Protein 1U0K (pdb70)

Solvent-accessible surface area: 21971 Å² total

CATH classification: 3.10.310.10 (+1 more: 3.10.310.10)

Organism: Pseudomonas aeruginosa (strain ATCC 15692 / DSM 22644 / CIP 104116 / JCM 14847 / LMG 12228 / 1C / PRS 101 / PAO1) (NCBI:txid208964)

Sequence (561 aa):
SRRYWQLDVFAERPLTGNGLAVFDDASALDDAAQAWTRELRQFESIFLLPGDDPRAFRARIFTLEEELPFAGHPLLGAAALLHHLRGGDNEQHWTLHLASKSVALRSVRAGSGFYAEDQGRAEFGATPDAGTCRWFAEAFSLSANDLSGHPPRVVSTGLPYLLLPVTAEALGRARQVNDLQEALDKLGAAFVYLLDVDGREGRTWDNLGLVEDVATGSAAGPVAAYLVEYGLAARGEPFVLHQGRFLERPSRLDVQVATDGSVRVGGHVQLLARAELLTSASRRYWQLDVFAERPLTGNGLAVFDDASALDDAAQAWTRELRQFESIFLLPGDDPRAFRARIFTLEEELPFAGHPLLGAAALLHHLRGGDNEQHWTLHLASKSVALRSVRAGSGFYAEDQGRAEFGATPDAGTCRWFAEAFSLSANDLSGHPPRVVSTGLPYLLLPVTAEALGRARQVNDLQEALDKLGAAFVYLLDVDGREGRTWDNLGLVEDVATGSAAGPVAAYLVEYGLAARGEPFVLHQGRFLERPSRLDVQVATDGSVRVGGHVQLLARAELLTS

Foldseek 3Di:
DWWKFWKAWLDPDPPFHFIEIEGADCVVDDPVVLVVLLVVQGQKYKYWHDDDDLQETEIWMDGNVGTQQADKRNVQQNQQVSCVVVDDQDKDWHWYDGPVGIDIKIWHADPQTIKMKWLFAKDWFDFDDLVLLQVVQVQFVHGSVQFDPDTFTFIFSRATERETEGAPVSQLRTAGDDQCVVSCVVGVHDFYWYAPLQLLEIWGAPRRRPHTGFDIGRVNQRSQLRCCVVVNDPAPDKDWHWGRVSVVRIGIWIWHAHPNNIIMIMRTMHTDDMGDDPDDD/DAWKFWKAFLAPAPPFHQIEIEALACPPPDPVVLVVQLVVQRQKYKYWHDDPDLQEIEMWIDGNVGTDLADKRVVQQNQLVSCVVPPDAAKDWHWYDRDPDTDIKIWHDDPFGIKMKWLFFKDWFDFDDLVLLQVVCVQFVHGSVQQPPQTFTFMFSPATEGETEGAPVSQVRTAGDDQCVVSCVVRVHDFYWYAPLQQLEIWGDPRVRPGTGFGIGRVNQRSQVSCCVRVNDPAQDKDWHWGRVVVVRIGTWIWHCHPVRIIMIMHGMHTDDMDGDPDD

Nearest PDB structures (foldseek):
  1u0k-assembly1_B  TM=9.913E-01  e=1.066E-59  Pseudomonas aeruginosa PAO1
  1xub-assembly1_A-2  TM=8.459E-01  e=6.488E-23  Pseudomonas fluorescens
  5iwe-assembly1_A-2  TM=8.429E-01  e=1.113E-22  Pseudomonas fluorescens
  9f96-assembly1_A  TM=8.616E-01  e=4.697E-22  Pseudomonas fluorescens
  3edn-assembly1_B  TM=8.319E-01  e=1.595E-22  Bacillus anthracis

Radius of gyration: 24.76 Å; Cα contacts (8 Å, |Δi|>4): 1434; chains: 2; bounding box: 46×67×69 Å

B-factor: mean 19.9, std 11.73, range [5.15, 72.48]

Secondary structure (DSSP, 8-state):
--EEEEEEES-SSTT-SEEEEEES--TT--S---HHHHHH--SEEEEEEE-S-TTEEEEEEEESS-B--S--THHHHHHHHHHHHH--SS-EEEEEE-SS-EEEEEEEEETTEEEE----BPEE-----HHHHHHHHHHTT--GGGB-SS--EEEESSS-EEEEEB-HHHHHT----S--HHHHHHHT-SEEEEEETTTTEEE-B-TTS-SB-S--HHHHHHHHHHHHHTTSS-TTS-EEEEE-GGGT--EEEEEEE-SSSBEEEEEEEEEEEEEEE-S--/--EEEEEEES-SSTT-SEEEEEES--TT--S---HHHHHH--SEEEEEEE-SSTTEEEEEEEESSSB--SSSHHHHHHHHHHHHHH--SS-EEEEEEETTEEEEEEEEE-SSSEEE----B-EE-----HHHHHHHHHHTT--GGGB-SSPPEEEESSS-EEEEEB-HHHHTT----S--HHHHHHHT-SEEEEEETTTTEEE-B-TTS-SB-S--HHHHHHHHHHHHHTTSS-TT--EEEEE-GGGT--EEEEEEE-TTSBEEEEEEEEEEEEEEES--

InterPro domains:
  IPR003719 Phenazine biosynthesis PhzF-like [PF02567] (8-271)
  IPR003719 Phenazine biosynthesis PhzF-like [PIRSF016184] (1-280)
  IPR003719 Phenazine biosynthesis PhzF-like [PTHR13774] (3-281)
  IPR003719 Phenazine biosynthesis PhzF-like [TIGR00654] (4-276)

Structure (mmCIF, N/CA/C/O backbone):
data_1U0K
#
_entry.id   1U0K
#
_cell.length_a   39.778
_cell.length_b   69.477
_cell.length_c   94.950
_cell.angle_alpha   90.00
_cell.angle_beta   101.10
_cell.angle_gamma   90.00
#
_symmetry.space_group_name_H-M   'P 1 21 1'
#
loop_
_entity.id
_entity.type
_entity.pdbx_description
1 polymer 'gene product PA4716'
2 water water
#
loop_
_atom_site.group_PDB
_atom_site.id
_atom_site.type_symbol
_atom_site.label_atom_id
_atom_site.label_alt_id
_atom_site.label_comp_id
_atom_site.label_asym_id
_atom_site.label_entity_id
_atom_site.label_seq_id
_atom_site.pdbx_PDB_ins_code
_atom_site.Cartn_x
_atom_site.Cartn_y
_atom_site.Cartn_z
_atom_site.occupancy
_atom_site.B_iso_or_equiv
_atom_site.auth_seq_id
_atom_site.auth_comp_id
_atom_site.auth_asym_id
_atom_site.auth_atom_id
_atom_site.pdbx_PDB_model_num
ATOM 9 N N . SER A 1 4 ? 35.789 -20.779 42.695 1.00 21.53 2 SER A N 1
ATOM 10 C CA . SER A 1 4 ? 36.444 -19.925 41.722 1.00 21.18 2 SER A CA 1
ATOM 11 C C . SER A 1 4 ? 35.714 -20.043 40.398 1.00 19.64 2 SER A C 1
ATOM 12 O O . SER A 1 4 ? 35.426 -21.149 39.933 1.00 19.41 2 SER A O 1
ATOM 15 N N . ARG A 1 5 ? 35.358 -18.898 39.828 1.00 17.88 3 ARG A N 1
ATOM 16 C CA . ARG A 1 5 ? 34.788 -18.839 38.487 1.00 17.26 3 ARG A CA 1
ATOM 17 C C . ARG A 1 5 ? 35.630 -17.875 37.683 1.00 15.52 3 ARG A C 1
ATOM 18 O O . ARG A 1 5 ? 36.170 -16.902 38.221 1.00 14.85 3 ARG A O 1
ATOM 26 N N . ARG A 1 6 ? 35.769 -18.168 36.401 1.00 14.30 4 ARG A N 1
ATOM 27 C CA . ARG A 1 6 ? 36.676 -17.437 35.546 1.00 13.89 4 ARG A CA 1
ATOM 28 C C . ARG A 1 6 ? 36.044 -17.185 34.205 1.00 12.05 4 ARG A C 1
ATOM 29 O O . ARG A 1 6 ? 35.176 -17.938 33.755 1.00 12.40 4 ARG A O 1
ATOM 37 N N . TYR A 1 7 ? 36.501 -16.129 33.557 1.00 10.51 5 TYR A N 1
ATOM 38 C CA . TYR A 1 7 ? 36.383 -16.007 32.118 1.00 9.47 5 TYR A CA 1
ATOM 39 C C . TYR A 1 7 ? 37.755 -15.764 31.518 1.00 9.40 5 TYR A C 1
ATOM 40 O O . TYR A 1 7 ? 38.733 -15.473 32.234 1.00 8.87 5 TYR A O 1
ATOM 49 N N . TRP A 1 8 ? 37.840 -15.912 30.211 1.00 8.89 6 TRP A N 1
ATOM 50 C CA . TRP A 1 8 ? 39.098 -15.810 29.492 1.00 8.85 6 TRP A CA 1
ATOM 51 C C . TRP A 1 8 ? 38.927 -14.941 28.274 1.00 9.08 6 TRP A C 1
ATOM 52 O O . TRP A 1 8 ? 37.929 -15.062 27.581 1.00 10.27 6 TRP A O 1
ATOM 63 N N . GLN A 1 9 ? 39.920 -14.103 27.994 1.00 9.13 7 GLN A N 1
ATOM 64 C CA . GLN A 1 9 ? 39.963 -13.274 26.804 1.00 9.64 7 GLN A CA 1
ATOM 65 C C . GLN A 1 9 ? 40.865 -13.948 25.787 1.00 9.72 7 GLN A C 1
ATOM 66 O O . GLN A 1 9 ? 42.007 -14.251 26.076 1.00 9.70 7 GLN A O 1
ATOM 72 N N . LEU A 1 10 ? 40.312 -14.238 24.616 1.00 9.30 8 LEU A N 1
ATOM 73 C CA . LEU A 1 10 ? 41.013 -14.912 23.529 1.00 10.09 8 LEU A CA 1
ATOM 74 C C . LEU A 1 10 ? 40.892 -14.094 22.257 1.00 10.20 8 LEU A C 1
ATOM 75 O O . LEU A 1 10 ? 39.972 -13.302 22.114 1.00 10.14 8 LEU A O 1
ATOM 80 N N . ASP A 1 11 ? 41.801 -14.324 21.321 1.00 10.20 9 ASP A N 1
ATOM 81 C CA . ASP A 1 11 ? 41.628 -13.856 19.951 1.00 10.86 9 ASP A CA 1
ATOM 82 C C . ASP A 1 11 ? 41.515 -15.037 19.012 1.00 10.94 9 ASP A C 1
ATOM 83 O O . ASP A 1 11 ? 42.325 -15.956 19.072 1.00 11.75 9 ASP A O 1
ATOM 88 N N . VAL A 1 12 ? 40.520 -14.989 18.133 1.00 11.79 10 VAL A N 1
ATOM 89 C CA . VAL A 1 12 ? 40.272 -16.055 17.166 1.00 12.70 10 VAL A CA 1
ATOM 90 C C . VAL A 1 12 ? 40.568 -15.534 15.754 1.00 13.45 10 VAL A C 1
ATOM 91 O O . VAL A 1 12 ? 40.305 -14.362 15.443 1.00 13.79 10 VAL A O 1
ATOM 95 N N . PHE A 1 13 ? 41.101 -16.418 14.912 1.00 13.77 11 PHE A N 1
ATOM 96 C CA . PHE A 1 13 ? 41.666 -16.051 13.603 1.00 14.77 11 PHE A CA 1
ATOM 97 C C . PHE A 1 13 ? 42.847 -15.097 13.792 1.00 15.67 11 PHE A C 1
ATOM 98 O O . PHE A 1 13 ? 42.949 -14.051 13.137 1.00 16.50 11 PHE A O 1
ATOM 106 N N . ALA A 1 14 ? 43.748 -15.499 14.683 1.00 16.48 12 ALA A N 1
ATOM 107 C CA . ALA A 1 14 ? 44.830 -14.659 15.183 1.00 17.13 12 ALA A CA 1
ATOM 108 C C . ALA A 1 14 ? 46.088 -15.498 15.358 1.00 18.15 12 ALA A C 1
ATOM 109 O O . ALA A 1 14 ? 46.122 -16.429 16.162 1.00 17.36 12 ALA A O 1
ATOM 111 N N . GLU A 1 15 ? 47.132 -15.178 14.596 1.00 20.03 13 GLU A N 1
ATOM 112 C CA . GLU A 1 15 ? 48.408 -15.859 14.748 1.00 21.67 13 GLU A CA 1
ATOM 113 C C . GLU A 1 15 ? 49.294 -15.184 15.791 1.00 21.41 13 GLU A C 1
ATOM 114 O O . GLU A 1 15 ? 50.265 -15.781 16.242 1.00 22.83 13 GLU A O 1
ATOM 120 N N . ARG A 1 16 ? 48.952 -13.950 16.164 1.00 21.15 14 ARG A N 1
ATOM 121 C CA . ARG A 1 16 ? 49.590 -13.246 17.277 1.00 20.75 14 ARG A CA 1
ATOM 122 C C . ARG A 1 16 ? 48.530 -12.612 18.179 1.00 19.66 14 ARG A C 1
ATOM 123 O O . ARG A 1 16 ? 47.432 -12.324 17.730 1.00 18.37 14 ARG A O 1
ATOM 131 N N . PRO A 1 17 ? 48.854 -12.371 19.444 1.00 19.21 15 PRO A N 1
ATOM 132 C CA . PRO A 1 17 ? 47.910 -11.686 20.333 1.00 18.83 15 PRO A CA 1
ATOM 133 C C . PRO A 1 17 ? 47.582 -10.271 19.867 1.00 18.23 15 PRO A C 1
ATOM 134 O O . PRO A 1 17 ? 48.390 -9.639 19.178 1.00 18.46 15 PRO A O 1
ATOM 138 N N . LEU A 1 18 ? 46.416 -9.780 20.271 1.00 17.79 16 LEU A N 1
ATOM 139 C CA . LEU A 1 18 ? 45.932 -8.444 19.903 1.00 17.57 16 LEU A CA 1
ATOM 140 C C . LEU A 1 18 ? 45.723 -8.263 18.404 1.00 17.38 16 LEU A C 1
ATOM 141 O O . LEU A 1 18 ? 45.892 -7.165 17.863 1.00 17.89 16 LEU A O 1
ATOM 146 N N . THR A 1 19 ? 45.359 -9.363 17.742 1.00 16.95 17 THR A N 1
ATOM 147 C CA . THR A 1 19 ? 44.894 -9.345 16.359 1.00 17.07 17 THR A CA 1
ATOM 148 C C . THR A 1 19 ? 43.650 -10.227 16.260 1.00 16.07 17 THR A C 1
ATOM 149 O O . THR A 1 19 ? 43.253 -10.854 17.235 1.00 16.01 17 THR A O 1
ATOM 153 N N . GLY A 1 20 ? 43.048 -10.293 15.079 1.00 15.19 18 GLY A N 1
ATOM 154 C CA . GLY A 1 20 ? 41.896 -11.149 14.881 1.00 14.67 18 GLY A CA 1
ATOM 155 C C . GLY A 1 20 ? 40.693 -10.697 15.684 1.00 13.90 18 GLY A C 1
ATOM 156 O O . GLY A 1 20 ? 40.558 -9.526 16.036 1.00 14.77 18 GLY A O 1
ATOM 157 N N . ASN A 1 21 ? 39.810 -11.639 15.992 1.00 13.15 19 ASN A N 1
ATOM 158 C CA . ASN A 1 21 ? 38.543 -11.329 16.631 1.00 12.46 19 ASN A CA 1
ATOM 159 C C . ASN A 1 21 ? 38.537 -11.670 18.125 1.00 11.83 19 ASN A C 1
ATOM 160 O O . ASN A 1 21 ? 38.643 -12.829 18.480 1.00 11.68 19 ASN A O 1
ATOM 165 N N . GLY A 1 22 ? 38.375 -10.668 18.983 1.00 10.80 20 GLY A N 1
ATOM 166 C CA . GLY A 1 22 ? 38.345 -10.888 20.413 1.00 10.05 20 GLY A CA 1
ATOM 167 C C . GLY A 1 22 ? 37.089 -11.610 20.844 1.00 9.99 20 GLY A C 1
ATOM 168 O O . GLY A 1 22 ? 36.006 -11.417 20.285 1.00 11.51 20 GLY A O 1
ATOM 169 N N . LEU A 1 23 ? 37.246 -12.441 21.865 1.00 8.73 21 LEU A N 1
ATOM 170 C CA . LEU A 1 23 ? 36.187 -13.308 22.377 1.00 8.71 21 LEU A CA 1
ATOM 171 C C . LEU A 1 23 ? 36.367 -13.520 23.862 1.00 8.14 21 LEU A C 1
ATOM 172 O O . LEU A 1 23 ? 37.490 -13.785 24.305 1.00 8.72 21 LEU A O 1
ATOM 177 N N . ALA A 1 24 ? 35.276 -13.472 24.631 1.00 7.47 22 ALA A N 1
ATOM 178 C CA . ALA A 1 24 ? 35.294 -13.916 26.021 1.00 7.56 22 ALA A CA 1
ATOM 179 C C . ALA A 1 24 ? 34.682 -15.308 26.136 1.00 7.83 22 ALA A C 1
ATOM 180 O O . ALA A 1 24 ? 33.644 -15.587 25.536 1.00 8.01 22 ALA A O 1
ATOM 182 N N . VAL A 1 25 ? 35.340 -16.177 26.901 1.00 7.87 23 VAL A N 1
ATOM 183 C CA . VAL A 1 25 ? 34.880 -17.541 27.131 1.00 8.06 23 VAL A CA 1
ATOM 184 C C . VAL A 1 25 ? 34.741 -17.789 28.621 1.00 8.22 23 VAL A C 1
ATOM 185 O O . VAL A 1 25 ? 35.682 -17.567 29.363 1.00 8.39 23 VAL A O 1
ATOM 189 N N . PHE A 1 26 ? 33.570 -18.236 29.052 1.00 8.34 24 PHE A N 1
ATOM 190 C CA . PHE A 1 26 ? 33.317 -18.626 30.434 1.00 9.12 24 PHE A CA 1
ATOM 191 C C . PHE A 1 26 ? 33.349 -20.157 30.424 1.00 9.90 24 PHE A C 1
ATOM 192 O O . PHE A 1 26 ? 32.471 -20.789 29.863 1.00 10.44 24 PHE A O 1
ATOM 200 N N . ASP A 1 27 ? 34.370 -20.756 31.024 1.00 11.62 25 ASP A N 1
ATOM 201 C CA . ASP A 1 27 ? 34.544 -22.205 30.901 1.00 12.27 25 ASP A CA 1
ATOM 202 C C . ASP A 1 27 ? 33.616 -23.035 31.775 1.00 12.13 25 ASP A C 1
ATOM 203 O O . ASP A 1 27 ? 33.457 -24.234 31.529 1.00 12.41 25 ASP A O 1
ATOM 208 N N . ASP A 1 28 ? 33.006 -22.421 32.781 1.00 11.42 26 ASP A N 1
ATOM 209 C CA . ASP A 1 28 ? 31.977 -23.105 33.550 1.00 11.41 26 ASP A CA 1
ATOM 210 C C . ASP A 1 28 ? 30.944 -22.097 34.030 1.00 11.51 26 ASP A C 1
ATOM 211 O O . ASP A 1 28 ? 31.100 -21.460 35.084 1.00 11.80 26 ASP A O 1
ATOM 216 N N . ALA A 1 29 ? 29.888 -21.972 33.235 1.00 11.09 27 ALA A N 1
ATOM 217 C CA . ALA A 1 29 ? 28.835 -20.998 33.457 1.00 11.78 27 ALA A CA 1
ATOM 218 C C . ALA A 1 29 ? 27.627 -21.623 34.145 1.00 12.70 27 ALA A C 1
ATOM 219 O O . ALA A 1 29 ? 26.519 -21.086 34.060 1.00 12.63 27 ALA A O 1
ATOM 221 N N . SER A 1 30 ? 27.844 -22.741 34.839 1.00 13.30 28 SER A N 1
ATOM 222 C CA . SER A 1 30 ? 26.757 -23.480 35.498 1.00 14.86 28 SER A CA 1
ATOM 223 C C . SER A 1 30 ? 25.966 -22.659 36.522 1.00 14.79 28 SER A C 1
ATOM 224 O O . SER A 1 30 ? 24.805 -22.957 36.772 1.00 16.14 28 SER A O 1
ATOM 227 N N . ALA A 1 31 ? 26.591 -21.639 37.097 1.00 14.69 29 ALA A N 1
ATOM 228 C CA . ALA A 1 31 ? 25.944 -20.812 38.111 1.00 15.01 29 ALA A CA 1
ATOM 229 C C . ALA A 1 31 ? 25.120 -19.651 37.535 1.00 15.10 29 ALA A C 1
ATOM 230 O O . ALA A 1 31 ? 24.395 -18.985 38.278 1.00 15.73 29 ALA A O 1
ATOM 232 N N . LEU A 1 32 ? 25.206 -19.418 36.223 1.00 14.52 30 LEU A N 1
ATOM 233 C CA . LEU A 1 32 ? 24.562 -18.254 35.600 1.00 14.77 30 LEU A CA 1
ATOM 234 C C . LEU A 1 32 ? 23.230 -18.579 34.954 1.00 14.78 30 LEU A C 1
ATOM 235 O O . LEU A 1 32 ? 23.101 -19.565 34.227 1.00 16.32 30 LEU A O 1
ATOM 240 N N . ASP A 1 33 ? 22.237 -17.726 35.173 1.00 14.79 31 ASP A N 1
ATOM 241 C CA . ASP A 1 33 ? 21.007 -17.809 34.394 1.00 14.68 31 ASP A CA 1
ATOM 242 C C . ASP A 1 33 ? 21.141 -17.026 33.087 1.00 14.50 31 ASP A C 1
ATOM 243 O O . ASP A 1 33 ? 22.164 -16.382 32.852 1.00 12.98 31 ASP A O 1
ATOM 248 N N . ASP A 1 34 ? 20.128 -17.099 32.230 1.00 14.32 32 ASP A N 1
ATOM 249 C CA . ASP A 1 34 ? 20.188 -16.472 30.908 1.00 14.54 32 ASP A CA 1
ATOM 250 C C . ASP A 1 34 ? 20.386 -14.959 30.983 1.00 13.60 32 ASP A C 1
ATOM 251 O O . ASP A 1 34 ? 21.143 -14.391 30.199 1.00 12.82 32 ASP A O 1
ATOM 256 N N . ALA A 1 35 ? 19.705 -14.318 31.922 1.00 12.75 33 ALA A N 1
ATOM 257 C CA . ALA A 1 35 ? 19.837 -12.877 32.102 1.00 12.33 33 ALA A CA 1
ATOM 258 C C . ALA A 1 35 ? 21.272 -12.543 32.469 1.00 11.70 33 ALA A C 1
ATOM 259 O O . ALA A 1 35 ? 21.817 -11.563 31.973 1.00 11.70 33 ALA A O 1
ATOM 261 N N . ALA A 1 36 ? 21.887 -13.347 33.333 1.00 10.78 34 ALA A N 1
ATOM 262 C CA . ALA A 1 36 ? 23.268 -13.099 33.740 1.00 10.00 34 ALA A CA 1
ATOM 263 C C . ALA A 1 36 ? 24.251 -13.290 32.589 1.00 10.09 34 ALA A C 1
ATOM 264 O O . ALA A 1 36 ? 25.215 -12.545 32.462 1.00 9.33 34 ALA A O 1
ATOM 274 N N . GLN A 1 38 ? 23.561 -12.791 29.364 1.00 9.02 36 GLN A N 1
ATOM 275 C CA . GLN A 1 38 ? 23.415 -11.611 28.523 1.00 8.47 36 GLN A CA 1
ATOM 276 C C . GLN A 1 38 ? 24.068 -10.393 29.158 1.00 7.89 36 GLN A C 1
ATOM 277 O O . GLN A 1 38 ? 24.692 -9.593 28.454 1.00 7.71 36 GLN A O 1
ATOM 283 N N . ALA A 1 39 ? 23.939 -10.257 30.468 1.00 8.23 37 ALA A N 1
ATOM 284 C CA . ALA A 1 39 ? 24.501 -9.110 31.181 1.00 8.13 37 ALA A CA 1
ATOM 285 C C . ALA A 1 39 ? 26.033 -9.154 31.166 1.00 8.13 37 ALA A C 1
ATOM 286 O O . ALA A 1 39 ? 26.670 -8.119 31.010 1.00 7.85 37 ALA A O 1
ATOM 288 N N . TRP A 1 40 ? 26.618 -10.342 31.331 1.00 7.79 38 TRP A N 1
ATOM 289 C CA . TRP A 1 40 ? 28.082 -10.502 31.279 1.00 8.21 38 TRP A CA 1
ATOM 290 C C . TRP A 1 40 ? 28.598 -10.238 29.873 1.00 8.13 38 TRP A C 1
ATOM 291 O O . TRP A 1 40 ? 29.687 -9.690 29.699 1.00 7.76 38 TRP A O 1
ATOM 302 N N . THR A 1 41 ? 27.830 -10.609 28.855 1.00 7.70 39 THR A N 1
ATOM 303 C CA . THR A 1 41 ? 28.219 -10.336 27.472 1.00 7.48 39 THR A CA 1
ATOM 304 C C . THR A 1 41 ? 28.324 -8.818 27.270 1.00 8.27 39 THR A C 1
ATOM 305 O O . THR A 1 41 ? 29.276 -8.321 26.663 1.00 9.03 39 THR A O 1
ATOM 309 N N . ARG A 1 42 ? 27.348 -8.083 27.792 1.00 8.98 40 ARG A N 1
ATOM 310 C CA . ARG A 1 42 ? 27.341 -6.621 27.702 1.00 9.28 40 ARG A CA 1
ATOM 311 C C . ARG A 1 42 ? 28.456 -6.009 28.542 1.00 9.54 40 ARG A C 1
ATOM 312 O O . ARG A 1 42 ? 29.012 -4.966 28.181 1.00 10.28 40 ARG A O 1
ATOM 320 N N . GLU A 1 43 ? 28.795 -6.656 29.649 1.00 8.44 41 GLU A N 1
ATOM 321 C CA . GLU A 1 43 ? 29.904 -6.211 30.493 1.00 8.33 41 GLU A CA 1
ATOM 322 C C . GLU A 1 43 ? 31.232 -6.256 29.736 1.00 9.08 41 GLU A C 1
ATOM 323 O O . GLU A 1 43 ? 31.985 -5.281 29.746 1.00 9.98 41 GLU A O 1
ATOM 329 N N . LEU A 1 44 ? 31.514 -7.372 29.078 1.00 8.81 42 LEU A N 1
ATOM 330 C CA . LEU A 1 44 ? 32.828 -7.581 28.492 1.00 8.73 42 LEU A CA 1
ATOM 331 C C . LEU A 1 44 ? 32.984 -6.946 27.114 1.00 8.72 42 LEU A C 1
ATOM 332 O O . LEU A 1 44 ? 34.107 -6.722 26.669 1.00 9.86 42 LEU A O 1
ATOM 337 N N . ARG A 1 45 ? 31.869 -6.653 26.439 1.00 8.93 43 ARG A N 1
ATOM 338 C CA . ARG A 1 45 ? 31.832 -5.885 25.183 1.00 9.03 43 ARG A CA 1
ATOM 339 C C . ARG A 1 45 ? 32.577 -6.505 24.004 1.00 9.33 43 ARG A C 1
ATOM 340 O O . ARG A 1 45 ? 32.820 -5.842 22.993 1.00 9.47 43 ARG A O 1
ATOM 348 N N . GLN A 1 46 ? 32.908 -7.788 24.105 1.00 9.03 44 GLN A N 1
ATOM 349 C CA . GLN A 1 46 ? 33.383 -8.521 22.951 1.00 9.08 44 GLN A CA 1
ATOM 350 C C . GLN A 1 46 ? 32.183 -8.769 22.035 1.00 9.92 44 GLN A C 1
ATOM 351 O O . GLN A 1 46 ? 31.054 -8.858 22.523 1.00 9.57 44 GLN A O 1
ATOM 357 N N . PHE A 1 47 ? 32.416 -8.843 20.739 1.00 9.85 45 PHE A N 1
ATOM 358 C CA . PHE A 1 47 ? 31.319 -8.954 19.770 1.00 10.36 45 PHE A CA 1
ATOM 359 C C . PHE A 1 47 ? 30.443 -10.157 20.144 1.00 10.29 45 PHE A C 1
ATOM 360 O O . PHE A 1 47 ? 29.222 -10.085 20.060 1.00 10.89 45 PHE A O 1
ATOM 368 N N . GLU A 1 48 ? 31.080 -11.244 20.554 1.00 10.15 46 GLU A N 1
ATOM 369 C CA . GLU A 1 48 ? 30.386 -12.379 21.164 1.00 10.34 46 GLU A CA 1
ATOM 370 C C . GLU A 1 48 ? 31.107 -12.846 22.420 1.00 9.91 46 GLU A C 1
ATOM 371 O O . GLU A 1 48 ? 32.328 -12.705 22.529 1.00 10.01 46 GLU A O 1
ATOM 377 N N . SER A 1 49 ? 30.325 -13.340 23.377 1.00 9.38 47 SER A N 1
ATOM 378 C CA . SER A 1 49 ? 30.823 -14.156 24.490 1.00 8.82 47 SER A CA 1
ATOM 379 C C . SER A 1 49 ? 30.199 -15.548 24.375 1.00 8.60 47 SER A C 1
ATOM 380 O O . SER A 1 49 ? 29.082 -15.697 23.893 1.00 8.56 47 SER A O 1
ATOM 383 N N . ILE A 1 50 ? 30.936 -16.560 24.825 1.00 7.76 48 ILE A N 1
ATOM 384 C CA . ILE A 1 50 ? 30.441 -17.935 24.848 1.00 8.01 48 ILE A CA 1
ATOM 385 C C . ILE A 1 50 ? 30.552 -18.489 26.258 1.00 8.11 48 ILE A C 1
ATOM 386 O O . ILE A 1 50 ? 31.534 -18.237 26.968 1.00 7.89 48 ILE A O 1
ATOM 391 N N . PHE A 1 51 ? 29.522 -19.228 26.649 1.00 7.67 49 PHE A N 1
ATOM 392 C CA . PHE A 1 51 ? 29.353 -19.764 27.999 1.00 8.19 49 PHE A CA 1
ATOM 393 C C . PHE A 1 51 ? 29.269 -21.276 27.889 1.00 9.00 49 PHE A C 1
ATOM 394 O O . PHE A 1 51 ? 28.426 -21.784 27.158 1.00 9.38 49 PHE A O 1
ATOM 402 N N . LEU A 1 52 ? 30.164 -21.974 28.580 1.00 9.36 50 LEU A N 1
ATOM 403 C CA . LEU A 1 52 ? 30.239 -23.437 28.538 1.00 9.92 50 LEU A CA 1
ATOM 404 C C . LEU A 1 52 ? 29.631 -24.061 29.782 1.00 10.76 50 LEU A C 1
ATOM 405 O O . LEU A 1 52 ? 29.816 -23.585 30.898 1.00 11.13 50 LEU A O 1
ATOM 410 N N . LEU A 1 53 ? 28.919 -25.162 29.572 1.00 11.76 51 LEU A N 1
ATOM 411 C CA . LEU A 1 53 ? 28.255 -25.890 30.647 1.00 13.08 51 LEU A CA 1
ATOM 412 C C . LEU A 1 53 ? 28.798 -27.325 30.619 1.00 13.57 51 LEU A C 1
ATOM 413 O O . LEU A 1 53 ? 28.463 -28.102 29.718 1.00 13.49 51 LEU A O 1
ATOM 418 N N . PRO A 1 54 ? 29.661 -27.663 31.574 1.00 14.41 52 PRO A N 1
ATOM 419 C CA . PRO A 1 54 ? 30.219 -29.017 31.636 1.00 14.55 52 PRO A CA 1
ATOM 420 C C . PRO A 1 54 ? 29.159 -30.040 32.025 1.00 14.48 52 PRO A C 1
ATOM 421 O O . PRO A 1 54 ? 28.121 -29.716 32.601 1.00 14.12 52 PRO A O 1
ATOM 425 N N . GLY A 1 55 ? 29.439 -31.286 31.664 1.00 14.52 53 GLY A N 1
ATOM 426 C CA . GLY A 1 55 ? 28.608 -32.412 32.038 1.00 14.15 53 GLY A CA 1
ATOM 427 C C . GLY A 1 55 ? 29.485 -33.610 32.331 1.00 14.31 53 GLY A C 1
ATOM 428 O O . GLY A 1 55 ? 30.648 -33.471 32.699 1.00 14.19 53 GLY A O 1
ATOM 429 N N . ASP A 1 56 ? 28.938 -34.797 32.114 1.00 13.58 54 ASP A N 1
ATOM 430 C CA . ASP A 1 56 ? 29.620 -36.030 32.499 1.00 13.65 54 ASP A CA 1
ATOM 431 C C . ASP A 1 56 ? 30.663 -36.542 31.496 1.00 13.54 54 ASP A C 1
ATOM 432 O O . ASP A 1 56 ? 31.355 -37.522 31.758 1.00 13.64 54 ASP A O 1
ATOM 437 N N . ASP A 1 57 ? 30.768 -35.889 30.347 1.00 13.01 55 ASP A N 1
ATOM 438 C CA . ASP A 1 57 ? 31.724 -36.254 29.30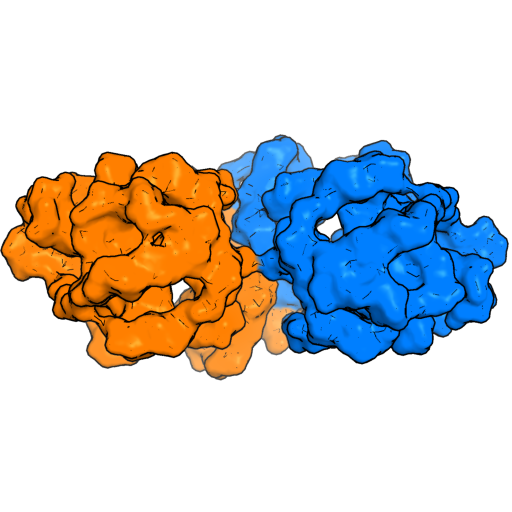6 1.00 13.26 55 ASP A CA 1
ATOM 439 C C . ASP A 1 57 ? 32.772 -35.131 29.251 1.00 13.54 55 ASP A C 1
ATOM 440 O O . ASP A 1 57 ? 32.428 -34.000 28.921 1.00 13.21 55 ASP A O 1
ATOM 445 N N . PRO A 1 58 ? 34.034 -35.423 29.565 1.00 14.10 56 PRO A N 1
ATOM 446 C CA . PRO A 1 58 ? 35.066 -34.372 29.620 1.00 14.62 56 PRO A CA 1
ATOM 447 C C . PRO A 1 58 ? 35.411 -33.748 28.264 1.00 14.43 56 PRO A C 1
ATOM 448 O O . PRO A 1 58 ? 36.093 -32.718 28.254 1.00 15.23 56 PRO A O 1
ATOM 452 N N . ARG A 1 59 ? 34.963 -34.343 27.162 1.00 13.76 57 ARG A N 1
ATOM 453 C CA . ARG A 1 59 ? 35.205 -33.798 25.825 1.00 13.61 57 ARG A CA 1
ATOM 454 C C . ARG A 1 59 ? 33.954 -33.183 25.200 1.00 13.10 57 ARG A C 1
ATOM 455 O O . ARG A 1 59 ? 33.984 -32.798 24.030 1.00 13.45 57 ARG A O 1
ATOM 463 N N . ALA A 1 60 ? 32.864 -33.091 25.960 1.00 11.74 58 ALA A N 1
ATOM 464 C CA . ALA A 1 60 ? 31.616 -32.517 25.459 1.00 11.45 58 ALA A CA 1
ATOM 465 C C . ALA A 1 60 ? 31.021 -31.479 26.411 1.00 10.89 58 ALA A C 1
ATOM 466 O O . ALA A 1 60 ? 30.998 -31.659 27.616 1.00 10.34 58 ALA A O 1
ATOM 468 N N . PHE A 1 61 ? 30.586 -30.351 25.851 1.00 10.74 59 PHE A N 1
ATOM 469 C CA . PHE A 1 61 ? 30.036 -29.242 26.615 1.00 11.22 59 PHE A CA 1
ATOM 470 C C . PHE A 1 61 ? 28.839 -28.691 25.894 1.00 11.29 59 PHE A C 1
ATOM 471 O O . PHE A 1 61 ? 28.827 -28.646 24.670 1.00 12.18 59 PHE A O 1
ATOM 479 N N . ARG A 1 62 ? 27.842 -28.250 26.639 1.00 12.08 60 ARG A N 1
ATOM 480 C CA . ARG A 1 62 ? 26.829 -27.394 26.052 1.00 12.59 60 ARG A CA 1
ATOM 481 C C . ARG A 1 62 ? 27.389 -25.982 25.992 1.00 12.33 60 ARG A C 1
ATOM 482 O O . ARG A 1 62 ? 28.198 -25.582 26.835 1.00 12.21 60 ARG A O 1
ATOM 490 N N . ALA A 1 63 ? 26.954 -25.241 24.994 1.00 11.68 61 ALA A N 1
ATOM 491 C CA . ALA A 1 63 ? 27.417 -23.872 24.798 1.00 11.49 61 ALA A CA 1
ATOM 492 C C . ALA A 1 63 ? 26.252 -22.924 24.566 1.00 11.80 61 ALA A C 1
ATOM 493 O O . ALA A 1 63 ? 25.219 -23.298 24.009 1.00 12.49 61 ALA A O 1
ATOM 495 N N . ARG A 1 64 ? 26.436 -21.686 25.005 1.00 11.00 62 ARG A N 1
ATOM 496 C CA . ARG A 1 64 ? 25.487 -20.618 24.759 1.00 11.27 62 ARG A CA 1
ATOM 497 C C . ARG A 1 64 ? 26.311 -19.437 24.247 1.00 10.17 62 ARG A C 1
ATOM 498 O O . ARG A 1 64 ? 27.311 -19.067 24.868 1.00 9.41 62 ARG A O 1
ATOM 506 N N . ILE A 1 65 ? 25.909 -18.884 23.108 1.00 9.45 63 ILE A N 1
ATOM 507 C CA . ILE A 1 65 ? 26.610 -17.768 22.478 1.00 9.19 63 ILE A CA 1
ATOM 508 C C . ILE A 1 65 ? 25.710 -16.554 22.443 1.00 9.35 63 ILE A C 1
ATOM 509 O O . ILE A 1 65 ? 24.558 -16.643 22.033 1.00 9.64 63 ILE A O 1
ATOM 514 N N . PHE A 1 66 ? 26.237 -15.418 22.893 1.00 8.84 64 PHE A N 1
ATOM 515 C CA . PHE A 1 66 ? 25.515 -14.162 22.884 1.00 9.32 64 PHE A CA 1
ATOM 516 C C . PHE A 1 66 ? 26.300 -13.071 22.189 1.00 9.32 64 PHE A C 1
ATOM 517 O O . PHE A 1 66 ? 27.518 -12.966 22.348 1.00 9.99 64 PHE A O 1
ATOM 525 N N . THR A 1 67 ? 25.581 -12.233 21.449 1.00 9.90 65 THR A N 1
ATOM 526 C CA . THR A 1 67 ? 26.084 -10.908 21.095 1.00 9.07 65 THR A CA 1
ATOM 527 C C . THR A 1 67 ? 25.575 -9.912 22.128 1.00 9.51 65 THR A C 1
ATOM 528 O O . THR A 1 67 ? 24.838 -10.263 23.030 1.00 9.04 65 THR A O 1
ATOM 532 N N . LEU A 1 68 ? 25.926 -8.645 21.970 1.00 10.40 66 LEU A N 1
ATOM 533 C CA . LEU A 1 68 ? 25.411 -7.634 22.875 1.00 11.93 66 LEU A CA 1
ATOM 534 C C . LEU A 1 68 ? 23.913 -7.427 22.668 1.00 12.93 66 LEU A C 1
ATOM 535 O O . LEU A 1 68 ? 23.254 -6.864 23.532 1.00 14.32 66 LEU A O 1
ATOM 540 N N . GLU A 1 69 ? 23.381 -7.897 21.542 1.00 13.87 67 GLU A N 1
ATOM 541 C CA . GLU A 1 69 ? 21.954 -7.736 21.241 1.00 15.60 67 GLU A CA 1
ATOM 542 C C . GLU A 1 69 ? 21.096 -8.901 21.727 1.00 15.63 67 GLU A C 1
ATOM 543 O O . GLU A 1 69 ? 20.002 -8.684 22.264 1.00 16.39 67 GLU A O 1
ATOM 549 N N . GLU A 1 70 ? 21.578 -10.127 21.549 1.00 14.67 68 GLU A N 1
ATOM 550 C CA . GLU A 1 70 ? 20.724 -11.307 21.703 1.00 15.17 68 GLU A CA 1
ATOM 551 C C . GLU A 1 70 ? 21.539 -12.595 21.747 1.00 14.73 68 GLU A C 1
ATOM 552 O O . GLU A 1 70 ? 22.714 -12.607 21.406 1.00 13.61 68 GLU A O 1
ATOM 558 N N . GLU A 1 71 ? 20.882 -13.693 22.101 1.00 14.75 69 GLU A N 1
ATOM 559 C CA . GLU A 1 71 ? 21.474 -15.012 21.954 1.00 14.36 69 GLU A CA 1
ATOM 560 C C . GLU A 1 71 ? 21.468 -15.445 20.482 1.00 15.42 69 GLU A C 1
ATOM 561 O O . GLU A 1 71 ? 20.495 -15.203 19.767 1.00 16.14 69 GLU A O 1
ATOM 567 N N . LEU A 1 72 ? 22.556 -16.076 20.049 1.00 16.24 70 LEU A N 1
ATOM 568 C CA . LEU A 1 72 ? 22.710 -16.670 18.722 1.00 18.14 70 LEU A CA 1
ATOM 569 C C . LEU A 1 72 ? 23.169 -18.119 18.883 1.00 19.55 70 LEU A C 1
ATOM 570 O O . LEU A 1 72 ? 24.377 -18.403 18.849 1.00 20.98 70 LEU A O 1
ATOM 575 N N . PRO A 1 73 ? 22.237 -19.037 19.063 1.00 21.02 71 PRO A N 1
ATOM 576 C CA . PRO A 1 73 ? 22.569 -20.463 19.227 1.00 21.42 71 PRO A CA 1
ATOM 577 C C . PRO A 1 73 ? 22.991 -21.221 17.941 1.00 21.60 71 PRO A C 1
ATOM 578 O O . PRO A 1 73 ? 22.527 -22.331 17.708 1.00 21.75 71 PRO A O 1
ATOM 582 N N . PHE A 1 74 ? 23.901 -20.654 17.154 1.00 22.07 72 PHE A N 1
ATOM 583 C CA . PHE A 1 74 ? 24.330 -21.267 15.897 1.00 22.74 72 PHE A CA 1
ATOM 584 C C . PHE A 1 74 ? 25.843 -21.368 15.760 1.00 22.91 72 PHE A C 1
ATOM 585 O O . PHE A 1 74 ? 26.591 -20.554 16.321 1.00 23.44 72 PHE A O 1
ATOM 593 N N . ALA A 1 75 ? 26.290 -22.377 15.004 1.00 22.54 73 ALA A N 1
ATOM 594 C CA . ALA A 1 75 ? 27.710 -22.636 14.788 1.00 22.28 73 ALA A CA 1
ATOM 595 C C . ALA A 1 75 ? 28.444 -21.352 14.388 1.00 21.80 73 ALA A C 1
ATOM 596 O O . ALA A 1 75 ? 28.007 -20.664 13.466 1.00 22.42 73 ALA A O 1
ATOM 598 N N . GLY A 1 76 ? 29.524 -21.024 15.104 1.00 20.73 74 GLY A N 1
ATOM 599 C CA . GLY A 1 76 ? 30.321 -19.820 14.838 1.00 20.52 74 GLY A CA 1
ATOM 600 C C . GLY A 1 76 ? 31.727 -19.912 15.423 1.00 20.47 74 GLY A C 1
ATOM 601 O O . GLY A 1 76 ? 32.029 -20.882 16.124 1.00 20.67 74 GLY A O 1
ATOM 602 N N . HIS A 1 77 ? 32.568 -18.897 15.178 1.00 19.28 75 HIS A N 1
ATOM 603 C CA . HIS A 1 77 ? 33.947 -18.847 15.702 1.00 18.19 75 HIS A CA 1
ATOM 604 C C . HIS A 1 77 ? 34.141 -18.776 17.254 1.00 15.42 75 HIS A C 1
ATOM 605 O O . HIS A 1 77 ? 35.237 -19.058 17.737 1.00 16.16 75 HIS A O 1
ATOM 612 N N . PRO A 1 78 ? 33.142 -18.390 18.046 1.00 12.73 76 PRO A N 1
ATOM 613 C CA . PRO A 1 78 ? 33.246 -18.635 19.492 1.00 11.33 76 PRO A CA 1
ATOM 614 C C . PRO A 1 78 ? 33.522 -20.103 19.809 1.00 11.14 76 PRO A C 1
ATOM 615 O O . PRO A 1 78 ? 34.163 -20.391 20.812 1.00 9.90 76 PRO A O 1
ATOM 619 N N . LEU A 1 79 ? 33.065 -21.021 18.962 1.00 10.54 77 LEU A N 1
ATOM 620 C CA . LEU A 1 79 ? 33.323 -22.443 19.178 1.00 10.64 77 LEU A CA 1
ATOM 621 C C . LEU A 1 79 ? 34.808 -22.785 18.998 1.00 10.54 77 LEU A C 1
ATOM 622 O O . LEU A 1 79 ? 35.331 -23.595 19.754 1.00 10.77 77 LEU A O 1
ATOM 627 N N . LEU A 1 80 ? 35.479 -22.151 18.040 1.00 10.41 78 LEU A N 1
ATOM 628 C CA . LEU A 1 80 ? 36.917 -22.320 17.856 1.00 10.55 78 LEU A CA 1
ATOM 629 C C . LEU A 1 80 ? 37.687 -21.881 19.092 1.00 10.10 78 LEU A C 1
ATOM 630 O O . LEU A 1 80 ? 38.606 -22.571 19.536 1.00 9.56 78 LEU A O 1
ATOM 635 N N . GLY A 1 81 ? 37.308 -20.725 19.635 1.00 9.75 79 GLY A N 1
ATOM 636 C CA . GLY A 1 81 ? 37.930 -20.208 20.854 1.00 9.64 79 GLY A CA 1
ATOM 637 C C . GLY A 1 81 ? 37.706 -21.128 22.036 1.00 9.42 79 GLY A C 1
ATOM 638 O O . GLY A 1 81 ? 38.635 -21.411 22.791 1.00 9.08 79 GLY A O 1
ATOM 639 N N . ALA A 1 82 ? 36.480 -21.613 22.199 1.00 9.35 80 ALA A N 1
ATOM 640 C CA . ALA A 1 82 ? 36.190 -22.576 23.246 1.00 9.22 80 ALA A CA 1
ATOM 641 C C . ALA A 1 82 ? 37.059 -23.837 23.132 1.00 9.44 80 ALA A C 1
ATOM 642 O O . ALA A 1 82 ? 37.610 -24.311 24.124 1.00 9.25 80 ALA A O 1
ATOM 644 N N . ALA A 1 83 ? 37.207 -24.372 21.924 1.00 9.42 81 ALA A N 1
ATOM 645 C CA . ALA A 1 83 ? 38.032 -25.561 21.692 1.00 9.64 81 ALA A CA 1
ATOM 646 C C . ALA A 1 83 ? 39.475 -25.330 22.137 1.00 10.00 81 ALA A C 1
ATOM 647 O O . ALA A 1 83 ? 40.077 -26.183 22.782 1.00 9.99 81 ALA A O 1
ATOM 649 N N . ALA A 1 84 ? 40.023 -24.177 21.788 1.00 9.74 82 ALA A N 1
ATOM 650 C CA . ALA A 1 84 ? 41.389 -23.839 22.148 1.00 9.95 82 ALA A CA 1
ATOM 651 C C . ALA A 1 84 ? 41.557 -23.754 23.664 1.00 9.99 82 ALA A C 1
ATOM 652 O O . ALA A 1 84 ? 42.540 -24.257 24.219 1.00 10.38 82 ALA A O 1
ATOM 654 N N . LEU A 1 85 ? 40.591 -23.125 24.328 1.00 9.65 83 LEU A N 1
ATOM 655 C CA . LEU A 1 85 ? 40.636 -22.985 25.768 1.00 9.47 83 LEU A CA 1
ATOM 656 C C . LEU A 1 85 ? 40.529 -24.348 26.437 1.00 10.07 83 LEU A C 1
ATOM 657 O O . LEU A 1 85 ? 41.263 -24.623 27.375 1.00 9.76 83 LEU A O 1
ATOM 662 N N . LEU A 1 86 ? 39.632 -25.207 25.956 1.00 9.56 84 LEU A N 1
ATOM 663 C CA . LEU A 1 86 ? 39.494 -26.543 26.537 1.00 10.27 84 LEU A CA 1
ATOM 664 C C . LEU A 1 86 ? 40.792 -27.343 26.410 1.00 10.63 84 LEU A C 1
ATOM 665 O O . LEU A 1 86 ? 41.138 -28.085 27.316 1.00 10.71 84 LEU A O 1
ATOM 670 N N . HIS A 1 87 ? 41.498 -27.173 25.301 1.00 11.43 85 HIS A N 1
ATOM 671 C CA . HIS A 1 87 ? 42.806 -27.814 25.081 1.00 12.12 85 HIS A CA 1
ATOM 672 C C . HIS A 1 87 ? 43.820 -27.273 26.089 1.00 12.42 85 HIS A C 1
ATOM 673 O O . HIS A 1 87 ? 44.561 -28.035 26.717 1.00 12.60 85 HIS A O 1
ATOM 680 N N . HIS A 1 88 ? 43.831 -25.960 26.273 1.00 12.59 86 HIS A N 1
ATOM 681 C CA . HIS A 1 88 ? 44.701 -25.333 27.282 1.00 12.93 86 HIS A CA 1
ATOM 682 C C . HIS A 1 88 ? 44.459 -25.886 28.695 1.00 13.54 86 HIS A C 1
ATOM 683 O O . HIS A 1 88 ? 45.407 -26.204 29.417 1.00 13.73 86 HIS A O 1
ATOM 690 N N . LEU A 1 89 ? 43.194 -26.024 29.077 1.00 14.28 87 LEU A N 1
ATOM 691 C CA . LEU A 1 89 ? 42.822 -26.512 30.401 1.00 15.35 87 LEU A CA 1
ATOM 692 C C . LEU A 1 89 ? 43.127 -28.001 30.590 1.00 16.70 87 LEU A C 1
ATOM 693 O O . LEU A 1 89 ? 43.568 -28.401 31.659 1.00 17.48 87 LEU A O 1
ATOM 698 N N . ARG A 1 90 ? 42.919 -28.810 29.556 1.00 18.53 88 ARG A N 1
ATOM 699 C CA . ARG A 1 90 ? 43.124 -30.257 29.675 1.00 20.78 88 ARG A CA 1
ATOM 700 C C . ARG A 1 90 ? 44.614 -30.608 29.644 1.00 21.98 88 ARG A C 1
ATOM 701 O O . ARG A 1 90 ? 45.061 -31.503 30.362 1.00 22.45 88 ARG A O 1
ATOM 709 N N . GLY A 1 91 ? 45.373 -29.887 28.823 1.00 23.04 89 GLY A N 1
ATOM 710 C CA . GLY A 1 91 ? 46.745 -30.250 28.515 1.00 24.16 89 GLY A CA 1
ATOM 711 C C . GLY A 1 91 ? 46.782 -31.323 27.442 1.00 24.99 89 GLY A C 1
ATOM 712 O O . GLY A 1 91 ? 45.748 -31.731 26.906 1.00 25.43 89 GLY A O 1
ATOM 713 N N . GLY A 1 92 ? 47.985 -31.804 27.149 1.00 26.34 90 GLY A N 1
ATOM 714 C CA . GLY A 1 92 ? 48.196 -32.790 26.104 1.00 27.18 90 GLY A CA 1
ATOM 715 C C . GLY A 1 92 ? 48.846 -32.156 24.893 1.00 27.91 90 GLY A C 1
ATOM 716 O O . GLY A 1 92 ? 48.432 -31.082 24.456 1.00 27.99 90 GLY A O 1
ATOM 717 N N . ASP A 1 93 ? 49.865 -32.816 24.346 1.00 28.61 91 ASP A N 1
ATOM 718 C CA . ASP A 1 93 ? 50.591 -32.299 23.185 1.00 29.13 91 ASP A CA 1
ATOM 719 C C . ASP A 1 93 ? 49.935 -32.720 21.880 1.00 28.43 91 ASP A C 1
ATOM 720 O O . ASP A 1 93 ? 50.221 -32.165 20.827 1.00 28.97 91 ASP A O 1
ATOM 725 N N . ASN A 1 94 ? 49.062 -33.713 21.962 1.00 27.72 92 ASN A N 1
ATOM 726 C CA . ASN A 1 94 ? 48.423 -34.299 20.794 1.00 27.38 92 ASN A CA 1
ATOM 727 C C . ASN A 1 94 ? 47.146 -33.572 20.398 1.00 25.96 92 ASN A C 1
ATOM 728 O O . ASN A 1 94 ? 46.574 -32.821 21.196 1.00 25.75 92 ASN A O 1
ATOM 733 N N . GLU A 1 95 ? 46.701 -33.820 19.171 1.00 24.71 93 GLU A N 1
ATOM 734 C CA . GLU A 1 95 ? 45.412 -33.334 18.697 1.00 23.83 93 GLU A CA 1
ATOM 735 C C . GLU A 1 95 ? 44.311 -33.747 19.670 1.00 22.18 93 GLU A C 1
ATOM 736 O O . GLU A 1 95 ? 44.297 -34.871 20.163 1.00 22.76 93 GLU A O 1
ATOM 742 N N . GLN A 1 96 ? 43.399 -32.824 19.947 1.00 19.79 94 GLN A N 1
ATOM 743 C CA . GLN A 1 96 ? 42.276 -33.070 20.841 1.00 18.50 94 GLN A CA 1
ATOM 744 C C . GLN A 1 96 ? 40.988 -32.898 20.055 1.00 17.63 94 GLN A C 1
ATOM 745 O O . GLN A 1 96 ? 40.928 -32.073 19.144 1.00 17.22 94 GLN A O 1
ATOM 751 N N . HIS A 1 97 ? 39.977 -33.685 20.412 1.00 16.40 95 HIS A N 1
ATOM 752 C CA . HIS A 1 97 ? 38.656 -33.625 19.806 1.00 16.16 95 HIS A CA 1
ATOM 753 C C . HIS A 1 97 ? 37.610 -33.249 20.851 1.00 14.58 95 HIS A C 1
ATOM 754 O O . HIS A 1 97 ? 37.699 -33.647 22.005 1.00 14.31 95 HIS A O 1
ATOM 761 N N . TRP A 1 98 ? 36.632 -32.457 20.424 1.00 13.47 96 TRP A N 1
ATOM 762 C CA . TRP A 1 98 ? 35.619 -31.872 21.293 1.00 12.69 96 TRP A CA 1
ATOM 763 C C . TRP A 1 98 ? 34.272 -31.919 20.602 1.00 12.71 96 TRP A C 1
ATOM 764 O O . TRP A 1 98 ? 34.198 -31.906 19.379 1.00 12.50 96 TRP A O 1
ATOM 775 N N . THR A 1 99 ? 33.205 -31.960 21.386 1.00 12.51 97 THR A N 1
ATOM 776 C CA . THR A 1 99 ? 31.856 -31.790 20.869 1.00 13.02 97 THR A CA 1
ATOM 777 C C . THR A 1 99 ? 31.188 -30.679 21.644 1.00 12.19 97 THR A C 1
ATOM 778 O O . THR A 1 99 ? 31.111 -30.731 22.871 1.00 12.84 97 THR A O 1
ATOM 782 N N . LEU A 1 100 ? 30.711 -29.663 20.939 1.00 12.47 98 LEU A N 1
ATOM 783 C CA . LEU A 1 100 ? 29.973 -28.583 21.574 1.00 13.04 98 LEU A CA 1
ATOM 784 C C . LEU A 1 100 ? 28.512 -28.616 21.141 1.00 13.89 98 LEU A C 1
ATOM 785 O O . LEU A 1 100 ? 28.211 -28.653 19.957 1.00 14.02 98 LEU A O 1
ATOM 790 N N . HIS A 1 101 ? 27.613 -28.597 22.115 1.00 14.47 99 HIS A N 1
ATOM 791 C CA . HIS A 1 101 ? 26.184 -28.715 21.855 1.00 15.88 99 HIS A CA 1
ATOM 792 C C . HIS A 1 101 ? 25.519 -27.358 21.958 1.00 17.31 99 HIS A C 1
ATOM 793 O O . HIS A 1 101 ? 25.509 -26.747 23.016 1.00 16.87 99 HIS A O 1
ATOM 800 N N . LEU A 1 102 ? 24.992 -26.886 20.835 1.00 19.33 100 LEU A N 1
ATOM 801 C CA . LEU A 1 102 ? 24.099 -25.736 20.817 1.00 21.89 100 LEU A CA 1
ATOM 802 C C . LEU A 1 102 ? 22.677 -26.294 20.794 1.00 23.84 100 LEU A C 1
ATOM 803 O O . LEU A 1 102 ? 22.488 -27.470 20.512 1.00 25.19 100 LEU A O 1
ATOM 808 N N . ALA A 1 103 ? 21.688 -25.480 21.132 1.00 26.25 101 ALA A N 1
ATOM 809 C CA . ALA A 1 103 ? 20.296 -25.945 21.172 1.00 27.75 101 ALA A CA 1
ATOM 810 C C . ALA A 1 103 ? 19.917 -26.683 19.889 1.00 29.10 101 ALA A C 1
ATOM 811 O O . ALA A 1 103 ? 19.372 -27.792 19.936 1.00 29.54 101 ALA A O 1
ATOM 813 N N . SER A 1 104 ? 20.260 -26.068 18.756 1.00 30.37 102 SER A N 1
ATOM 814 C CA . SER A 1 104 ? 19.859 -26.527 17.422 1.00 31.20 102 SER A CA 1
ATOM 815 C C . SER A 1 104 ? 20.653 -27.721 16.900 1.00 31.23 102 SER A C 1
ATOM 816 O O . SER A 1 104 ? 20.103 -28.554 16.171 1.00 32.10 102 SER A O 1
ATOM 819 N N . LYS A 1 105 ? 21.946 -27.780 17.224 1.00 30.65 103 LYS A N 1
ATOM 820 C CA . LYS A 1 105 ? 22.793 -28.881 16.763 1.00 29.76 103 LYS A CA 1
ATOM 821 C C . LYS A 1 105 ? 24.070 -29.105 17.580 1.00 28.24 103 LYS A C 1
ATOM 822 O O . LYS A 1 105 ? 24.446 -28.301 18.436 1.00 27.97 103 LYS A O 1
ATOM 828 N N . SER A 1 106 ? 24.714 -30.226 17.279 1.00 26.01 104 SER A N 1
ATOM 829 C CA . SER A 1 106 ? 26.000 -30.625 17.832 1.00 24.58 104 SER A CA 1
ATOM 830 C C . SER A 1 106 ? 27.107 -30.265 16.828 1.00 22.43 104 SER A C 1
ATOM 831 O O . SER A 1 106 ? 26.916 -30.397 15.622 1.00 22.83 104 SER A O 1
ATOM 834 N N . VAL A 1 107 ? 28.261 -29.808 17.314 1.00 18.95 105 VAL A N 1
ATOM 835 C CA . VAL A 1 107 ? 29.383 -29.454 16.448 1.00 17.43 105 VAL A CA 1
ATOM 836 C C . VAL A 1 107 ? 30.653 -30.162 16.904 1.00 16.28 105 VAL A C 1
ATOM 837 O O . VAL A 1 107 ? 31.050 -30.061 18.055 1.00 14.77 105 VAL A O 1
ATOM 841 N N . ALA A 1 108 ? 31.276 -30.888 15.989 1.00 15.39 106 ALA A N 1
ATOM 842 C CA . ALA A 1 108 ? 32.545 -31.544 16.229 1.00 15.49 106 ALA A CA 1
ATOM 843 C C . ALA A 1 108 ? 33.703 -30.587 15.941 1.00 14.91 106 ALA A C 1
ATOM 844 O O . ALA A 1 108 ? 33.730 -29.913 14.909 1.00 15.51 106 ALA A O 1
ATOM 846 N N . LEU A 1 109 ? 34.652 -30.517 16.868 1.00 14.44 107 LEU A N 1
ATOM 847 C CA . LEU A 1 109 ? 35.841 -29.685 16.717 1.00 14.19 107 LEU A CA 1
ATOM 848 C C . LEU A 1 109 ? 37.100 -30.468 17.008 1.00 14.47 107 LEU A C 1
ATOM 849 O O . LEU A 1 109 ? 37.062 -31.490 17.683 1.00 14.42 107 LEU A O 1
ATOM 854 N N . ARG A 1 110 ? 38.206 -29.990 16.461 1.00 14.76 108 ARG A N 1
ATOM 855 C CA . ARG A 1 110 ? 39.530 -30.487 16.786 1.00 15.65 108 ARG A CA 1
ATOM 856 C C . ARG A 1 110 ? 40.448 -29.304 17.074 1.00 15.14 108 ARG A C 1
ATOM 857 O O . ARG A 1 110 ? 40.269 -28.211 16.539 1.00 15.36 108 ARG A O 1
ATOM 865 N N . SER A 1 111 ? 41.421 -29.518 17.938 1.00 14.74 109 SER A N 1
ATOM 866 C CA . SER A 1 111 ? 42.416 -28.510 18.222 1.00 14.53 109 SER A CA 1
ATOM 867 C C . SER A 1 111 ? 43.805 -29.109 18.320 1.00 15.39 109 SER A C 1
ATOM 868 O O . SER A 1 111 ? 43.979 -30.228 18.783 1.00 15.52 109 SER A O 1
ATOM 871 N N . VAL A 1 112 ? 44.790 -28.328 17.896 1.00 15.99 110 VAL A N 1
ATOM 872 C CA . VAL A 1 112 ? 46.196 -28.669 18.041 1.00 16.85 110 VAL A CA 1
ATOM 873 C C . VAL A 1 112 ? 46.953 -27.465 18.591 1.00 17.21 110 VAL A C 1
ATOM 874 O O . VAL A 1 112 ? 46.525 -26.321 18.444 1.00 16.68 110 VAL A O 1
ATOM 878 N N . ARG A 1 113 ? 48.069 -27.725 19.249 1.00 18.06 111 ARG A N 1
ATOM 879 C CA . ARG A 1 113 ? 48.968 -26.657 19.646 1.00 19.18 111 ARG A CA 1
ATOM 880 C C . ARG A 1 113 ? 49.653 -26.095 18.409 1.00 20.18 111 ARG A C 1
ATOM 881 O O . ARG A 1 113 ? 49.968 -26.833 17.467 1.00 20.50 111 ARG A O 1
ATOM 889 N N . ALA A 1 114 ? 49.858 -24.786 18.406 1.00 20.44 112 ALA A N 1
ATOM 890 C CA . ALA A 1 114 ? 50.496 -24.098 17.294 1.00 21.35 112 ALA A CA 1
ATOM 891 C C . ALA A 1 114 ? 51.204 -22.863 17.819 1.00 22.33 112 ALA A C 1
ATOM 892 O O . ALA A 1 114 ? 50.565 -21.861 18.129 1.00 21.96 112 ALA A O 1
ATOM 894 N N . GLY A 1 115 ? 52.525 -22.949 17.928 1.00 23.38 113 GLY A N 1
ATOM 895 C CA . GLY A 1 115 ? 53.337 -21.837 18.387 1.00 24.14 113 GLY A CA 1
ATOM 896 C C . GLY A 1 115 ? 52.953 -21.405 19.787 1.00 24.55 113 GLY A C 1
ATOM 897 O O . GLY A 1 115 ? 52.929 -22.223 20.704 1.00 25.75 113 GLY A O 1
ATOM 898 N N . SER A 1 116 ? 52.619 -20.122 19.930 1.00 24.73 114 SER A N 1
ATOM 899 C CA . SER A 1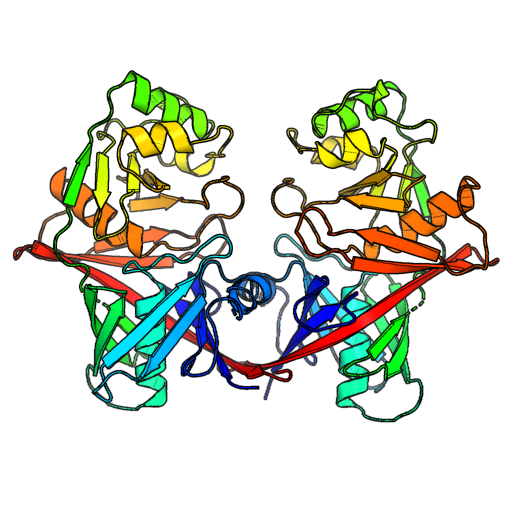 116 ? 52.224 -19.537 21.214 1.00 24.28 114 SER A CA 1
ATOM 900 C C . SER A 1 116 ? 50.780 -19.890 21.614 1.00 23.17 114 SER A C 1
ATOM 901 O O . SER A 1 116 ? 50.369 -19.688 22.775 1.00 24.39 114 SER A O 1
ATOM 904 N N . GLY A 1 117 ? 50.009 -20.411 20.665 1.00 20.63 115 GLY A N 1
ATOM 905 C CA . GLY A 1 117 ? 48.615 -20.719 20.921 1.00 18.71 115 GLY A CA 1
ATOM 906 C C . GLY A 1 117 ? 48.163 -22.041 20.344 1.00 16.86 115 GLY A C 1
ATOM 907 O O . GLY A 1 117 ? 48.774 -23.085 20.594 1.00 16.79 115 GLY A O 1
ATOM 908 N N . PHE A 1 118 ? 47.068 -21.984 19.597 1.00 14.94 116 PHE A N 1
ATOM 909 C CA . PHE A 1 118 ? 46.372 -23.162 19.100 1.00 14.31 116 PHE A CA 1
ATOM 910 C C . PHE A 1 118 ? 45.881 -22.941 17.679 1.00 14.15 116 PHE A C 1
ATOM 911 O O . PHE A 1 118 ? 45.798 -21.815 17.201 1.00 13.68 116 PHE A O 1
ATOM 919 N N . TYR A 1 119 ? 45.600 -24.042 17.000 1.00 14.47 117 TYR A N 1
ATOM 920 C CA . TYR A 1 119 ? 44.817 -24.035 15.778 1.00 14.80 117 TYR A CA 1
ATOM 921 C C . TYR A 1 119 ? 43.594 -24.884 16.055 1.00 14.92 117 TYR A C 1
ATOM 922 O O . TYR A 1 119 ? 43.715 -26.014 16.516 1.00 14.86 117 TYR A O 1
ATOM 931 N N . ALA A 1 120 ? 42.419 -24.342 15.764 1.00 14.24 118 ALA A N 1
ATOM 932 C CA . ALA A 1 120 ? 41.168 -25.037 15.981 1.00 14.80 118 ALA A CA 1
ATOM 933 C C . ALA A 1 120 ? 40.341 -25.073 14.703 1.00 15.46 118 ALA A C 1
ATOM 934 O O . ALA A 1 120 ? 40.376 -24.143 13.899 1.00 14.63 118 ALA A O 1
ATOM 936 N N . GLU A 1 121 ? 39.588 -26.153 14.534 1.00 16.19 119 GLU A N 1
ATOM 937 C CA . GLU A 1 121 ? 38.743 -26.343 13.366 1.00 17.22 119 GLU A CA 1
ATOM 938 C C . GLU A 1 121 ? 37.420 -26.969 13.759 1.00 17.41 119 GLU A C 1
ATOM 939 O O . GLU A 1 121 ? 37.349 -27.763 14.690 1.00 16.64 119 GLU A O 1
ATOM 953 N N . ASP A 1 123 ? 33.531 -28.640 12.152 1.00 19.59 121 ASP A N 1
ATOM 954 C CA . ASP A 1 123 ? 32.705 -29.156 11.065 1.00 20.47 121 ASP A CA 1
ATOM 955 C C . ASP A 1 123 ? 31.306 -28.565 11.190 1.00 20.48 121 ASP A C 1
ATOM 956 O O . ASP A 1 123 ? 30.554 -28.892 12.107 1.00 20.49 121 ASP A O 1
ATOM 961 N N . GLN A 1 124 ? 30.972 -27.659 10.273 1.00 21.48 122 GLN A N 1
ATOM 962 C CA . GLN A 1 124 ? 29.678 -26.989 10.283 1.00 22.04 122 GLN A CA 1
ATOM 963 C C . GLN A 1 124 ? 28.569 -27.762 9.562 1.00 23.02 122 GLN A C 1
ATOM 964 O O . GLN A 1 124 ? 27.420 -27.327 9.544 1.00 23.29 122 GLN A O 1
ATOM 970 N N . GLY A 1 125 ? 28.910 -28.909 8.983 1.00 24.08 123 GLY A N 1
ATOM 971 C CA . GLY A 1 125 ? 27.949 -29.693 8.226 1.00 24.55 123 GLY A CA 1
ATOM 972 C C . GLY A 1 125 ? 27.731 -29.077 6.861 1.00 25.25 123 GLY A C 1
ATOM 973 O O . GLY A 1 125 ? 28.461 -28.178 6.451 1.00 25.24 123 GLY A O 1
ATOM 974 N N . ARG A 1 126 ? 26.736 -29.563 6.132 1.00 25.80 124 ARG A N 1
ATOM 975 C CA . ARG A 1 126 ? 26.486 -29.021 4.802 1.00 26.54 124 ARG A CA 1
ATOM 976 C C . ARG A 1 126 ? 25.627 -27.777 4.894 1.00 25.68 124 ARG A C 1
ATOM 977 O O . ARG A 1 126 ? 24.738 -27.676 5.733 1.00 25.92 124 ARG A O 1
ATOM 985 N N . ALA A 1 127 ? 25.928 -26.827 4.027 1.00 25.42 125 ALA A N 1
ATOM 986 C CA . ALA A 1 127 ? 25.207 -25.573 3.987 1.00 25.32 125 ALA A CA 1
ATOM 987 C C . ALA A 1 127 ? 23.850 -25.791 3.346 1.00 25.31 125 ALA A C 1
ATOM 988 O O . ALA A 1 127 ? 23.715 -26.596 2.421 1.00 25.40 125 ALA A O 1
ATOM 990 N N . GLU A 1 128 ? 22.848 -25.088 3.862 1.00 25.10 126 GLU A N 1
ATOM 991 C CA . GLU A 1 128 ? 21.509 -25.093 3.305 1.00 25.39 126 GLU A CA 1
ATOM 992 C C . GLU A 1 128 ? 21.311 -23.823 2.485 1.00 24.63 126 GLU A C 1
ATOM 993 O O . GLU A 1 128 ? 21.478 -22.713 2.999 1.00 24.31 126 GLU A O 1
ATOM 999 N N . PHE A 1 129 ? 20.976 -23.998 1.208 1.00 23.26 127 PHE A N 1
ATOM 1000 C CA . PHE A 1 129 ? 20.741 -22.892 0.289 1.00 22.23 127 PHE A CA 1
ATOM 1001 C C . PHE A 1 129 ? 19.260 -22.571 0.254 1.00 21.89 127 PHE A C 1
ATOM 1002 O O . PHE A 1 129 ? 18.439 -23.434 -0.044 1.00 22.14 127 PHE A O 1
ATOM 1010 N N . GLY A 1 130 ? 18.924 -21.326 0.574 1.00 21.09 128 GLY A N 1
ATOM 1011 C CA . GLY A 1 130 ? 17.551 -20.917 0.768 1.00 20.72 128 GLY A CA 1
ATOM 1012 C C . GLY A 1 130 ? 17.073 -19.980 -0.320 1.00 20.47 128 GLY A C 1
ATOM 1013 O O . GLY A 1 130 ? 17.312 -20.215 -1.507 1.00 20.13 128 GLY A O 1
ATOM 1014 N N . ALA A 1 131 ? 16.404 -18.909 0.092 1.00 20.06 129 ALA A N 1
ATOM 1015 C CA . ALA A 1 131 ? 15.727 -18.013 -0.829 1.00 19.82 129 ALA A CA 1
ATOM 1016 C C . ALA A 1 131 ? 16.700 -17.350 -1.789 1.00 19.12 129 ALA A C 1
ATOM 1017 O O . ALA A 1 131 ? 17.879 -17.165 -1.493 1.00 18.97 129 ALA A O 1
ATOM 1019 N N . THR A 1 132 ? 16.171 -17.020 -2.961 1.00 18.96 130 THR A N 1
ATOM 1020 C CA . THR A 1 132 ? 16.854 -16.218 -3.954 1.00 18.44 130 THR A CA 1
ATOM 1021 C C . THR A 1 132 ? 16.024 -14.949 -4.129 1.00 18.53 130 THR A C 1
ATOM 1022 O O . THR A 1 132 ? 14.895 -15.035 -4.591 1.00 18.71 130 THR A O 1
ATOM 1026 N N . PRO A 1 133 ? 16.543 -13.783 -3.745 1.00 19.22 131 PRO A N 1
ATOM 1027 C CA . PRO A 1 133 ? 15.785 -12.544 -3.947 1.00 19.56 131 PRO A CA 1
ATOM 1028 C C . PRO A 1 133 ? 15.572 -12.250 -5.424 1.00 20.21 131 PRO A C 1
ATOM 1029 O O . PRO A 1 133 ? 16.461 -12.549 -6.238 1.00 19.77 131 PRO A O 1
ATOM 1033 N N . ASP A 1 134 ? 14.408 -11.696 -5.753 1.00 20.74 132 ASP A N 1
ATOM 1034 C CA . ASP A 1 134 ? 14.120 -11.258 -7.118 1.00 21.43 132 ASP A CA 1
ATOM 1035 C C . ASP A 1 134 ? 14.964 -10.037 -7.479 1.00 21.45 132 ASP A C 1
ATOM 1036 O O . ASP A 1 134 ? 15.720 -9.512 -6.658 1.00 21.51 132 ASP A O 1
ATOM 1041 N N . ALA A 1 135 ? 14.877 -9.608 -8.731 1.00 21.92 133 ALA A N 1
ATOM 1042 C CA . ALA A 1 135 ? 15.769 -8.575 -9.237 1.00 21.98 133 ALA A CA 1
ATOM 1043 C C . ALA A 1 135 ? 15.591 -7.233 -8.520 1.00 22.15 133 ALA A C 1
ATOM 1044 O O . ALA A 1 135 ? 16.566 -6.547 -8.219 1.00 22.10 133 ALA A O 1
ATOM 1046 N N . GLY A 1 136 ? 14.343 -6.873 -8.238 1.00 22.62 134 GLY A N 1
ATOM 1047 C CA . GLY A 1 136 ? 14.055 -5.627 -7.543 1.00 22.79 134 GLY A CA 1
ATOM 1048 C C . GLY A 1 136 ? 14.587 -5.627 -6.123 1.00 22.94 134 GLY A C 1
ATOM 1049 O O . GLY A 1 136 ? 15.105 -4.621 -5.638 1.00 22.67 134 GLY A O 1
ATOM 1050 N N . THR A 1 137 ? 14.481 -6.776 -5.463 1.00 22.89 135 THR A N 1
ATOM 1051 C CA . THR A 1 137 ? 14.952 -6.927 -4.091 1.00 22.90 135 THR A CA 1
ATOM 1052 C C . THR A 1 137 ? 16.469 -6.837 -4.003 1.00 22.90 135 THR A C 1
ATOM 1053 O O . THR A 1 137 ? 17.002 -6.235 -3.076 1.00 23.27 135 THR A O 1
ATOM 1057 N N . CYS A 1 138 ? 17.169 -7.438 -4.965 1.00 23.07 136 CYS A N 1
ATOM 1058 C CA . CYS A 1 138 ? 18.631 -7.374 -4.996 1.00 23.51 136 CYS A CA 1
ATOM 1059 C C . CYS A 1 138 ? 19.090 -5.915 -5.053 1.00 23.95 136 CYS A C 1
ATOM 1060 O O . CYS A 1 138 ? 20.012 -5.506 -4.357 1.00 23.75 136 CYS A O 1
ATOM 1063 N N . ARG A 1 139 ? 18.427 -5.135 -5.893 1.00 25.07 137 ARG A N 1
ATOM 1064 C CA . ARG A 1 139 ? 18.717 -3.713 -6.038 1.00 26.01 137 ARG A CA 1
ATOM 1065 C C . ARG A 1 139 ? 18.472 -2.936 -4.743 1.00 25.90 137 ARG A C 1
ATOM 1066 O O . ARG A 1 139 ? 19.259 -2.068 -4.375 1.00 25.95 137 ARG A O 1
ATOM 1074 N N . TRP A 1 140 ? 17.386 -3.264 -4.051 1.00 25.87 138 TRP A N 1
ATOM 1075 C CA . TRP A 1 140 ? 17.056 -2.612 -2.787 1.00 25.69 138 TRP A CA 1
ATOM 1076 C C . TRP A 1 140 ? 18.156 -2.817 -1.745 1.00 25.43 138 TRP A C 1
ATOM 1077 O O . TRP A 1 140 ? 18.553 -1.876 -1.066 1.00 25.22 138 TRP A O 1
ATOM 1088 N N . PHE A 1 141 ? 18.664 -4.041 -1.630 1.00 24.98 139 PHE A N 1
ATOM 1089 C CA . PHE A 1 141 ? 19.702 -4.331 -0.638 1.00 25.00 139 PHE A CA 1
ATOM 1090 C C . PHE A 1 141 ? 21.007 -3.592 -0.938 1.00 25.56 139 PHE A C 1
ATOM 1091 O O . PHE A 1 141 ? 21.693 -3.134 -0.025 1.00 25.35 139 PHE A O 1
ATOM 1099 N N . ALA A 1 142 ? 21.345 -3.469 -2.218 1.00 26.56 140 ALA A N 1
ATOM 1100 C CA . ALA A 1 142 ? 22.534 -2.717 -2.612 1.00 27.39 140 ALA A CA 1
ATOM 1101 C C . ALA A 1 142 ? 22.439 -1.286 -2.093 1.00 28.00 140 ALA A C 1
ATOM 1102 O O . ALA A 1 142 ? 23.364 -0.778 -1.478 1.00 27.96 140 ALA A O 1
ATOM 1104 N N . GLU A 1 143 ? 21.288 -0.660 -2.298 1.00 29.07 141 GLU A N 1
ATOM 1105 C CA . GLU A 1 143 ? 21.082 0.728 -1.883 1.00 29.95 141 GLU A CA 1
ATOM 1106 C C . GLU A 1 143 ? 20.954 0.934 -0.370 1.00 30.22 141 GLU A C 1
ATOM 1107 O O . GLU A 1 143 ? 21.225 2.023 0.144 1.00 30.25 141 GLU A O 1
ATOM 1113 N N . ALA A 1 144 ? 20.560 -0.115 0.343 1.00 30.22 142 ALA A N 1
ATOM 1114 C CA . ALA A 1 144 ? 20.539 -0.093 1.797 1.00 30.28 142 ALA A CA 1
ATOM 1115 C C . ALA A 1 144 ? 21.958 -0.030 2.358 1.00 30.56 142 ALA A C 1
ATOM 1116 O O . ALA A 1 144 ? 22.148 0.303 3.519 1.00 30.04 142 ALA A O 1
ATOM 1118 N N . PHE A 1 145 ? 22.945 -0.374 1.529 1.00 30.95 143 PHE A N 1
ATOM 1119 C CA . PHE A 1 145 ? 24.356 -0.248 1.878 1.00 31.52 143 PHE A CA 1
ATOM 1120 C C . PHE A 1 145 ? 25.078 0.824 1.039 1.00 32.56 143 PHE A C 1
ATOM 1121 O O . PHE A 1 145 ? 26.290 0.749 0.843 1.00 32.82 143 PHE A O 1
ATOM 1129 N N . SER A 1 146 ? 24.331 1.829 0.576 1.00 33.59 144 SER A N 1
ATOM 1130 C CA . SER A 1 146 ? 24.882 2.964 -0.189 1.00 34.37 144 SER A CA 1
ATOM 1131 C C . SER A 1 146 ? 25.548 2.562 -1.515 1.00 35.04 144 SER A C 1
ATOM 1132 O O . SER A 1 146 ? 26.504 3.202 -1.960 1.00 35.19 144 SER A O 1
ATOM 1135 N N . LEU A 1 147 ? 25.024 1.511 -2.140 1.00 35.91 145 LEU A N 1
ATOM 1136 C CA . LEU A 1 147 ? 25.525 0.993 -3.415 1.00 36.58 145 LEU A CA 1
ATOM 1137 C C . LEU A 1 147 ? 24.425 1.099 -4.471 1.00 36.96 145 LEU A C 1
ATOM 1138 O O . LEU A 1 147 ? 23.289 1.431 -4.148 1.00 37.05 145 LEU A O 1
ATOM 1143 N N . SER A 1 148 ? 24.770 0.826 -5.729 1.00 37.70 146 SER A N 1
ATOM 1144 C CA . SER A 1 148 ? 23.790 0.760 -6.816 1.00 38.10 146 SER A CA 1
ATOM 1145 C C . SER A 1 148 ? 23.669 -0.673 -7.332 1.00 38.32 146 SER A C 1
ATOM 1146 O O . SER A 1 148 ? 24.413 -1.556 -6.905 1.00 38.12 146 SER A O 1
ATOM 1149 N N . ALA A 1 149 ? 22.730 -0.901 -8.249 1.00 38.52 147 ALA A N 1
ATOM 1150 C CA . ALA A 1 149 ? 22.493 -2.233 -8.810 1.00 38.86 147 ALA A CA 1
ATOM 1151 C C . ALA A 1 149 ? 23.666 -2.724 -9.661 1.00 39.01 147 ALA A C 1
ATOM 1152 O O . ALA A 1 149 ? 23.860 -3.934 -9.803 1.00 38.94 147 ALA A O 1
ATOM 1154 N N . ASN A 1 150 ? 24.428 -1.789 -10.233 1.00 39.26 148 ASN A N 1
ATOM 1155 C CA . ASN A 1 150 ? 25.625 -2.131 -11.012 1.00 39.35 148 ASN A CA 1
ATOM 1156 C C . ASN A 1 150 ? 26.793 -2.598 -10.138 1.00 38.88 148 ASN A C 1
ATOM 1157 O O . ASN A 1 150 ? 27.667 -3.328 -10.610 1.00 38.84 148 ASN A O 1
ATOM 1162 N N . ASP A 1 151 ? 26.798 -2.171 -8.873 1.00 38.02 149 ASP A N 1
ATOM 1163 C CA . ASP A 1 151 ? 27.804 -2.605 -7.895 1.00 37.36 149 ASP A CA 1
ATOM 1164 C C . ASP A 1 151 ? 27.678 -4.077 -7.511 1.00 36.56 149 ASP A C 1
ATOM 1165 O O . ASP A 1 151 ? 28.603 -4.645 -6.933 1.00 36.26 149 ASP A O 1
ATOM 1170 N N . LEU A 1 152 ? 26.536 -4.685 -7.823 1.00 35.52 150 LEU A N 1
ATOM 1171 C CA . LEU A 1 152 ? 26.345 -6.113 -7.633 1.00 34.99 150 LEU A CA 1
ATOM 1172 C C . LEU A 1 152 ? 27.149 -6.876 -8.678 1.00 34.61 150 LEU A C 1
ATOM 1173 O O . LEU A 1 152 ? 27.368 -6.374 -9.779 1.00 34.69 150 LEU A O 1
ATOM 1178 N N . SER A 1 153 ? 27.585 -8.080 -8.321 1.00 34.00 151 SER A N 1
ATOM 1179 C CA . SER A 1 153 ? 28.321 -8.957 -9.226 1.00 33.45 151 SER A CA 1
ATOM 1180 C C . SER A 1 153 ? 27.370 -9.811 -10.034 1.00 33.02 151 SER A C 1
ATOM 1181 O O . SER A 1 153 ? 26.156 -9.770 -9.829 1.00 33.42 151 SER A O 1
ATOM 1184 N N . GLY A 1 154 ? 27.929 -10.621 -10.927 1.00 32.15 152 GLY A N 1
ATOM 1185 C CA . GLY A 1 154 ? 27.131 -11.467 -11.793 1.00 31.47 152 GLY A CA 1
ATOM 1186 C C . GLY A 1 154 ? 26.675 -12.787 -11.200 1.00 30.73 152 GLY A C 1
ATOM 1187 O O . GLY A 1 154 ? 26.278 -13.698 -11.942 1.00 30.54 152 GLY A O 1
ATOM 1188 N N . HIS A 1 155 ? 26.725 -12.904 -9.873 1.00 29.64 153 HIS A N 1
ATOM 1189 C CA . HIS A 1 155 ? 26.333 -14.137 -9.200 1.00 28.68 153 HIS A CA 1
ATOM 1190 C C . HIS A 1 155 ? 25.165 -13.844 -8.294 1.00 27.60 153 HIS A C 1
ATOM 1191 O O . HIS A 1 155 ? 25.076 -12.752 -7.741 1.00 27.91 153 HIS A O 1
ATOM 1198 N N . PRO A 1 156 ? 24.268 -14.809 -8.145 1.00 26.83 154 PRO A N 1
ATOM 1199 C CA . PRO A 1 156 ? 22.986 -14.539 -7.499 1.00 26.17 154 PRO A CA 1
ATOM 1200 C C . PRO A 1 156 ? 23.152 -14.311 -5.998 1.00 25.69 154 PRO A C 1
ATOM 1201 O O . PRO A 1 156 ? 23.781 -15.140 -5.335 1.00 25.41 154 PRO A O 1
ATOM 1205 N N . PRO A 1 157 ? 22.642 -13.203 -5.468 1.00 24.77 155 PRO A N 1
ATOM 1206 C CA . PRO A 1 157 ? 22.463 -13.116 -4.021 1.00 23.92 155 PRO A CA 1
ATOM 1207 C C . PRO A 1 157 ? 21.625 -14.299 -3.575 1.00 23.20 155 PRO A C 1
ATOM 1208 O O . PRO A 1 157 ? 20.656 -14.667 -4.245 1.00 22.97 155 PRO A O 1
ATOM 1212 N N . ARG A 1 158 ? 22.034 -14.935 -2.485 1.00 21.84 156 ARG A N 1
ATOM 1213 C CA . ARG A 1 158 ? 21.276 -16.036 -1.931 1.00 21.48 156 ARG A CA 1
ATOM 1214 C C . ARG A 1 158 ? 21.437 -16.139 -0.441 1.00 20.22 156 ARG A C 1
ATOM 1215 O O . ARG A 1 158 ? 22.454 -15.750 0.100 1.00 19.76 156 ARG A O 1
ATOM 1223 N N . VAL A 1 159 ? 20.409 -16.672 0.195 1.00 19.68 157 VAL A N 1
ATOM 1224 C CA . VAL A 1 159 ? 20.454 -16.949 1.620 1.00 19.38 157 VAL A CA 1
ATOM 1225 C C . VAL A 1 159 ? 21.128 -18.304 1.770 1.00 19.45 157 VAL A C 1
ATOM 1226 O O . VAL A 1 159 ? 20.687 -19.285 1.182 1.00 19.37 157 VAL A O 1
ATOM 1230 N N . VAL A 1 160 ? 22.218 -18.347 2.530 1.00 18.93 158 VAL A N 1
ATOM 1231 C CA . VAL A 1 160 ? 22.969 -19.579 2.761 1.00 18.67 158 VAL A CA 1
ATOM 1232 C C . VAL A 1 160 ? 23.233 -19.689 4.259 1.00 19.03 158 VAL A C 1
ATOM 1233 O O . VAL A 1 160 ? 23.499 -18.681 4.919 1.00 18.78 158 VAL A O 1
ATOM 1237 N N . SER A 1 161 ? 23.160 -20.908 4.790 1.00 19.77 159 SER A N 1
ATOM 1238 C CA . SER A 1 161 ? 23.152 -21.119 6.240 1.00 20.19 159 SER A CA 1
ATOM 1239 C C . SER A 1 161 ? 23.816 -22.429 6.648 1.00 21.17 159 SER A C 1
ATOM 1240 O O . SER A 1 161 ? 23.609 -23.466 6.025 1.00 21.02 159 SER A O 1
ATOM 1243 N N . THR A 1 162 ? 24.626 -22.368 7.697 1.00 21.64 160 THR A N 1
ATOM 1244 C CA . THR A 1 162 ? 25.048 -23.560 8.430 1.00 22.38 160 THR A CA 1
ATOM 1245 C C . THR A 1 162 ? 24.496 -23.499 9.860 1.00 22.97 160 THR A C 1
ATOM 1246 O O . THR A 1 162 ? 25.029 -24.146 10.759 1.00 23.71 160 THR A O 1
ATOM 1250 N N . GLY A 1 163 ? 23.407 -22.751 10.043 1.00 23.45 161 GLY A N 1
ATOM 1251 C CA . GLY A 1 163 ? 22.796 -22.507 11.343 1.00 23.73 161 GLY A CA 1
ATOM 1252 C C . GLY A 1 163 ? 22.117 -21.149 11.368 1.00 23.85 161 GLY A C 1
ATOM 1253 O O . GLY A 1 163 ? 20.876 -21.033 11.495 1.00 24.55 161 GLY A O 1
ATOM 1254 N N . LEU A 1 164 ? 22.941 -20.118 11.191 1.00 22.84 162 LEU A N 1
ATOM 1255 C CA . LEU A 1 164 ? 22.490 -18.738 11.168 1.00 22.24 162 LEU A CA 1
ATOM 1256 C C . LEU A 1 164 ? 22.463 -18.272 9.705 1.00 21.42 162 LEU A C 1
ATOM 1257 O O . LEU A 1 164 ? 23.517 -18.128 9.094 1.00 21.68 162 LEU A O 1
ATOM 1262 N N . PRO A 1 165 ? 21.276 -18.054 9.147 1.00 20.74 163 PRO A N 1
ATOM 1263 C CA . PRO A 1 165 ? 21.162 -17.700 7.721 1.00 20.00 163 PRO A CA 1
ATOM 1264 C C . PRO A 1 165 ? 21.615 -16.281 7.379 1.00 19.67 163 PRO A C 1
ATOM 1265 O O . PRO A 1 165 ? 21.126 -15.306 7.951 1.00 19.10 163 PRO A O 1
ATOM 1269 N N . TYR A 1 166 ? 22.544 -16.183 6.432 1.00 18.84 164 TYR A N 1
ATOM 1270 C CA . TYR A 1 166 ? 22.994 -14.909 5.890 1.00 18.60 164 TYR A CA 1
ATOM 1271 C C . TYR A 1 166 ? 22.482 -14.748 4.477 1.00 18.30 164 TYR A C 1
ATOM 1272 O O . TYR A 1 166 ? 22.498 -15.693 3.714 1.00 18.73 164 TYR A O 1
ATOM 1281 N N . LEU A 1 167 ? 22.022 -13.554 4.140 1.00 17.77 165 LEU A N 1
ATOM 1282 C CA . LEU A 1 167 ? 21.875 -13.167 2.741 1.00 17.88 165 LEU A CA 1
ATOM 1283 C C . LEU A 1 167 ? 23.272 -12.794 2.274 1.00 17.30 165 LEU A C 1
ATOM 1284 O O . LEU A 1 167 ? 23.830 -11.806 2.712 1.00 16.59 165 LEU A O 1
ATOM 1289 N N . LEU A 1 168 ? 23.855 -13.620 1.410 1.00 17.22 166 LEU A N 1
ATOM 1290 C CA . LEU A 1 168 ? 25.128 -13.303 0.788 1.00 17.47 166 LEU A CA 1
ATOM 1291 C C . LEU A 1 168 ? 24.844 -12.405 -0.415 1.00 18.31 166 LEU A C 1
ATOM 1292 O O . LEU A 1 168 ? 24.045 -12.760 -1.280 1.00 18.46 166 LEU A O 1
ATOM 1297 N N . LEU A 1 169 ? 25.463 -11.228 -0.417 1.00 18.76 167 LEU A N 1
ATOM 1298 C CA . LEU A 1 169 ? 25.229 -10.206 -1.430 1.00 20.19 167 LEU A CA 1
ATOM 1299 C C . LEU A 1 169 ? 26.524 -9.947 -2.182 1.00 20.91 167 LEU A C 1
ATOM 1300 O O . LEU A 1 169 ? 27.342 -9.168 -1.722 1.00 20.77 167 LEU A O 1
ATOM 1305 N N . PRO A 1 170 ? 26.738 -10.632 -3.310 1.00 22.20 168 PRO A N 1
ATOM 1306 C CA . PRO A 1 170 ? 27.969 -10.439 -4.082 1.00 23.38 168 PRO A CA 1
ATOM 1307 C C . PRO A 1 170 ? 28.073 -9.030 -4.664 1.00 24.50 168 PRO A C 1
ATOM 1308 O O . PRO A 1 170 ? 27.180 -8.601 -5.401 1.00 24.81 168 PRO A O 1
ATOM 1312 N N . VAL A 1 171 ? 29.124 -8.318 -4.279 1.00 25.74 169 VAL A N 1
ATOM 1313 C CA . VAL A 1 171 ? 29.415 -6.969 -4.756 1.00 27.21 169 VAL A CA 1
ATOM 1314 C C . VAL A 1 171 ? 30.859 -6.901 -5.259 1.00 28.28 169 VAL A C 1
ATOM 1315 O O . VAL A 1 171 ? 31.640 -7.829 -5.033 1.00 28.54 169 VAL A O 1
ATOM 1319 N N . THR A 1 172 ? 31.213 -5.801 -5.921 1.00 29.68 170 THR A N 1
AT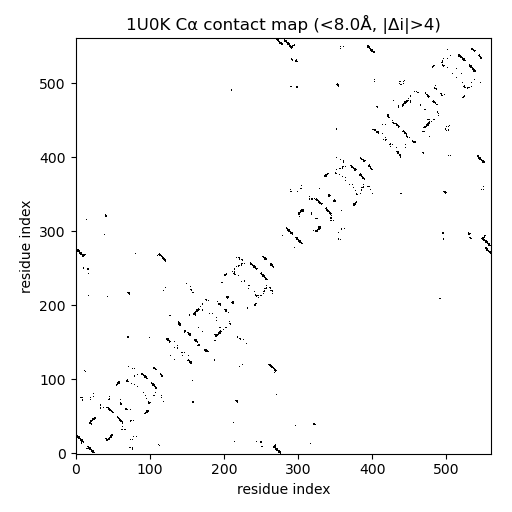OM 1320 C CA . THR A 1 172 ? 32.568 -5.621 -6.441 1.00 30.51 170 THR A CA 1
ATOM 1321 C C . THR A 1 172 ? 33.507 -5.210 -5.319 1.00 31.49 170 THR A C 1
ATOM 1322 O O . THR A 1 172 ? 33.079 -4.626 -4.322 1.00 31.43 170 THR A O 1
ATOM 1326 N N . ALA A 1 173 ? 34.793 -5.497 -5.500 1.00 32.31 171 ALA A N 1
ATOM 1327 C CA . ALA A 1 173 ? 35.819 -5.073 -4.550 1.00 33.07 171 ALA A CA 1
ATOM 1328 C C . ALA A 1 173 ? 35.751 -3.573 -4.266 1.00 33.55 171 ALA A C 1
ATOM 1329 O O . ALA A 1 173 ? 35.940 -3.140 -3.131 1.00 33.58 171 ALA A O 1
ATOM 1331 N N . GLU A 1 174 ? 35.484 -2.784 -5.304 1.00 34.42 172 GLU A N 1
ATOM 1332 C CA . GLU A 1 174 ? 35.398 -1.333 -5.174 1.00 35.11 172 GLU A CA 1
ATOM 1333 C C . GLU A 1 174 ? 34.199 -0.937 -4.315 1.00 34.93 172 GLU A C 1
ATOM 1334 O O . GLU A 1 174 ? 34.310 -0.082 -3.440 1.00 35.09 172 GLU A O 1
ATOM 1340 N N . ALA A 1 175 ? 33.059 -1.568 -4.580 1.00 34.84 173 ALA A N 1
ATOM 1341 C CA . ALA A 1 175 ? 31.819 -1.315 -3.842 1.00 34.80 173 ALA A CA 1
ATOM 1342 C C . ALA A 1 175 ? 31.935 -1.680 -2.357 1.00 34.79 173 ALA A C 1
ATOM 1343 O O . ALA A 1 175 ? 31.348 -1.019 -1.504 1.00 34.58 173 ALA A O 1
ATOM 1345 N N . LEU A 1 176 ? 32.705 -2.723 -2.058 1.00 34.95 174 LEU A N 1
ATOM 1346 C CA . LEU A 1 176 ? 32.831 -3.231 -0.693 1.00 34.89 174 LEU A CA 1
ATOM 1347 C C . LEU A 1 176 ? 33.467 -2.210 0.246 1.00 35.45 174 LEU A C 1
ATOM 1348 O O . LEU A 1 176 ? 33.089 -2.117 1.414 1.00 34.93 174 LEU A O 1
ATOM 1353 N N . GLY A 1 177 ? 34.430 -1.449 -0.271 1.00 36.18 175 GLY A N 1
ATOM 1354 C CA . GLY A 1 177 ? 35.147 -0.462 0.514 1.00 36.77 175 GLY A CA 1
ATOM 1355 C C . GLY A 1 177 ? 34.363 0.786 0.880 1.00 37.33 175 GLY A C 1
ATOM 1356 O O . GLY A 1 177 ? 34.739 1.492 1.815 1.00 37.75 175 GLY A O 1
ATOM 1357 N N . ARG A 1 178 ? 33.289 1.076 0.152 1.00 37.85 176 ARG A N 1
ATOM 1358 C CA . ARG A 1 178 ? 32.474 2.259 0.443 1.00 38.39 176 ARG A CA 1
ATOM 1359 C C . ARG A 1 178 ? 31.065 1.921 0.944 1.00 38.35 176 ARG A C 1
ATOM 1360 O O . ARG A 1 178 ? 30.183 2.782 0.955 1.00 38.44 176 ARG A O 1
ATOM 1368 N N . ALA A 1 179 ? 30.866 0.679 1.387 1.00 38.28 177 ALA A N 1
ATOM 1369 C CA . ALA A 1 179 ? 29.563 0.242 1.880 1.00 38.16 177 ALA A CA 1
ATOM 1370 C C . ALA A 1 179 ? 29.242 0.877 3.234 1.00 38.09 177 ALA A C 1
ATOM 1371 O O . ALA A 1 179 ? 30.104 0.950 4.110 1.00 38.04 177 ALA A O 1
ATOM 1373 N N . ARG A 1 180 ? 28.003 1.346 3.381 1.00 38.18 178 ARG A N 1
ATOM 1374 C CA . ARG A 1 180 ? 27.497 1.937 4.621 1.00 38.28 178 ARG A CA 1
ATOM 1375 C C . ARG A 1 180 ? 26.001 1.654 4.753 1.00 37.58 178 ARG A C 1
ATOM 1376 O O . ARG A 1 180 ? 25.215 2.087 3.911 1.00 37.27 178 ARG A O 1
ATOM 1384 N N . GLN A 1 181 ? 25.605 0.953 5.813 1.00 36.92 179 GLN A N 1
ATOM 1385 C CA . GLN A 1 181 ? 24.189 0.661 6.048 1.00 36.48 179 GLN A CA 1
ATOM 1386 C C . GLN A 1 181 ? 23.405 1.933 6.402 1.00 36.45 179 GLN A C 1
ATOM 1387 O O . GLN A 1 181 ? 23.710 2.595 7.391 1.00 36.63 179 GLN A O 1
ATOM 1393 N N . VAL A 1 182 ? 22.403 2.261 5.587 1.00 36.40 180 VAL A N 1
ATOM 1394 C CA . VAL A 1 182 ? 21.560 3.442 5.799 1.00 36.26 180 VAL A CA 1
ATOM 1395 C C . VAL A 1 182 ? 20.060 3.136 5.982 1.00 36.08 180 VAL A C 1
ATOM 1396 O O . VAL A 1 182 ? 19.283 4.038 6.306 1.00 36.41 180 VAL A O 1
ATOM 1400 N N . ASN A 1 183 ? 19.646 1.887 5.777 1.00 35.57 181 ASN A N 1
ATOM 1401 C CA . ASN A 1 183 ? 18.239 1.517 5.958 1.00 35.46 181 ASN A CA 1
ATOM 1402 C C . ASN A 1 183 ? 18.061 0.384 6.957 1.00 35.08 181 ASN A C 1
ATOM 1403 O O . ASN A 1 183 ? 18.983 -0.394 7.203 1.00 35.01 181 ASN A O 1
ATOM 1408 N N . ASP A 1 184 ? 16.866 0.308 7.536 1.00 34.62 182 ASP A N 1
ATOM 1409 C CA . ASP A 1 184 ? 16.491 -0.818 8.380 1.00 34.39 182 ASP A CA 1
ATOM 1410 C C . ASP A 1 184 ? 16.285 -2.035 7.479 1.00 33.71 182 ASP A C 1
ATOM 1411 O O . ASP A 1 184 ? 15.595 -1.948 6.463 1.00 33.43 182 ASP A O 1
ATOM 1416 N N . LEU A 1 185 ? 16.889 -3.156 7.861 1.00 32.95 183 LEU A N 1
ATOM 1417 C CA . LEU A 1 185 ? 16.905 -4.365 7.040 1.00 32.47 183 LEU A CA 1
ATOM 1418 C C . LEU A 1 185 ? 15.975 -5.453 7.556 1.00 32.40 183 LEU A C 1
ATOM 1419 O O . LEU A 1 185 ? 15.817 -6.475 6.908 1.00 31.90 183 LEU A O 1
ATOM 1424 N N . GLN A 1 186 ? 15.362 -5.242 8.718 1.00 32.47 184 GLN A N 1
ATOM 1425 C CA . GLN A 1 186 ? 14.685 -6.328 9.424 1.00 32.60 184 GLN A CA 1
ATOM 1426 C C . GLN A 1 186 ? 13.584 -7.005 8.620 1.00 32.36 184 GLN A C 1
ATOM 1427 O O . GLN A 1 186 ? 13.599 -8.226 8.467 1.00 32.25 184 GLN A O 1
ATOM 1433 N N . GLU A 1 187 ? 12.630 -6.230 8.117 1.00 32.23 185 GLU A N 1
ATOM 1434 C CA . GLU A 1 187 ? 11.477 -6.812 7.425 1.00 32.29 185 GLU A CA 1
ATOM 1435 C C . GLU A 1 187 ? 11.833 -7.344 6.029 1.00 31.28 185 GLU A C 1
ATOM 1436 O O . GLU A 1 187 ? 11.225 -8.303 5.564 1.00 31.28 185 GLU A O 1
ATOM 1442 N N . ALA A 1 188 ? 12.814 -6.724 5.376 1.00 29.89 186 ALA A N 1
ATOM 1443 C CA . ALA A 1 188 ? 13.323 -7.217 4.093 1.00 29.05 186 ALA A CA 1
ATOM 1444 C C . ALA A 1 188 ? 14.000 -8.573 4.269 1.00 28.24 186 ALA A C 1
ATOM 1445 O O . ALA A 1 188 ? 13.792 -9.492 3.475 1.00 27.95 186 ALA A O 1
ATOM 1447 N N . LEU A 1 189 ? 14.808 -8.693 5.316 1.00 27.46 187 LEU A N 1
ATOM 1448 C CA . LEU A 1 189 ? 15.478 -9.946 5.629 1.00 27.18 187 LEU A CA 1
ATOM 1449 C C . LEU A 1 189 ? 14.464 -11.008 6.072 1.00 27.50 187 LEU A C 1
ATOM 1450 O O . LEU A 1 189 ? 14.624 -12.181 5.745 1.00 27.00 187 LEU A O 1
ATOM 1455 N N . ASP A 1 190 ? 13.417 -10.588 6.786 1.00 27.85 188 ASP A N 1
ATOM 1456 C CA . ASP A 1 190 ? 12.351 -11.500 7.226 1.00 28.34 188 ASP A CA 1
ATOM 1457 C C . ASP A 1 190 ? 11.686 -12.204 6.057 1.00 28.19 188 ASP A C 1
ATOM 1458 O O . ASP A 1 190 ? 11.407 -13.395 6.130 1.00 28.44 188 ASP A O 1
ATOM 1463 N N . LYS A 1 191 ? 11.408 -11.453 4.996 1.00 28.19 189 LYS A N 1
ATOM 1464 C CA . LYS A 1 191 ? 10.790 -12.011 3.799 1.00 28.11 189 LYS A CA 1
ATOM 1465 C C . LYS A 1 191 ? 11.647 -13.133 3.201 1.00 27.43 189 LYS A C 1
ATOM 1466 O O . LYS A 1 191 ? 11.114 -14.104 2.671 1.00 28.13 189 LYS A O 1
ATOM 1472 N N . LEU A 1 192 ? 12.968 -12.998 3.307 1.00 26.29 190 LEU A N 1
ATOM 1473 C CA . LEU A 1 192 ? 13.915 -13.960 2.735 1.00 25.45 190 LEU A CA 1
ATOM 1474 C C . LEU A 1 192 ? 14.364 -15.085 3.674 1.00 24.60 190 LEU A C 1
ATOM 1475 O O . LEU A 1 192 ? 15.151 -15.954 3.283 1.00 24.31 190 LEU A O 1
ATOM 1480 N N . GLY A 1 193 ? 13.878 -15.075 4.912 1.00 23.97 191 GLY A N 1
ATOM 1481 C CA . GLY A 1 193 ? 14.288 -16.058 5.902 1.00 23.13 191 GLY A CA 1
ATOM 1482 C C . GLY A 1 193 ? 15.738 -15.906 6.331 1.00 22.50 191 GLY A C 1
ATOM 1483 O O . GLY A 1 193 ? 16.398 -16.877 6.685 1.00 22.63 191 GLY A O 1
ATOM 1484 N N . ALA A 1 194 ? 16.230 -14.670 6.314 1.00 21.92 192 ALA A N 1
ATOM 1485 C CA . ALA A 1 194 ? 17.625 -14.381 6.623 1.00 21.50 192 ALA A CA 1
ATOM 1486 C C . ALA A 1 194 ? 17.734 -13.509 7.872 1.00 21.20 192 ALA A C 1
ATOM 1487 O O . ALA A 1 194 ? 16.868 -12.680 8.139 1.00 21.48 192 ALA A O 1
ATOM 1489 N N . ALA A 1 195 ? 18.804 -13.718 8.619 1.00 21.08 193 ALA A N 1
ATOM 1490 C CA . ALA A 1 195 ? 19.063 -12.978 9.858 1.00 21.07 193 ALA A CA 1
ATOM 1491 C C . ALA A 1 195 ? 19.965 -11.767 9.651 1.00 20.83 193 ALA A C 1
ATOM 1492 O O . ALA A 1 195 ? 19.741 -10.722 10.268 1.00 21.34 193 ALA A O 1
ATOM 1494 N N . PHE A 1 196 ? 20.997 -11.921 8.813 1.00 20.41 194 PHE A N 1
ATOM 1495 C CA . PHE A 1 196 ? 21.976 -10.860 8.556 1.00 19.82 194 PHE A CA 1
ATOM 1496 C C . PHE A 1 196 ? 22.413 -10.837 7.100 1.00 19.53 194 PHE A C 1
ATOM 1497 O O . PHE A 1 196 ? 22.295 -11.841 6.403 1.00 18.70 194 PHE A O 1
ATOM 1505 N N . VAL A 1 197 ? 22.942 -9.693 6.677 1.00 19.37 195 VAL A N 1
ATOM 1506 C CA . VAL A 1 197 ? 23.551 -9.525 5.357 1.00 19.38 195 VAL A CA 1
ATOM 1507 C C . VAL A 1 197 ? 25.069 -9.654 5.487 1.00 19.15 195 VAL A C 1
ATOM 1508 O O . VAL A 1 197 ? 25.678 -9.091 6.411 1.00 18.66 195 VAL A O 1
ATOM 1512 N N . TYR A 1 198 ? 25.672 -10.393 4.558 1.00 18.68 196 TYR A N 1
ATOM 1513 C CA . TYR A 1 198 ? 27.121 -10.494 4.438 1.00 18.56 196 TYR A CA 1
ATOM 1514 C C . TYR A 1 198 ? 27.519 -10.029 3.028 1.00 18.75 196 TYR A C 1
ATOM 1515 O O . TYR A 1 198 ? 27.185 -10.678 2.039 1.00 18.51 196 TYR A O 1
ATOM 1524 N N . LEU A 1 199 ? 28.196 -8.890 2.948 1.00 19.30 197 LEU A N 1
ATOM 1525 C CA . LEU A 1 199 ? 28.696 -8.378 1.667 1.00 20.13 197 LEU A CA 1
ATOM 1526 C C . LEU A 1 199 ? 29.920 -9.173 1.254 1.00 20.63 197 LEU A C 1
ATOM 1527 O O . LEU A 1 199 ? 30.817 -9.387 2.063 1.00 20.54 197 LEU A O 1
ATOM 1532 N N . LEU A 1 200 ? 29.963 -9.587 -0.012 1.00 21.45 198 LEU A N 1
ATOM 1533 C CA . LEU A 1 200 ? 30.957 -10.552 -0.474 1.00 22.00 198 LEU A CA 1
ATOM 1534 C C . LEU A 1 200 ? 31.576 -10.153 -1.812 1.00 23.00 198 LEU A C 1
ATOM 1535 O O . LEU A 1 200 ? 30.880 -10.068 -2.806 1.00 22.96 198 LEU A O 1
ATOM 1540 N N . ASP A 1 201 ? 32.882 -9.915 -1.803 1.00 24.10 199 ASP A N 1
ATOM 1541 C CA . ASP A 1 201 ? 33.691 -9.872 -3.022 1.00 25.10 199 ASP A CA 1
ATOM 1542 C C . ASP A 1 201 ? 34.146 -11.302 -3.337 1.00 25.74 199 ASP A C 1
ATOM 1543 O O . ASP A 1 201 ? 35.050 -11.822 -2.690 1.00 25.35 199 ASP A O 1
ATOM 1548 N N . VAL A 1 202 ? 33.514 -11.941 -4.318 1.00 26.49 200 VAL A N 1
ATOM 1549 C CA . VAL A 1 202 ? 33.762 -13.357 -4.599 1.00 27.56 200 VAL A CA 1
ATOM 1550 C C . VAL A 1 202 ? 35.141 -13.617 -5.206 1.00 28.04 200 VAL A C 1
ATOM 1551 O O . VAL A 1 202 ? 35.699 -14.703 -5.027 1.00 28.27 200 VAL A O 1
ATOM 1555 N N . ASP A 1 203 ? 35.681 -12.634 -5.919 1.00 28.56 201 ASP A N 1
ATOM 1556 C CA . ASP A 1 203 ? 36.981 -12.787 -6.575 1.00 28.81 201 ASP A CA 1
ATOM 1557 C C . ASP A 1 203 ? 38.109 -12.660 -5.565 1.00 28.32 201 ASP A C 1
ATOM 1558 O O . ASP A 1 203 ? 39.027 -13.487 -5.541 1.00 28.93 201 ASP A O 1
ATOM 1563 N N . GLY A 1 204 ? 38.038 -11.611 -4.752 1.00 27.42 202 GLY A N 1
ATOM 1564 C CA . GLY A 1 204 ? 38.986 -11.377 -3.677 1.00 26.78 202 GLY A CA 1
ATOM 1565 C C . GLY A 1 204 ? 38.734 -12.213 -2.430 1.00 25.99 202 GLY A C 1
ATOM 1566 O O . GLY A 1 204 ? 39.561 -12.200 -1.519 1.00 26.04 202 GLY A O 1
ATOM 1567 N N . ARG A 1 205 ? 37.616 -12.943 -2.399 1.00 25.16 203 ARG A N 1
ATOM 1568 C CA . ARG A 1 205 ? 37.223 -13.773 -1.256 1.00 24.67 203 ARG A CA 1
ATOM 1569 C C . ARG A 1 205 ? 37.324 -12.991 0.040 1.00 24.09 203 ARG A C 1
ATOM 1570 O O . ARG A 1 205 ? 37.943 -13.430 1.006 1.00 23.72 203 ARG A O 1
ATOM 1578 N N . GLU A 1 206 ? 36.727 -11.809 0.028 1.00 23.39 204 GLU A N 1
ATOM 1579 C CA . GLU A 1 206 ? 36.734 -10.907 1.164 1.00 23.22 204 GLU A CA 1
ATOM 1580 C C . GLU A 1 206 ? 35.310 -10.487 1.452 1.00 22.57 204 GLU A C 1
ATOM 1581 O O . GLU A 1 206 ? 34.506 -10.317 0.536 1.00 21.79 204 GLU A O 1
ATOM 1587 N N . GLY A 1 207 ? 34.999 -10.316 2.731 1.00 21.28 205 GLY A N 1
ATOM 1588 C CA . GLY A 1 207 ? 33.652 -9.970 3.131 1.00 20.89 205 GLY A CA 1
ATOM 1589 C C . GLY A 1 207 ? 33.581 -8.880 4.178 1.00 20.22 205 GLY A C 1
ATOM 1590 O O . GLY A 1 207 ? 34.581 -8.506 4.791 1.00 20.28 205 GLY A O 1
ATOM 1591 N N . ARG A 1 208 ? 32.376 -8.358 4.352 1.00 20.00 206 ARG A N 1
ATOM 1592 C CA . ARG A 1 208 ? 32.084 -7.379 5.393 1.00 20.22 206 ARG A CA 1
ATOM 1593 C C . ARG A 1 208 ? 30.711 -7.649 5.980 1.00 20.00 206 ARG A C 1
ATOM 1594 O O . ARG A 1 208 ? 29.771 -7.969 5.265 1.00 19.17 206 ARG A O 1
ATOM 1602 N N . THR A 1 209 ? 30.601 -7.510 7.296 1.00 19.85 207 THR A N 1
ATOM 1603 C CA . THR A 1 209 ? 29.322 -7.699 7.970 1.00 20.24 207 THR A CA 1
ATOM 1604 C C . THR A 1 209 ? 29.298 -6.942 9.298 1.00 20.03 207 THR A C 1
ATOM 1605 O O . THR A 1 209 ? 30.337 -6.720 9.918 1.00 19.52 207 THR A O 1
ATOM 1609 N N . TRP A 1 210 ? 28.095 -6.561 9.710 1.00 20.58 208 TRP A N 1
ATOM 1610 C CA . TRP A 1 210 ? 27.876 -5.688 10.863 1.00 21.17 208 TRP A CA 1
ATOM 1611 C C . TRP A 1 210 ? 26.828 -6.293 11.779 1.00 22.14 208 TRP A C 1
ATOM 1612 O O . TRP A 1 210 ? 26.164 -7.268 11.422 1.00 21.42 208 TRP A O 1
ATOM 1623 N N . ASP A 1 211 ? 26.660 -5.689 12.953 1.00 23.52 209 ASP A N 1
ATOM 1624 C CA . ASP A 1 211 ? 25.461 -5.940 13.747 1.00 24.69 209 ASP A CA 1
ATOM 1625 C C . ASP A 1 211 ? 24.235 -5.464 12.954 1.00 25.53 209 ASP A C 1
ATOM 1626 O O . ASP A 1 211 ? 24.369 -4.889 11.873 1.00 25.00 209 ASP A O 1
ATOM 1631 N N . ASN A 1 212 ? 23.049 -5.707 13.497 1.00 26.96 210 ASN A N 1
ATOM 1632 C CA . ASN A 1 212 ? 21.790 -5.402 12.822 1.00 28.22 210 ASN A CA 1
ATOM 1633 C C . ASN A 1 212 ? 21.630 -3.929 12.438 1.00 28.35 210 ASN A C 1
ATOM 1634 O O . ASN A 1 212 ? 21.018 -3.614 11.420 1.00 28.62 210 ASN A O 1
ATOM 1639 N N . LEU A 1 213 ? 22.177 -3.038 13.260 1.00 28.44 211 LEU A N 1
ATOM 1640 C CA . LEU A 1 213 ? 22.052 -1.597 13.035 1.00 28.66 211 LEU A CA 1
ATOM 1641 C C . LEU A 1 213 ? 23.140 -1.022 12.125 1.00 28.05 211 LEU A C 1
ATOM 1642 O O . LEU A 1 213 ? 23.085 0.156 11.763 1.00 28.30 211 LEU A O 1
ATOM 1647 N N . GLY A 1 214 ? 24.117 -1.846 11.752 1.00 27.24 212 GLY A N 1
ATOM 1648 C CA . GLY A 1 214 ? 25.199 -1.415 10.883 1.00 26.79 212 GLY A CA 1
ATOM 1649 C C . GLY A 1 214 ? 26.219 -0.511 11.553 1.00 26.48 212 GLY A C 1
ATOM 1650 O O . GLY A 1 214 ? 26.935 0.227 10.873 1.00 26.55 212 GLY A O 1
ATOM 1651 N N . LEU A 1 215 ? 26.316 -0.592 12.876 1.00 25.97 213 LEU A N 1
ATOM 1652 C CA . LEU A 1 215 ? 27.153 0.319 13.652 1.00 25.85 213 LEU A CA 1
ATOM 1653 C C . LEU A 1 215 ? 28.497 -0.281 14.039 1.00 25.18 213 LEU A C 1
ATOM 1654 O O . LEU A 1 215 ? 29.528 0.380 13.929 1.00 25.98 213 LEU A O 1
ATOM 1659 N N . VAL A 1 216 ? 28.485 -1.523 14.507 1.00 23.79 214 VAL A N 1
ATOM 1660 C CA . VAL A 1 216 ? 29.705 -2.225 14.887 1.00 22.91 214 VAL A CA 1
ATOM 1661 C C . VAL A 1 216 ? 29.981 -3.303 13.843 1.00 22.14 214 VAL A C 1
ATOM 1662 O O . VAL A 1 216 ? 29.141 -4.157 13.584 1.00 21.81 214 VAL A O 1
ATOM 1666 N N . GLU A 1 217 ? 31.159 -3.251 13.233 1.00 21.09 215 GLU A N 1
ATOM 1667 C CA . GLU A 1 217 ? 31.537 -4.211 12.208 1.00 20.53 215 GLU A CA 1
ATOM 1668 C C . GLU A 1 217 ? 32.236 -5.382 12.873 1.00 19.85 215 GLU A C 1
ATOM 1669 O O . GLU A 1 217 ? 33.062 -5.190 13.759 1.00 20.16 215 GLU A O 1
ATOM 1675 N N . ASP A 1 218 ? 31.902 -6.599 12.446 1.00 19.01 216 ASP A N 1
ATOM 1676 C CA . ASP A 1 218 ? 32.525 -7.799 12.989 1.00 18.81 216 ASP A CA 1
ATOM 1677 C C . ASP A 1 218 ? 33.848 -8.014 12.269 1.00 18.31 216 ASP A C 1
ATOM 1678 O O . ASP A 1 218 ? 33.915 -7.872 11.054 1.00 18.57 216 ASP A O 1
ATOM 1683 N N . VAL A 1 219 ? 34.885 -8.355 13.024 1.00 18.02 217 VAL A N 1
ATOM 1684 C CA . VAL A 1 219 ? 36.232 -8.561 12.488 1.00 18.09 217 VAL A CA 1
ATOM 1685 C C . VAL A 1 219 ? 36.298 -9.800 11.583 1.00 18.14 217 VAL A C 1
ATOM 1686 O O . VAL A 1 219 ? 36.872 -9.751 10.500 1.00 18.17 217 VAL A O 1
ATOM 1690 N N . ALA A 1 220 ? 35.723 -10.912 12.038 1.00 18.30 218 ALA A N 1
ATOM 1691 C CA . ALA A 1 220 ? 35.849 -12.189 11.338 1.00 18.33 218 ALA A CA 1
ATOM 1692 C C . ALA A 1 220 ? 34.749 -13.143 11.794 1.00 19.04 218 ALA A C 1
ATOM 1693 O O . ALA A 1 220 ? 34.765 -13.598 12.934 1.00 19.19 218 ALA A O 1
ATOM 1695 N N . THR A 1 2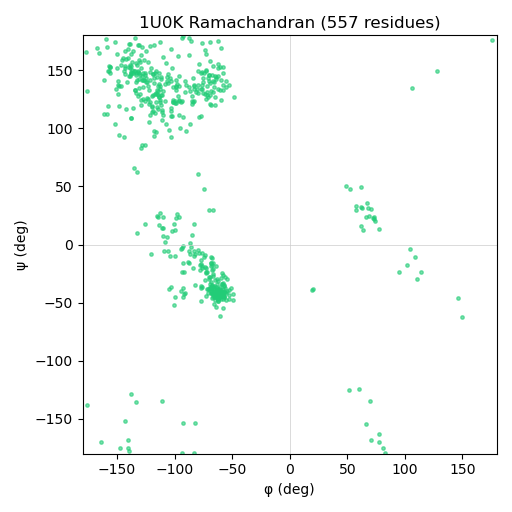21 ? 33.820 -13.457 10.889 1.00 18.74 219 THR A N 1
ATOM 1696 C CA . THR A 1 221 ? 32.554 -14.094 11.230 1.00 19.16 219 THR A CA 1
ATOM 1697 C C . THR A 1 221 ? 32.554 -15.570 10.833 1.00 19.53 219 THR A C 1
ATOM 1698 O O . THR A 1 221 ? 32.315 -15.909 9.675 1.00 19.33 219 THR A O 1
ATOM 1702 N N . GLY A 1 222 ? 32.813 -16.448 11.796 1.00 19.27 220 GLY A N 1
ATOM 1703 C CA . GLY A 1 222 ? 32.853 -17.877 11.530 1.00 19.47 220 GLY A CA 1
ATOM 1704 C C . GLY A 1 222 ? 31.519 -18.448 11.077 1.00 19.49 220 GLY A C 1
ATOM 1705 O O . GLY A 1 222 ? 31.482 -19.427 10.317 1.00 19.67 220 GLY A O 1
ATOM 1706 N N . SER A 1 223 ? 30.424 -17.838 11.526 1.00 19.20 221 SER A N 1
ATOM 1707 C CA . SER A 1 223 ? 29.083 -18.315 11.192 1.00 19.58 221 SER A CA 1
ATOM 1708 C C . SER A 1 223 ? 28.722 -18.007 9.732 1.00 19.45 221 SER A C 1
ATOM 1709 O O . SER A 1 223 ? 27.852 -18.675 9.166 1.00 19.48 221 SER A O 1
ATOM 1712 N N . ALA A 1 224 ? 29.380 -17.000 9.154 1.00 19.27 222 ALA A N 1
ATOM 1713 C CA . ALA A 1 224 ? 29.227 -16.650 7.728 1.00 19.21 222 ALA A CA 1
ATOM 1714 C C . ALA A 1 224 ? 30.277 -17.326 6.852 1.00 19.39 222 ALA A C 1
ATOM 1715 O O . ALA A 1 224 ? 30.061 -17.505 5.651 1.00 19.15 222 ALA A O 1
ATOM 1717 N N . ALA A 1 225 ? 31.409 -17.699 7.440 1.00 19.09 223 ALA A N 1
ATOM 1718 C CA . ALA A 1 225 ? 32.512 -18.288 6.700 1.00 18.82 223 ALA A CA 1
ATOM 1719 C C . ALA A 1 225 ? 32.103 -19.605 6.054 1.00 19.01 223 ALA A C 1
ATOM 1720 O O . ALA A 1 225 ? 32.492 -19.887 4.920 1.00 18.72 223 ALA A O 1
ATOM 1722 N N . GLY A 1 226 ? 31.328 -20.407 6.776 1.00 18.66 224 GLY A N 1
ATOM 1723 C CA . GLY A 1 226 ? 30.826 -21.661 6.251 1.00 18.54 224 GLY A CA 1
ATOM 1724 C C . GLY A 1 226 ? 29.961 -21.438 5.023 1.00 18.72 224 GLY A C 1
ATOM 1725 O O . GLY A 1 226 ? 30.295 -21.937 3.951 1.00 18.25 224 GLY A O 1
ATOM 1726 N N . PRO A 1 227 ? 28.854 -20.715 5.175 1.00 18.68 225 PRO A N 1
ATOM 1727 C CA . PRO A 1 227 ? 27.988 -20.360 4.043 1.00 18.55 225 PRO A CA 1
ATOM 1728 C C . PRO A 1 227 ? 28.734 -19.768 2.862 1.00 18.66 225 PRO A C 1
ATOM 1729 O O . PRO A 1 227 ? 28.429 -20.132 1.725 1.00 18.73 225 PRO A O 1
ATOM 1733 N N . VAL A 1 228 ? 29.681 -18.874 3.117 1.00 18.51 226 VAL A N 1
ATOM 1734 C CA . VAL A 1 228 ? 30.443 -18.246 2.045 1.00 18.85 226 VAL A CA 1
ATOM 1735 C C . VAL A 1 228 ? 31.233 -19.304 1.284 1.00 19.53 226 VAL A C 1
ATOM 1736 O O . VAL A 1 228 ? 31.220 -19.317 0.049 1.00 19.37 226 VAL A O 1
ATOM 1740 N N . ALA A 1 229 ? 31.913 -20.183 2.014 1.00 19.65 227 ALA A N 1
ATOM 1741 C CA . ALA A 1 229 ? 32.708 -21.242 1.403 1.00 19.90 227 ALA A CA 1
ATOM 1742 C C . ALA A 1 229 ? 31.836 -22.137 0.547 1.00 20.05 227 ALA A C 1
ATOM 1743 O O . ALA A 1 229 ? 32.227 -22.486 -0.565 1.00 20.43 227 ALA A O 1
ATOM 1745 N N . ALA A 1 230 ? 30.664 -22.503 1.065 1.00 19.80 228 ALA A N 1
ATOM 1746 C CA . ALA A 1 230 ? 29.739 -23.393 0.362 1.00 20.02 228 ALA A CA 1
ATOM 1747 C C . ALA A 1 230 ? 29.198 -22.722 -0.895 1.00 20.27 228 ALA A C 1
ATOM 1748 O O . ALA A 1 230 ? 28.991 -23.388 -1.908 1.00 20.52 228 ALA A O 1
ATOM 1750 N N . TYR A 1 231 ? 28.981 -21.412 -0.816 1.00 19.84 229 TYR A N 1
ATOM 1751 C CA . TYR A 1 231 ? 28.498 -20.617 -1.942 1.00 20.00 229 TYR A CA 1
ATOM 1752 C C . TYR A 1 231 ? 29.524 -20.582 -3.062 1.00 20.62 229 TYR A C 1
ATOM 1753 O O . TYR A 1 231 ? 29.196 -20.845 -4.221 1.00 20.32 229 TYR A O 1
ATOM 1762 N N . LEU A 1 232 ? 30.762 -20.239 -2.718 1.00 21.07 230 LEU A N 1
ATOM 1763 C CA . LEU A 1 232 ? 31.836 -20.147 -3.699 1.00 22.04 230 LEU A CA 1
ATOM 1764 C C . LEU A 1 232 ? 32.029 -21.483 -4.419 1.00 22.88 230 LEU A C 1
ATOM 1765 O O . LEU A 1 232 ? 32.186 -21.515 -5.628 1.00 22.95 230 LEU A O 1
ATOM 1770 N N . VAL A 1 233 ? 31.962 -22.582 -3.680 1.00 23.86 231 VAL A N 1
ATOM 1771 C CA . VAL A 1 233 ? 32.125 -23.912 -4.260 1.00 24.59 231 VAL A CA 1
A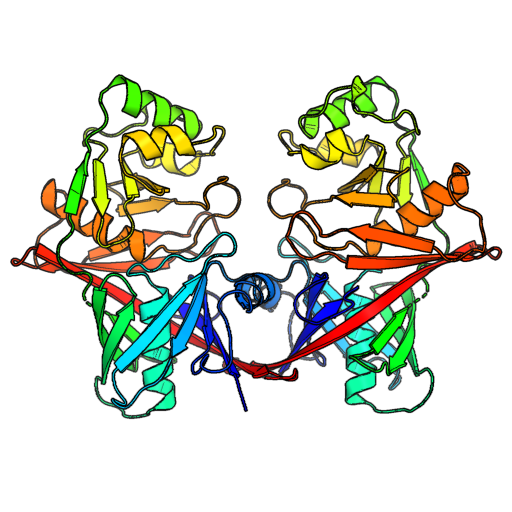TOM 1772 C C . VAL A 1 233 ? 30.911 -24.308 -5.120 1.00 25.29 231 VAL A C 1
ATOM 1773 O O . VAL A 1 233 ? 31.067 -24.924 -6.177 1.00 25.18 231 VAL A O 1
ATOM 1777 N N . GLU A 1 234 ? 29.716 -23.940 -4.671 1.00 26.11 232 GLU A N 1
ATOM 1778 C CA . GLU A 1 234 ? 28.471 -24.253 -5.379 1.00 26.91 232 GLU A CA 1
ATOM 1779 C C . GLU A 1 234 ? 28.417 -23.579 -6.757 1.00 27.09 232 GLU A C 1
ATOM 1780 O O . GLU A 1 234 ? 27.931 -24.173 -7.727 1.00 26.94 232 GLU A O 1
ATOM 1786 N N . TYR A 1 235 ? 28.936 -22.358 -6.840 1.00 26.91 233 TYR A N 1
ATOM 1787 C CA . TYR A 1 235 ? 28.872 -21.564 -8.067 1.00 27.06 233 TYR A CA 1
ATOM 1788 C C . TYR A 1 235 ? 30.193 -21.610 -8.846 1.00 27.34 233 TYR A C 1
ATOM 1789 O O . TYR A 1 235 ? 30.435 -20.782 -9.723 1.00 27.42 233 TYR A O 1
ATOM 1798 N N . GLY A 1 236 ? 31.030 -22.597 -8.527 1.00 27.45 234 GLY A N 1
ATOM 1799 C CA . GLY A 1 236 ? 32.238 -22.873 -9.287 1.00 27.66 234 GLY A CA 1
ATOM 1800 C C . GLY A 1 236 ? 33.324 -21.824 -9.169 1.00 27.74 234 GLY A C 1
ATOM 1801 O O . GLY A 1 236 ? 34.160 -21.688 -10.057 1.00 28.16 234 GLY A O 1
ATOM 1802 N N . LEU A 1 237 ? 33.302 -21.073 -8.072 1.00 27.61 235 LEU A N 1
ATOM 1803 C CA . LEU A 1 237 ? 34.248 -19.991 -7.835 1.00 27.34 235 LEU A CA 1
ATOM 1804 C C . LEU A 1 237 ? 35.384 -20.418 -6.906 1.00 27.39 235 LEU A C 1
ATOM 1805 O O . LEU A 1 237 ? 36.343 -19.678 -6.734 1.00 27.00 235 LEU A O 1
ATOM 1810 N N . ALA A 1 238 ? 35.246 -21.595 -6.299 1.00 27.57 236 ALA A N 1
ATOM 1811 C CA . ALA A 1 238 ? 36.325 -22.231 -5.547 1.00 28.08 236 ALA A CA 1
ATOM 1812 C C . ALA A 1 238 ? 36.241 -23.755 -5.679 1.00 28.49 236 ALA A C 1
ATOM 1813 O O . ALA A 1 238 ? 35.167 -24.320 -5.903 1.00 28.47 236 ALA A O 1
ATOM 1815 N N . ALA A 1 239 ? 37.382 -24.420 -5.524 1.00 29.56 237 ALA A N 1
ATOM 1816 C CA . ALA A 1 239 ? 37.464 -25.868 -5.696 1.00 30.32 237 ALA A CA 1
ATOM 1817 C C . ALA A 1 239 ? 36.966 -26.640 -4.476 1.00 31.16 237 ALA A C 1
ATOM 1818 O O . ALA A 1 239 ? 37.263 -26.273 -3.334 1.00 31.14 237 ALA A O 1
ATOM 1820 N N . ARG A 1 240 ? 36.196 -27.697 -4.726 1.00 31.99 238 ARG A N 1
ATOM 1821 C CA . ARG A 1 240 ? 35.855 -28.680 -3.702 1.00 32.84 238 ARG A CA 1
ATOM 1822 C C . ARG A 1 240 ? 37.102 -29.432 -3.282 1.00 32.98 238 ARG A C 1
ATOM 1823 O O . ARG A 1 240 ? 37.937 -29.761 -4.121 1.00 33.25 238 ARG A O 1
ATOM 1831 N N . GLY A 1 241 ? 37.213 -29.710 -1.988 1.00 33.06 239 GLY A N 1
ATOM 1832 C CA . GLY A 1 241 ? 38.249 -30.577 -1.462 1.00 33.11 239 GLY A CA 1
ATOM 1833 C C . GLY A 1 241 ? 39.620 -29.939 -1.348 1.00 33.29 239 GLY A C 1
ATOM 1834 O O . GLY A 1 241 ? 40.615 -30.640 -1.150 1.00 33.62 239 GLY A O 1
ATOM 1835 N N . GLU A 1 242 ? 39.685 -28.618 -1.473 1.00 33.18 240 GLU A N 1
ATOM 1836 C CA . GLU A 1 242 ? 40.951 -27.900 -1.360 1.00 33.03 240 GLU A CA 1
ATOM 1837 C C . GLU A 1 242 ? 40.859 -26.810 -0.297 1.00 32.23 240 GLU A C 1
ATOM 1838 O O . GLU A 1 242 ? 39.810 -26.178 -0.141 1.00 31.87 240 GLU A O 1
ATOM 1844 N N . PRO A 1 243 ? 41.949 -26.598 0.443 1.00 31.04 241 PRO A N 1
ATOM 1845 C CA . PRO A 1 243 ? 41.990 -25.524 1.438 1.00 30.27 241 PRO A CA 1
ATOM 1846 C C . PRO A 1 243 ? 42.095 -24.166 0.770 1.00 29.09 241 PRO A C 1
ATOM 1847 O O . PRO A 1 243 ? 42.938 -23.970 -0.107 1.00 29.54 241 PRO A O 1
ATOM 1851 N N . PHE A 1 244 ? 41.226 -23.241 1.159 1.00 27.66 242 PHE A N 1
ATOM 1852 C CA . PHE A 1 244 ? 41.407 -21.857 0.770 1.00 26.42 242 PHE A CA 1
ATOM 1853 C C . PHE A 1 244 ? 41.068 -20.930 1.920 1.00 26.11 242 PHE A C 1
ATOM 1854 O O . PHE A 1 244 ? 40.613 -21.378 2.972 1.00 26.31 242 PHE A O 1
ATOM 1862 N N . VAL A 1 245 ? 41.340 -19.648 1.730 1.00 25.46 243 VAL A N 1
ATOM 1863 C CA . VAL A 1 245 ? 41.160 -18.681 2.800 1.00 25.26 243 VAL A CA 1
ATOM 1864 C C . VAL A 1 245 ? 40.183 -17.577 2.412 1.00 24.30 243 VAL A C 1
ATOM 1865 O O . VAL A 1 245 ? 40.137 -17.127 1.260 1.00 23.72 243 VAL A O 1
ATOM 1869 N N . LEU A 1 246 ? 39.372 -17.185 3.387 1.00 23.21 244 LEU A N 1
ATOM 1870 C CA . LEU A 1 246 ? 38.551 -15.993 3.304 1.00 22.60 244 LEU A CA 1
ATOM 1871 C C . LEU A 1 246 ? 39.208 -14.889 4.115 1.00 22.39 244 LEU A C 1
ATOM 1872 O O . LEU A 1 246 ? 39.942 -15.148 5.079 1.00 21.99 244 LEU A O 1
ATOM 1877 N N . HIS A 1 247 ? 38.952 -13.653 3.713 1.00 21.77 245 HIS A N 1
ATOM 1878 C CA . HIS A 1 247 ? 39.555 -12.496 4.355 1.00 21.62 245 HIS A CA 1
ATOM 1879 C C . HIS A 1 247 ? 38.457 -11.640 4.946 1.00 21.37 245 HIS A C 1
ATOM 1880 O O . HIS A 1 247 ? 37.413 -11.453 4.335 1.00 20.84 245 HIS A O 1
ATOM 1887 N N . GLN A 1 248 ? 38.701 -11.131 6.145 1.00 20.93 246 GLN A N 1
ATOM 1888 C CA . GLN A 1 248 ? 37.771 -10.218 6.801 1.00 20.86 246 GLN A CA 1
ATOM 1889 C C . GLN A 1 248 ? 38.520 -9.384 7.828 1.00 21.19 246 GLN A C 1
ATOM 1890 O O . GLN A 1 248 ? 39.499 -9.844 8.411 1.00 21.10 246 GLN A O 1
ATOM 1896 N N . GLY A 1 249 ? 38.059 -8.158 8.040 1.00 21.97 247 GLY A N 1
ATOM 1897 C CA . GLY A 1 249 ? 38.534 -7.340 9.143 1.00 22.93 247 GLY A CA 1
ATOM 1898 C C . GLY A 1 249 ? 39.491 -6.212 8.806 1.00 23.95 247 GLY A C 1
ATOM 1899 O O . GLY A 1 249 ? 39.840 -5.430 9.690 1.00 24.06 247 GLY A O 1
ATOM 1900 N N . ARG A 1 250 ? 39.895 -6.090 7.547 1.00 25.56 248 ARG A N 1
ATOM 1901 C CA . ARG A 1 250 ? 40.930 -5.116 7.193 1.00 26.86 248 ARG A CA 1
ATOM 1902 C C . ARG A 1 250 ? 40.456 -3.664 7.315 1.00 27.35 248 ARG A C 1
ATOM 1903 O O . ARG A 1 250 ? 41.263 -2.777 7.577 1.00 27.43 248 ARG A O 1
ATOM 1911 N N . PHE A 1 251 ? 39.155 -3.430 7.146 1.00 28.03 249 PHE A N 1
ATOM 1912 C CA . PHE A 1 251 ? 38.579 -2.090 7.314 1.00 28.68 249 PHE A CA 1
ATOM 1913 C C . PHE A 1 251 ? 38.476 -1.669 8.787 1.00 28.78 249 PHE A C 1
ATOM 1914 O O . PHE A 1 251 ? 38.185 -0.511 9.087 1.00 29.19 249 PHE A O 1
ATOM 1922 N N . LEU A 1 252 ? 38.694 -2.618 9.695 1.00 28.98 250 LEU A N 1
ATOM 1923 C CA . LEU A 1 252 ? 38.824 -2.345 11.130 1.00 29.01 250 LEU A CA 1
ATOM 1924 C C . LEU A 1 252 ? 40.282 -2.376 11.597 1.00 28.95 250 LEU A C 1
ATOM 1925 O O . LEU A 1 252 ? 40.553 -2.391 12.802 1.00 28.93 250 LEU A O 1
ATOM 1930 N N . GLU A 1 253 ? 41.214 -2.401 10.644 1.00 28.61 251 GLU A N 1
ATOM 1931 C CA . GLU A 1 253 ? 42.643 -2.543 10.923 1.00 28.74 251 GLU A CA 1
ATOM 1932 C C . GLU A 1 253 ? 42.975 -3.819 11.719 1.00 27.86 251 GLU A C 1
ATOM 1933 O O . GLU A 1 253 ? 43.950 -3.868 12.475 1.00 27.26 251 GLU A O 1
ATOM 1939 N N . ARG A 1 254 ? 42.157 -4.851 11.516 1.00 27.03 252 ARG A N 1
ATOM 1940 C CA . ARG A 1 254 ? 42.384 -6.177 12.084 1.00 26.57 252 ARG A CA 1
ATOM 1941 C C . ARG A 1 254 ? 42.201 -7.236 10.992 1.00 25.63 252 ARG A C 1
ATOM 1942 O O . ARG A 1 254 ? 41.320 -8.097 11.087 1.00 24.63 252 ARG A O 1
ATOM 1950 N N . PRO A 1 255 ? 43.047 -7.182 9.961 1.00 25.08 253 PRO A N 1
ATOM 1951 C CA . PRO A 1 255 ? 42.955 -8.139 8.858 1.00 24.71 253 PRO A CA 1
ATOM 1952 C C . PRO A 1 255 ? 43.166 -9.549 9.387 1.00 24.25 253 PRO A C 1
ATOM 1953 O O . PRO A 1 255 ? 44.084 -9.793 10.174 1.00 24.53 253 PRO A O 1
ATOM 1957 N N . SER A 1 256 ? 42.291 -10.452 8.974 1.00 23.80 254 SER A N 1
ATOM 1958 C CA . SER A 1 256 ? 42.227 -11.799 9.523 1.00 23.56 254 SER A CA 1
ATOM 1959 C C . SER A 1 256 ? 42.017 -12.800 8.401 1.00 23.42 254 SER A C 1
ATOM 1960 O O . SER A 1 256 ? 41.444 -12.471 7.359 1.00 23.34 254 SER A O 1
ATOM 1963 N N . ARG A 1 257 ? 42.476 -14.021 8.639 1.00 23.02 255 ARG A N 1
ATOM 1964 C CA . ARG A 1 257 ? 42.369 -15.111 7.681 1.00 23.14 255 ARG A CA 1
ATOM 1965 C C . ARG A 1 257 ? 41.551 -16.236 8.289 1.00 22.17 255 ARG A C 1
ATOM 1966 O O . ARG A 1 257 ? 41.828 -16.687 9.402 1.00 22.15 255 ARG A O 1
ATOM 1974 N N . LEU A 1 258 ? 40.534 -16.668 7.557 1.00 21.00 256 LEU A N 1
ATOM 1975 C CA . LEU A 1 258 ? 39.645 -17.732 7.982 1.00 20.55 256 LEU A CA 1
ATOM 1976 C C . LEU A 1 258 ? 39.857 -18.887 7.008 1.00 20.93 256 LEU A C 1
ATOM 1977 O O . LEU A 1 258 ? 39.644 -18.730 5.803 1.00 21.09 256 LEU A O 1
ATOM 1982 N N . ASP A 1 259 ? 40.308 -20.026 7.516 1.00 21.13 257 ASP A N 1
ATOM 1983 C CA . ASP A 1 259 ? 40.532 -21.213 6.693 1.00 21.20 257 ASP A CA 1
ATOM 1984 C C . ASP A 1 259 ? 39.217 -21.939 6.483 1.00 21.31 257 ASP A C 1
ATOM 1985 O O . ASP A 1 259 ? 38.476 -22.173 7.427 1.00 20.08 257 ASP A O 1
ATOM 1990 N N . VAL A 1 260 ? 38.924 -22.291 5.235 1.00 21.49 258 VAL A N 1
ATOM 1991 C CA . VAL A 1 260 ? 37.670 -22.953 4.902 1.00 22.43 258 VAL A CA 1
ATOM 1992 C C . VAL A 1 260 ? 37.903 -24.091 3.914 1.00 23.41 258 VAL A C 1
ATOM 1993 O O . VAL A 1 260 ? 38.895 -24.103 3.202 1.00 23.41 258 VAL A O 1
ATOM 1997 N N . GLN A 1 261 ? 36.981 -25.044 3.901 1.00 25.18 259 GLN A N 1
ATOM 1998 C CA . GLN A 1 261 ? 37.006 -26.138 2.931 1.00 26.52 259 GLN A CA 1
ATOM 1999 C C . GLN A 1 261 ? 35.643 -26.805 2.841 1.00 27.19 259 GLN A C 1
ATOM 2000 O O . GLN A 1 261 ? 34.946 -26.953 3.843 1.00 27.04 259 GLN A O 1
ATOM 2006 N N . VAL A 1 262 ? 35.256 -27.187 1.627 1.00 27.87 260 VAL A N 1
ATOM 2007 C CA . VAL A 1 262 ? 34.021 -27.922 1.397 1.00 28.72 260 VAL A CA 1
ATOM 2008 C C . VAL A 1 262 ? 34.408 -29.320 0.915 1.00 29.28 260 VAL A C 1
ATOM 2009 O O . VAL A 1 262 ? 35.184 -29.456 -0.023 1.00 29.48 260 VAL A O 1
ATOM 2013 N N . ALA A 1 263 ? 33.883 -30.346 1.572 1.00 30.36 261 ALA A N 1
ATOM 2014 C CA . ALA A 1 263 ? 34.189 -31.734 1.230 1.00 31.33 261 ALA A CA 1
ATOM 2015 C C . ALA A 1 263 ? 33.298 -32.207 0.081 1.00 32.26 261 ALA A C 1
ATOM 2016 O O . ALA A 1 263 ? 32.458 -31.453 -0.419 1.00 32.59 261 ALA A O 1
ATOM 2018 N N . THR A 1 264 ? 33.475 -33.463 -0.324 1.00 33.23 262 THR A N 1
ATOM 2019 C CA . THR A 1 264 ? 32.618 -34.070 -1.343 1.00 33.91 262 THR A CA 1
ATOM 2020 C C . THR A 1 264 ? 31.208 -34.301 -0.783 1.00 34.24 262 THR A C 1
ATOM 2021 O O . THR A 1 264 ? 30.220 -34.249 -1.518 1.00 34.64 262 THR A O 1
ATOM 2025 N N . ASP A 1 265 ? 31.132 -34.517 0.529 1.00 34.64 263 ASP A N 1
ATOM 2026 C CA . ASP A 1 265 ? 29.872 -34.764 1.232 1.00 34.87 263 ASP A CA 1
ATOM 2027 C C . ASP A 1 265 ? 28.985 -33.518 1.217 1.00 34.39 263 ASP A C 1
ATOM 2028 O O . ASP A 1 265 ? 27.766 -33.613 1.337 1.00 34.71 263 ASP A O 1
ATOM 2033 N N . GLY A 1 266 ? 29.611 -32.350 1.096 1.00 33.52 264 GLY A N 1
ATOM 2034 C CA . GLY A 1 266 ? 28.930 -31.075 1.232 1.00 32.82 264 GLY A CA 1
ATOM 2035 C C . GLY A 1 266 ? 29.440 -30.351 2.467 1.00 31.97 264 GLY A C 1
ATOM 2036 O O . GLY A 1 266 ? 29.372 -29.123 2.543 1.00 32.13 264 GLY A O 1
ATOM 2037 N N . SER A 1 267 ? 29.980 -31.120 3.412 1.00 30.78 265 SER A N 1
ATOM 2038 C CA . SER A 1 267 ? 30.381 -30.610 4.723 1.00 30.08 265 SER A CA 1
ATOM 2039 C C . SER A 1 267 ? 31.402 -29.485 4.604 1.00 28.72 265 SER A C 1
ATOM 2040 O O . SER A 1 267 ? 32.375 -29.597 3.870 1.00 28.35 265 SER A O 1
ATOM 2043 N N . VAL A 1 268 ? 31.187 -28.397 5.334 1.00 27.62 266 VAL A N 1
ATOM 2044 C CA . VAL A 1 268 ? 32.132 -27.286 5.301 1.00 26.71 266 VAL A CA 1
ATOM 2045 C C . VAL A 1 268 ? 32.849 -27.219 6.641 1.00 25.34 266 VAL A C 1
ATOM 2046 O O . VAL A 1 268 ? 32.223 -27.301 7.688 1.00 25.02 266 VAL A O 1
ATOM 2050 N N . ARG A 1 269 ? 34.162 -27.105 6.591 1.00 24.22 267 ARG A N 1
ATOM 2051 C CA . ARG A 1 269 ? 34.950 -26.978 7.801 1.00 23.67 267 ARG A CA 1
ATOM 2052 C C . ARG A 1 269 ? 35.574 -25.591 7.848 1.00 22.00 267 ARG A C 1
ATOM 2053 O O . ARG A 1 269 ? 36.059 -25.081 6.839 1.00 21.96 267 ARG A O 1
ATOM 2061 N N . VAL A 1 270 ? 35.527 -24.969 9.023 1.00 19.85 268 VAL A N 1
ATOM 2062 C CA . VAL A 1 270 ? 36.100 -23.643 9.216 1.00 18.31 268 VAL A CA 1
ATOM 2063 C C . VAL A 1 270 ? 37.143 -23.713 10.333 1.00 17.36 268 VAL A C 1
ATOM 2064 O O . VAL A 1 270 ? 36.895 -24.307 11.369 1.00 16.80 268 VAL A O 1
ATOM 2068 N N . GLY A 1 271 ? 38.312 -23.131 10.110 1.00 16.40 269 GLY A N 1
ATOM 2069 C CA . GLY A 1 271 ? 39.384 -23.176 11.093 1.00 16.12 269 GLY A CA 1
ATOM 2070 C C . GLY A 1 271 ? 40.191 -21.901 11.168 1.00 15.65 269 GLY A C 1
ATOM 2071 O O . GLY A 1 271 ? 40.115 -21.034 10.302 1.00 15.54 269 GLY A O 1
ATOM 2072 N N . GLY A 1 272 ? 40.986 -21.795 12.221 1.00 15.07 270 GLY A N 1
ATOM 2073 C CA . GLY A 1 272 ? 41.844 -20.654 12.422 1.00 14.54 270 GLY A CA 1
ATOM 2074 C C . GLY A 1 272 ? 42.712 -20.788 13.657 1.00 14.27 270 GLY A C 1
ATOM 2075 O O . GLY A 1 272 ? 42.471 -21.641 14.513 1.00 14.49 270 GLY A O 1
ATOM 2076 N N . HIS A 1 273 ? 43.724 -19.931 13.735 1.00 14.09 271 HIS A N 1
ATOM 2077 C CA . HIS A 1 273 ? 44.579 -19.836 14.902 1.00 13.99 271 HIS A CA 1
ATOM 2078 C C . HIS A 1 273 ? 43.880 -19.089 16.043 1.00 13.19 271 HIS A C 1
ATOM 2079 O O . HIS A 1 273 ? 43.055 -18.201 15.811 1.00 12.34 271 HIS A O 1
ATOM 2086 N N . VAL A 1 274 ? 44.217 -19.471 17.267 1.00 12.04 272 VAL A N 1
ATOM 2087 C CA . VAL A 1 274 ? 43.638 -18.893 18.469 1.00 11.76 272 VAL A CA 1
ATOM 2088 C C . VAL A 1 274 ? 44.738 -18.594 19.475 1.00 11.26 272 VAL A C 1
ATOM 2089 O O . VAL A 1 274 ? 45.604 -19.423 19.713 1.00 11.68 272 VAL A O 1
ATOM 2093 N N . GLN A 1 275 ? 44.695 -17.396 20.051 1.00 11.41 273 GLN A N 1
ATOM 2094 C CA . GLN A 1 275 ? 45.605 -16.995 21.109 1.00 11.84 273 GLN A CA 1
ATOM 2095 C C . GLN A 1 275 ? 44.837 -16.748 22.396 1.00 11.85 273 GLN A C 1
ATOM 2096 O O . GLN A 1 275 ? 43.736 -16.222 22.363 1.00 12.35 273 GLN A O 1
ATOM 2102 N N . LEU A 1 276 ? 45.446 -17.092 23.524 1.00 11.79 274 LEU A N 1
ATOM 2103 C CA . LEU A 1 276 ? 44.880 -16.827 24.842 1.00 12.11 274 LEU A CA 1
ATOM 2104 C C . LEU A 1 276 ? 45.584 -15.603 25.437 1.00 11.91 274 LEU A C 1
ATOM 2105 O O . LEU A 1 276 ? 46.808 -15.574 25.534 1.00 12.56 274 LEU A O 1
ATOM 2110 N N . LEU A 1 277 ? 44.812 -14.593 25.807 1.00 11.15 275 LEU A N 1
ATOM 2111 C CA . LEU A 1 277 ? 45.368 -13.306 26.245 1.00 11.44 275 LEU A CA 1
ATOM 2112 C C . LEU A 1 277 ? 45.318 -13.049 27.746 1.00 11.08 275 LEU A C 1
ATOM 2113 O O . LEU A 1 277 ? 46.245 -12.441 28.282 1.00 11.03 275 LEU A O 1
ATOM 2118 N N . ALA A 1 278 ? 44.239 -13.449 28.412 1.00 9.97 276 ALA A N 1
ATOM 2119 C CA . ALA A 1 278 ? 44.039 -13.140 29.829 1.00 9.75 276 ALA A CA 1
ATOM 2120 C C . ALA A 1 278 ? 43.110 -14.133 30.488 1.00 9.48 276 ALA A C 1
ATOM 2121 O O . ALA A 1 278 ? 42.189 -14.668 29.858 1.00 9.65 276 ALA A O 1
ATOM 2123 N N . ARG A 1 279 ? 43.363 -14.391 31.761 1.00 9.14 277 ARG A N 1
ATOM 2124 C CA . ARG A 1 279 ? 42.522 -15.202 32.619 1.00 9.35 277 ARG A CA 1
ATOM 2125 C C . ARG A 1 279 ? 41.986 -14.306 33.737 1.00 9.95 277 ARG A C 1
ATOM 2126 O O . ARG A 1 279 ? 42.769 -13.735 34.494 1.00 10.24 277 ARG A O 1
ATOM 2134 N N . ALA A 1 280 ? 40.669 -14.221 33.860 1.00 8.73 278 ALA A N 1
ATOM 2135 C CA . ALA A 1 280 ? 40.014 -13.337 34.817 1.00 9.13 278 ALA A CA 1
ATOM 2136 C C . ALA A 1 280 ? 39.271 -14.140 35.873 1.00 9.44 278 ALA A C 1
ATOM 2137 O O . ALA A 1 280 ? 38.529 -15.065 35.550 1.00 11.58 278 ALA A O 1
ATOM 2139 N N . GLU A 1 281 ? 39.480 -13.786 37.130 1.00 9.81 279 GLU A N 1
ATOM 2140 C CA . GLU A 1 281 ? 38.775 -14.359 38.263 1.00 10.68 279 GLU A CA 1
ATOM 2141 C C . GLU A 1 281 ? 37.618 -13.463 38.659 1.00 10.24 279 GLU A C 1
ATOM 2142 O O . GLU A 1 281 ? 37.816 -12.271 38.859 1.00 9.07 279 GLU A O 1
ATOM 2148 N N . LEU A 1 282 ? 36.408 -14.012 38.765 1.00 9.90 280 LEU A N 1
ATOM 2149 C CA . LEU A 1 282 ? 35.239 -13.238 39.163 1.00 10.73 280 LEU A CA 1
ATOM 2150 C C . LEU A 1 282 ? 35.294 -13.006 40.656 1.00 10.85 280 LEU A C 1
ATOM 2151 O O . LEU A 1 282 ? 35.598 -13.919 41.422 1.00 12.14 280 LEU A O 1
ATOM 2156 N N . LEU A 1 283 ? 34.981 -11.782 41.052 1.00 10.13 281 LEU A N 1
ATOM 2157 C CA . LEU A 1 283 ? 35.078 -11.335 42.433 1.00 10.89 281 LEU A CA 1
ATOM 2158 C C . LEU A 1 283 ? 33.694 -11.130 43.056 1.00 12.56 281 LEU A C 1
ATOM 2159 O O . LEU A 1 283 ? 33.590 -10.836 44.230 1.00 11.31 281 LEU A O 1
ATOM 2164 N N . THR A 1 284 ? 32.638 -11.262 42.257 1.00 15.49 282 THR A N 1
ATOM 2165 C CA . THR A 1 284 ? 31.268 -11.069 42.744 1.00 18.71 282 THR A CA 1
ATOM 2166 C C . THR A 1 284 ? 30.663 -12.401 43.164 1.00 20.88 282 THR A C 1
ATOM 2167 O O . THR A 1 284 ? 31.297 -13.445 43.054 1.00 21.49 282 THR A O 1
ATOM 2171 N N . SER A 1 285 ? 29.437 -12.355 43.660 1.00 22.91 283 SER A N 1
ATOM 2172 C CA . SER A 1 285 ? 28.780 -13.551 44.180 1.00 24.89 283 SER A CA 1
ATOM 2173 C C . SER A 1 285 ? 28.278 -14.414 43.019 1.00 26.34 283 SER A C 1
ATOM 2174 O O . SER A 1 285 ? 27.882 -13.888 41.968 1.00 27.16 283 SER A O 1
ATOM 2177 N N . ALA A 1 286 ? 28.288 -15.734 43.214 1.00 27.94 284 ALA A N 1
ATOM 2178 C CA . ALA A 1 286 ? 28.088 -16.665 42.099 1.00 28.57 284 ALA A CA 1
ATOM 2179 C C . ALA A 1 286 ? 26.625 -16.787 41.678 1.00 28.89 284 ALA A C 1
ATOM 2180 O O . ALA A 1 286 ? 26.291 -16.535 40.518 1.00 29.16 284 ALA A O 1
ATOM 2182 N N . SER B 1 4 ? 52.962 -9.926 30.332 1.00 29.73 2 SER B N 1
ATOM 2183 C CA . SER B 1 4 ? 52.268 -10.396 31.569 1.00 29.31 2 SER B CA 1
ATOM 2184 C C . SER B 1 4 ? 52.197 -9.328 32.674 1.00 28.14 2 SER B C 1
ATOM 2185 O O . SER B 1 4 ? 53.195 -8.720 33.042 1.00 29.27 2 SER B O 1
ATOM 2188 N N . ARG B 1 5 ? 50.978 -9.113 33.167 1.00 26.13 3 ARG B N 1
ATOM 2189 C CA . ARG B 1 5 ? 50.674 -8.307 34.343 1.00 23.70 3 ARG B CA 1
ATOM 2190 C C . ARG B 1 5 ? 49.177 -8.388 34.645 1.00 19.77 3 ARG B C 1
ATOM 2191 O O . ARG B 1 5 ? 48.613 -9.465 34.565 1.00 18.76 3 ARG B O 1
ATOM 2199 N N . ARG B 1 6 ? 48.535 -7.276 34.988 1.00 15.93 4 ARG B N 1
ATOM 2200 C CA . ARG B 1 6 ? 47.273 -7.330 35.724 1.00 13.86 4 ARG B CA 1
ATOM 2201 C C . ARG B 1 6 ? 46.356 -6.188 35.318 1.00 10.98 4 ARG B C 1
ATOM 2202 O O . ARG B 1 6 ? 46.800 -5.071 35.188 1.00 10.67 4 ARG B O 1
ATOM 2210 N N . TYR B 1 7 ? 45.074 -6.471 35.120 1.00 9.14 5 TYR B N 1
ATOM 2211 C CA . TYR B 1 7 ? 44.083 -5.408 35.080 1.00 7.88 5 TYR B CA 1
ATOM 2212 C C . TYR B 1 7 ? 42.833 -5.878 35.797 1.00 7.19 5 TYR B C 1
ATOM 2213 O O . TYR B 1 7 ? 42.678 -7.059 36.097 1.00 6.96 5 TYR B O 1
ATOM 2222 N N . TRP B 1 8 ? 41.937 -4.938 36.057 1.00 6.81 6 TRP B N 1
ATOM 2223 C CA . TRP B 1 8 ? 40.722 -5.195 36.815 1.00 6.44 6 TRP B CA 1
ATOM 2224 C C . TRP B 1 8 ? 39.523 -4.640 36.072 1.00 6.76 6 TRP B C 1
ATOM 2225 O O . TRP B 1 8 ? 39.624 -3.602 35.434 1.00 7.73 6 TRP B O 1
ATOM 2236 N N . GLN B 1 9 ? 38.407 -5.364 36.125 1.00 6.18 7 GLN B N 1
ATOM 2237 C CA . GLN B 1 9 ? 37.143 -4.926 35.544 1.00 6.25 7 GLN B CA 1
ATOM 2238 C C . GLN B 1 9 ? 36.253 -4.347 36.648 1.00 6.38 7 GLN B C 1
ATOM 2239 O O . GLN B 1 9 ? 35.969 -5.028 37.631 1.00 6.32 7 GLN B O 1
ATOM 2245 N N . LEU B 1 10 ? 35.819 -3.098 36.488 1.00 5.96 8 LEU B N 1
ATOM 2246 C CA . LEU B 1 10 ? 34.973 -2.395 37.452 1.00 6.28 8 LEU B CA 1
ATOM 2247 C C . LEU B 1 10 ? 33.796 -1.756 36.729 1.00 6.54 8 LEU B C 1
ATOM 2248 O O . LEU B 1 10 ? 33.860 -1.544 35.543 1.00 7.11 8 LEU B O 1
ATOM 2253 N N . ASP B 1 11 ? 32.729 -1.457 37.466 1.00 5.75 9 ASP B N 1
ATOM 2254 C CA . ASP B 1 11 ? 31.609 -0.666 36.951 1.00 6.23 9 ASP B CA 1
ATOM 2255 C C . ASP B 1 11 ? 31.501 0.606 37.738 1.00 6.83 9 ASP B C 1
ATOM 2256 O O . ASP B 1 11 ? 31.471 0.581 38.968 1.00 7.42 9 ASP B O 1
ATOM 2261 N N . VAL B 1 12 ? 31.433 1.728 37.030 1.00 6.49 10 VAL B N 1
ATOM 2262 C CA . VAL B 1 12 ? 31.348 3.043 37.661 1.00 6.82 10 VAL B CA 1
ATOM 2263 C C . VAL B 1 12 ? 29.929 3.622 37.517 1.00 6.71 10 VAL B C 1
ATOM 2264 O O . VAL B 1 12 ? 29.291 3.507 36.469 1.00 6.32 10 VAL B O 1
ATOM 2268 N N . PHE B 1 13 ? 29.463 4.265 38.584 1.00 6.65 11 PHE B N 1
ATOM 2269 C CA . PHE B 1 13 ? 28.091 4.793 38.695 1.00 7.20 11 PHE B CA 1
ATOM 2270 C C . PHE B 1 13 ? 27.074 3.654 38.742 1.00 8.30 11 PHE B C 1
ATOM 2271 O O . PHE B 1 13 ? 25.983 3.757 38.165 1.00 9.08 11 PHE B O 1
ATOM 2279 N N . ALA B 1 14 ? 27.456 2.563 39.396 1.00 8.52 12 ALA B N 1
ATOM 2280 C CA . ALA B 1 14 ? 26.729 1.300 39.345 1.00 9.32 12 ALA B CA 1
ATOM 2281 C C . ALA B 1 14 ? 26.289 0.929 40.729 1.00 10.71 12 ALA B C 1
ATOM 2282 O O . ALA B 1 14 ? 27.109 0.729 41.620 1.00 10.42 12 ALA B O 1
ATOM 2284 N N . GLU B 1 15 ? 24.972 0.845 40.896 1.00 13.19 13 GLU B N 1
ATOM 2285 C CA . GLU B 1 15 ? 24.389 0.477 42.164 1.00 14.63 13 GLU B CA 1
ATOM 2286 C C . GLU B 1 15 ? 24.504 -1.038 42.433 1.00 15.21 13 GLU B C 1
ATOM 2287 O O . GLU B 1 15 ? 24.411 -1.489 43.570 1.00 16.32 13 GLU B O 1
ATOM 2293 N N . ARG B 1 16 ? 24.740 -1.810 41.381 1.00 14.08 14 ARG B N 1
ATOM 2294 C CA . ARG B 1 16 ? 24.978 -3.247 41.493 1.00 13.65 14 ARG B CA 1
ATOM 2295 C C . ARG B 1 16 ? 25.900 -3.672 40.345 1.00 12.93 14 ARG B C 1
ATOM 2296 O O . ARG B 1 16 ? 26.069 -2.924 39.388 1.00 11.23 14 ARG B O 1
ATOM 2304 N N . PRO B 1 17 ? 26.506 -4.847 40.421 1.00 12.23 15 PRO B N 1
ATOM 2305 C CA . PRO B 1 17 ? 27.360 -5.307 39.322 1.00 11.62 15 PRO B CA 1
ATOM 2306 C C . PRO B 1 17 ? 26.608 -5.450 37.998 1.00 10.90 15 PRO B C 1
ATOM 2307 O O . PRO B 1 17 ? 25.399 -5.702 37.985 1.00 11.35 15 PRO B O 1
ATOM 2311 N N . LEU B 1 18 ? 27.331 -5.311 36.896 1.00 9.56 16 LEU B N 1
ATOM 2312 C CA . LEU B 1 18 ? 26.807 -5.516 35.545 1.00 9.54 16 LEU B CA 1
ATOM 2313 C C . LEU B 1 18 ? 25.853 -4.410 35.068 1.00 8.96 16 LEU B C 1
ATOM 2314 O O . LEU B 1 18 ? 25.062 -4.596 34.130 1.00 9.79 16 LEU B O 1
ATOM 2319 N N . THR B 1 19 ? 25.977 -3.240 35.677 1.00 8.22 17 THR B N 1
ATOM 2320 C CA . THR B 1 19 ? 25.372 -2.032 35.148 1.00 8.31 17 THR B CA 1
ATOM 2321 C C . THR B 1 19 ? 26.364 -0.883 35.324 1.00 8.16 17 THR B C 1
ATOM 2322 O O . THR B 1 19 ? 27.499 -1.107 35.757 1.00 8.22 17 THR B O 1
ATOM 2326 N N . GLY B 1 20 ? 25.978 0.332 34.947 1.00 8.23 18 GLY B N 1
ATOM 2327 C CA . GLY B 1 20 ? 26.910 1.447 34.974 1.00 7.50 18 GLY B CA 1
ATOM 2328 C C . GLY B 1 20 ? 27.951 1.289 33.892 1.00 7.25 18 GLY B C 1
ATOM 2329 O O . GLY B 1 20 ? 27.821 0.457 33.008 1.00 7.71 18 GLY B O 1
ATOM 2330 N N . ASN B 1 21 ? 28.996 2.100 33.968 1.00 7.05 19 ASN B N 1
ATOM 2331 C CA . ASN B 1 21 ? 30.003 2.145 32.920 1.00 6.72 19 ASN B CA 1
ATOM 2332 C C . ASN B 1 21 ? 31.159 1.195 33.228 1.00 6.15 19 ASN B C 1
ATOM 2333 O O . ASN B 1 21 ? 31.923 1.408 34.174 1.00 6.61 19 ASN B O 1
ATOM 2338 N N . GLY B 1 22 ? 31.256 0.123 32.457 1.00 6.14 20 GLY B N 1
ATOM 2339 C CA . GLY B 1 22 ? 32.339 -0.829 32.598 1.00 6.04 20 GLY B CA 1
ATOM 2340 C C . GLY B 1 22 ? 33.666 -0.182 32.248 1.00 6.43 20 GLY B C 1
ATOM 2341 O O . GLY B 1 22 ? 33.759 0.637 31.345 1.00 7.40 20 GLY B O 1
ATOM 2342 N N . LEU B 1 23 ? 34.696 -0.597 32.960 1.00 6.47 21 LEU B N 1
ATOM 2343 C CA . LEU B 1 23 ? 36.007 0.052 32.920 1.00 6.12 21 LEU B CA 1
ATOM 2344 C C . LEU B 1 23 ? 37.092 -0.976 33.215 1.00 5.91 21 LEU B C 1
ATOM 2345 O O . LEU B 1 23 ? 36.970 -1.721 34.170 1.00 5.65 21 LEU B O 1
ATOM 2350 N N . ALA B 1 24 ? 38.157 -0.992 32.420 1.00 5.59 22 ALA B N 1
ATOM 2351 C CA . ALA B 1 24 ? 39.359 -1.767 32.744 1.00 5.44 22 ALA B CA 1
ATOM 2352 C C . ALA B 1 24 ? 40.392 -0.832 33.357 1.00 5.40 22 ALA B C 1
ATOM 2353 O O . ALA B 1 24 ? 40.607 0.257 32.847 1.00 6.12 22 ALA B O 1
ATOM 2355 N N . VAL B 1 25 ? 40.984 -1.257 34.465 1.00 5.15 23 VAL B N 1
ATOM 2356 C CA . VAL B 1 25 ? 42.004 -0.494 35.185 1.00 5.50 23 VAL B CA 1
ATOM 2357 C C . VAL B 1 25 ? 43.264 -1.330 35.266 1.00 5.19 23 VAL B C 1
ATOM 2358 O O . VAL B 1 25 ? 43.251 -2.428 35.812 1.00 5.88 23 VAL B O 1
ATOM 2362 N N . PHE B 1 26 ? 44.346 -0.793 34.722 1.00 5.49 24 PHE B N 1
ATOM 2363 C CA . PHE B 1 26 ? 45.676 -1.393 34.871 1.00 5.81 24 PHE B CA 1
ATOM 2364 C C . PHE B 1 26 ? 46.353 -0.671 36.034 1.00 6.50 24 PHE B C 1
ATOM 2365 O O . PHE B 1 26 ? 46.650 0.519 35.925 1.00 7.22 24 PHE B O 1
ATOM 2373 N N . ASP B 1 27 ? 46.564 -1.356 37.161 1.00 7.37 25 ASP B N 1
ATOM 2374 C CA . ASP B 1 27 ? 47.007 -0.678 38.375 1.00 8.12 25 ASP B CA 1
ATOM 2375 C C . ASP B 1 27 ? 48.489 -0.296 38.378 1.00 8.29 25 ASP B C 1
ATOM 2376 O O . ASP B 1 27 ? 48.880 0.582 39.136 1.00 9.32 25 ASP B O 1
ATOM 2381 N N . ASP B 1 28 ? 49.298 -0.943 37.536 1.00 8.28 26 ASP B N 1
ATOM 2382 C CA . ASP B 1 28 ? 50.699 -0.525 37.384 1.00 9.05 26 ASP B CA 1
ATOM 2383 C C . ASP B 1 28 ? 51.158 -0.685 35.942 1.00 8.67 26 ASP B C 1
ATOM 2384 O O . ASP B 1 28 ? 51.638 -1.739 35.511 1.00 8.64 26 ASP B O 1
ATOM 2389 N N . ALA B 1 29 ? 51.014 0.399 35.196 1.00 7.81 27 ALA B N 1
ATOM 2390 C CA . ALA B 1 29 ? 51.348 0.447 33.782 1.00 8.14 27 ALA B CA 1
ATOM 2391 C C . ALA B 1 29 ? 52.757 1.006 33.518 1.00 8.98 27 ALA B C 1
ATOM 2392 O O . ALA B 1 29 ? 53.047 1.443 32.409 1.00 9.89 27 ALA B O 1
ATOM 2394 N N . SER B 1 30 ? 53.631 0.904 34.520 1.00 9.79 28 SER B N 1
ATOM 2395 C CA . SER B 1 30 ? 54.995 1.468 34.446 1.00 10.29 28 SER B CA 1
ATOM 2396 C C . SER B 1 30 ? 55.822 0.984 33.263 1.00 10.79 28 SER B C 1
ATOM 2397 O O . SER B 1 30 ? 56.737 1.699 32.823 1.00 11.05 28 SER B O 1
ATOM 2400 N N . ALA B 1 31 ? 55.545 -0.220 32.782 1.00 11.22 29 ALA B N 1
ATOM 2401 C CA . ALA B 1 31 ? 56.312 -0.812 31.688 1.00 11.96 29 ALA B CA 1
ATOM 2402 C C . ALA B 1 31 ? 55.518 -0.931 30.387 1.00 12.34 29 ALA B C 1
ATOM 2403 O O . ALA B 1 31 ? 55.930 -1.644 29.467 1.00 13.87 29 ALA B O 1
ATOM 2405 N N . LEU B 1 32 ? 54.373 -0.251 30.294 1.00 11.08 30 LEU B N 1
ATOM 2406 C CA . LEU B 1 32 ? 53.581 -0.248 29.072 1.00 10.61 30 LEU B CA 1
ATOM 2407 C C . LEU B 1 32 ? 53.813 1.037 28.316 1.00 9.60 30 LEU B C 1
ATOM 2408 O O . LEU B 1 32 ? 53.568 2.115 28.852 1.00 8.77 30 LEU B O 1
ATOM 2413 N N . ASP B 1 33 ? 54.252 0.938 27.066 1.00 8.64 31 ASP B N 1
ATOM 2414 C CA . ASP B 1 33 ? 54.359 2.126 26.229 1.00 9.01 31 ASP B CA 1
ATOM 2415 C C . ASP B 1 33 ? 52.970 2.590 25.781 1.00 8.19 31 ASP B C 1
ATOM 2416 O O . ASP B 1 33 ? 51.978 1.892 25.999 1.00 7.75 31 ASP B O 1
ATOM 2421 N N . ASP B 1 34 ? 52.866 3.792 25.232 1.00 7.60 32 ASP B N 1
ATOM 2422 C CA . ASP B 1 34 ? 51.565 4.330 24.834 1.00 8.23 32 ASP B CA 1
ATOM 2423 C C . ASP B 1 34 ? 50.858 3.439 23.821 1.00 8.91 32 ASP B C 1
ATOM 2424 O O . ASP B 1 34 ? 49.658 3.225 23.929 1.00 9.26 32 ASP B O 1
ATOM 2429 N N . ALA B 1 35 ? 51.598 2.887 22.868 1.00 9.18 33 ALA B N 1
ATOM 2430 C CA . ALA B 1 35 ? 51.008 2.022 21.853 1.00 9.31 33 ALA B CA 1
ATOM 2431 C C . ALA B 1 35 ? 50.393 0.793 22.511 1.00 9.23 33 ALA B C 1
ATOM 2432 O O . ALA B 1 35 ? 49.340 0.338 22.074 1.00 9.92 33 ALA B O 1
ATOM 2434 N N . ALA B 1 36 ? 51.038 0.262 23.542 1.00 9.31 34 ALA B N 1
ATOM 2435 C CA . ALA B 1 36 ? 50.533 -0.921 24.233 1.00 9.01 34 ALA B CA 1
ATOM 2436 C C . ALA B 1 36 ? 49.285 -0.563 25.018 1.00 8.87 34 ALA B C 1
ATOM 2437 O O . ALA B 1 36 ? 48.334 -1.347 25.059 1.00 8.77 34 ALA B O 1
ATOM 2447 N N . GLN B 1 38 ? 47.103 1.783 24.221 1.00 8.65 36 GLN B N 1
ATOM 2448 C CA . GLN B 1 38 ? 46.053 1.952 23.217 1.00 9.31 36 GLN B CA 1
ATOM 2449 C C . GLN B 1 38 ? 45.621 0.592 22.673 1.00 9.08 36 GLN B C 1
ATOM 2450 O O . GLN B 1 38 ? 44.419 0.366 22.440 1.00 9.26 36 GLN B O 1
ATOM 2456 N N . ALA B 1 39 ? 46.570 -0.316 22.487 1.00 8.90 37 ALA B N 1
ATOM 2457 C CA . ALA B 1 39 ? 46.253 -1.646 21.951 1.00 8.95 37 ALA B CA 1
ATOM 2458 C C . ALA B 1 39 ? 45.407 -2.456 22.926 1.00 9.12 37 ALA B C 1
ATOM 2459 O O . ALA B 1 39 ? 44.441 -3.119 22.508 1.00 9.78 37 ALA B O 1
ATOM 2461 N N . TRP B 1 40 ? 45.731 -2.401 24.213 1.00 8.09 38 TRP B N 1
ATOM 2462 C CA . TRP B 1 40 ? 44.941 -3.133 25.211 1.00 7.58 38 TRP B CA 1
ATOM 2463 C C . TRP B 1 40 ? 43.575 -2.504 25.345 1.00 7.68 38 TRP B C 1
ATOM 2464 O O . TRP B 1 40 ? 42.587 -3.202 25.524 1.00 7.84 38 TRP B O 1
ATOM 2475 N N . THR B 1 41 ? 43.494 -1.186 25.248 1.00 7.11 39 THR B N 1
ATOM 2476 C CA . THR B 1 41 ? 42.199 -0.508 25.261 1.00 7.05 39 THR B CA 1
ATOM 2477 C C . THR B 1 41 ? 41.296 -1.040 24.138 1.00 7.85 39 THR B C 1
ATOM 2478 O O . THR B 1 41 ? 40.127 -1.366 24.363 1.00 8.02 39 THR B O 1
ATOM 2482 N N . ARG B 1 42 ? 41.854 -1.173 22.948 1.00 8.66 40 ARG B N 1
ATOM 2483 C CA . ARG B 1 42 ? 41.081 -1.640 21.802 1.00 9.39 40 ARG B CA 1
ATOM 2484 C C . ARG B 1 42 ? 40.715 -3.109 21.951 1.00 9.50 40 ARG B C 1
ATOM 2485 O O . ARG B 1 42 ? 39.623 -3.519 21.549 1.00 10.86 40 ARG B O 1
ATOM 2493 N N . GLU B 1 43 ? 41.588 -3.896 22.561 1.00 9.17 41 GLU B N 1
ATOM 2494 C CA . GLU B 1 43 ? 41.322 -5.313 22.783 1.00 8.89 41 GLU B CA 1
ATOM 2495 C C . GLU B 1 43 ? 40.142 -5.509 23.723 1.00 8.99 41 GLU B C 1
ATOM 2496 O O . GLU B 1 43 ? 39.239 -6.325 23.451 1.00 9.61 41 GLU B O 1
ATOM 2502 N N . LEU B 1 44 ? 40.155 -4.789 24.841 1.00 8.49 42 LEU B N 1
ATOM 2503 C CA . LEU B 1 44 ? 39.167 -4.997 25.900 1.00 7.90 42 LEU B CA 1
ATOM 2504 C C . LEU B 1 44 ? 37.817 -4.362 25.596 1.00 8.44 42 LEU B C 1
ATOM 2505 O O . LEU B 1 44 ? 36.815 -4.753 26.169 1.00 7.89 42 LEU B O 1
ATOM 2510 N N . ARG B 1 45 ? 37.802 -3.373 24.706 1.00 8.54 43 ARG B N 1
ATOM 2511 C CA . ARG B 1 45 ? 36.584 -2.768 24.184 1.00 8.76 43 ARG B CA 1
ATOM 2512 C C . ARG B 1 45 ? 35.711 -2.038 25.202 1.00 8.57 43 ARG B C 1
ATOM 2513 O O . ARG B 1 45 ? 34.579 -1.690 24.891 1.00 8.97 43 ARG B O 1
ATOM 2521 N N . GLN B 1 46 ? 36.219 -1.785 26.405 1.00 7.95 44 GLN B N 1
ATOM 2522 C CA . GLN B 1 46 ? 35.549 -0.886 27.344 1.00 7.97 44 GLN B CA 1
ATOM 2523 C C . GLN B 1 46 ? 35.623 0.506 26.748 1.00 8.31 44 GLN B C 1
ATOM 2524 O O . GLN B 1 46 ? 36.589 0.833 26.048 1.00 8.16 44 GLN B O 1
ATOM 2530 N N . PHE B 1 47 ? 34.602 1.321 26.965 1.00 7.95 45 PHE B N 1
ATOM 2531 C CA . PHE B 1 47 ? 34.543 2.617 26.274 1.00 8.53 45 PHE B CA 1
ATOM 2532 C C . PHE B 1 47 ? 35.819 3.399 26.586 1.00 8.61 45 PHE B C 1
ATOM 2533 O O . PHE B 1 47 ? 36.421 4.015 25.685 1.00 8.13 45 PHE B O 1
ATOM 2541 N N . GLU B 1 48 ? 36.239 3.323 27.838 1.00 8.77 46 GLU B N 1
ATOM 2542 C CA . GLU B 1 48 ? 37.566 3.778 28.270 1.00 8.77 46 GLU B CA 1
ATOM 2543 C C . GLU B 1 48 ? 38.278 2.735 29.112 1.00 8.23 46 GLU B C 1
ATOM 2544 O O . GLU B 1 48 ? 37.643 1.952 29.813 1.00 7.77 46 GLU B O 1
ATOM 2550 N N . SER B 1 49 ? 39.602 2.712 28.995 1.00 8.02 47 SER B N 1
ATOM 2551 C CA . SER B 1 49 ? 40.468 1.989 29.923 1.00 7.24 47 SER B CA 1
ATOM 2552 C C . SER B 1 49 ? 41.401 3.042 30.549 1.00 7.00 47 SER B C 1
ATOM 2553 O O . SER B 1 49 ? 41.686 4.084 29.949 1.00 7.72 47 SER B O 1
ATOM 2556 N N . ILE B 1 50 ? 41.846 2.774 31.759 1.00 5.56 48 ILE B N 1
ATOM 2557 C CA . ILE B 1 50 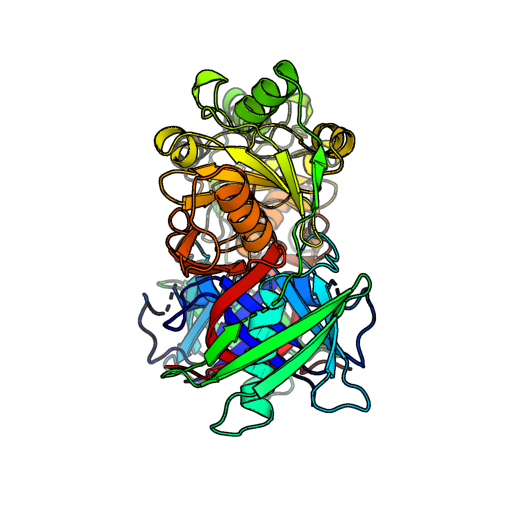? 42.752 3.659 32.472 1.00 5.48 48 ILE B CA 1
ATOM 2558 C C . ILE B 1 50 ? 43.982 2.896 32.967 1.00 6.44 48 ILE B C 1
ATOM 2559 O O . ILE B 1 50 ? 43.892 1.766 33.435 1.00 6.23 48 ILE B O 1
ATOM 2564 N N . PHE B 1 51 ? 45.121 3.573 32.873 1.00 6.16 49 PHE B N 1
ATOM 2565 C CA . PHE B 1 51 ? 46.432 3.010 33.178 1.00 6.39 49 PHE B CA 1
ATOM 2566 C C . PHE B 1 51 ? 47.065 3.869 34.250 1.00 6.70 49 PHE B C 1
ATOM 2567 O O . PHE B 1 51 ? 47.159 5.074 34.071 1.00 7.22 49 PHE B O 1
ATOM 2575 N N . LEU B 1 52 ? 47.468 3.268 35.360 1.00 7.78 50 LEU B N 1
ATOM 2576 C CA . LEU B 1 52 ? 48.009 4.027 36.486 1.00 9.45 50 LEU B CA 1
ATOM 2577 C C . LEU B 1 52 ? 49.510 3.824 36.579 1.00 11.84 50 LEU B C 1
ATOM 2578 O O . LEU B 1 52 ? 50.009 2.745 36.342 1.00 11.90 50 LEU B O 1
ATOM 2583 N N . LEU B 1 53 ? 50.216 4.877 36.969 1.00 14.90 51 LEU B N 1
ATOM 2584 C CA . LEU B 1 53 ? 51.661 4.813 37.153 1.00 17.75 51 LEU B CA 1
ATOM 2585 C C . LEU B 1 53 ? 52.010 5.489 38.468 1.00 19.70 51 LEU B C 1
ATOM 2586 O O . LEU B 1 53 ? 51.532 6.586 38.721 1.00 20.43 51 LEU B O 1
ATOM 2591 N N . PRO B 1 54 ? 52.846 4.876 39.301 1.00 21.94 52 PRO B N 1
ATOM 2592 C CA . PRO B 1 54 ? 53.099 5.421 40.644 1.00 23.22 52 PRO B CA 1
ATOM 2593 C C . PRO B 1 54 ? 53.575 6.881 40.623 1.00 24.54 52 PRO B C 1
ATOM 2594 O O . PRO B 1 54 ? 54.339 7.264 39.746 1.00 24.82 52 PRO B O 1
ATOM 2598 N N . GLY B 1 55 ? 53.087 7.677 41.569 1.00 25.79 53 GLY B N 1
ATOM 2599 C CA . GLY B 1 55 ? 53.526 9.052 41.753 1.00 26.79 53 GLY B CA 1
ATOM 2600 C C . GLY B 1 55 ? 54.658 9.093 42.762 1.00 27.59 53 GLY B C 1
ATOM 2601 O O . GLY B 1 55 ? 55.375 8.103 42.931 1.00 28.17 53 GLY B O 1
ATOM 2602 N N . ASP B 1 56 ? 54.818 10.225 43.449 1.00 28.45 54 ASP B N 1
ATOM 2603 C CA . ASP B 1 56 ? 55.968 10.428 44.343 1.00 28.80 54 ASP B CA 1
ATOM 2604 C C . ASP B 1 56 ? 55.614 10.146 45.796 1.00 28.74 54 ASP B C 1
ATOM 2605 O O . ASP B 1 56 ? 56.297 10.595 46.720 1.00 29.21 54 ASP B O 1
ATOM 2610 N N . ASP B 1 57 ? 54.612 9.291 45.969 1.00 28.21 55 ASP B N 1
ATOM 2611 C CA . ASP B 1 57 ? 53.685 9.367 47.079 1.00 27.75 55 ASP B CA 1
ATOM 2612 C C . ASP B 1 57 ? 52.761 8.139 46.938 1.00 26.48 55 ASP B C 1
ATOM 2613 O O . ASP B 1 57 ? 52.263 7.893 45.845 1.00 25.53 55 ASP B O 1
ATOM 2618 N N . PRO B 1 58 ? 52.521 7.373 48.006 1.00 25.29 56 PRO B N 1
ATOM 2619 C CA . PRO B 1 58 ? 51.661 6.185 47.891 1.00 24.46 56 PRO B CA 1
ATOM 2620 C C . PRO B 1 58 ? 50.173 6.486 47.619 1.00 23.35 56 PRO B C 1
ATOM 2621 O O . PRO B 1 58 ? 49.419 5.558 47.310 1.00 23.29 56 PRO B O 1
ATOM 2625 N N . ARG B 1 59 ? 49.765 7.750 47.738 1.00 21.58 57 ARG B N 1
ATOM 2626 C CA . ARG B 1 59 ? 48.402 8.172 47.402 1.00 20.22 57 ARG B CA 1
ATOM 2627 C C . ARG B 1 59 ? 48.307 9.008 46.126 1.00 19.22 57 ARG B C 1
ATOM 2628 O O . ARG B 1 59 ? 47.218 9.469 45.786 1.00 18.49 57 ARG B O 1
ATOM 2636 N N . ALA B 1 60 ? 49.426 9.218 45.441 1.00 17.25 58 ALA B N 1
ATOM 2637 C CA . ALA B 1 60 ? 49.461 9.994 44.207 1.00 16.43 58 ALA B CA 1
ATOM 2638 C C . ALA B 1 60 ? 49.857 9.113 43.035 1.00 15.91 58 ALA B C 1
ATOM 2639 O O . ALA B 1 60 ? 50.843 8.371 43.093 1.00 16.04 58 ALA B O 1
ATOM 2641 N N . PHE B 1 61 ? 49.065 9.176 41.974 1.00 14.92 59 PHE B N 1
ATOM 2642 C CA . PHE B 1 61 ? 49.320 8.406 40.777 1.00 14.41 59 PHE B CA 1
ATOM 2643 C C . PHE B 1 61 ? 49.158 9.274 39.562 1.00 14.09 59 PHE B C 1
ATOM 2644 O O . PHE B 1 61 ? 48.370 10.215 39.541 1.00 13.67 59 PHE B O 1
ATOM 2652 N N . ARG B 1 62 ? 49.919 8.948 38.538 1.00 13.50 60 ARG B N 1
ATOM 2653 C CA . ARG B 1 62 ? 49.732 9.506 37.238 1.00 13.32 60 ARG B CA 1
ATOM 2654 C C . ARG B 1 62 ? 48.777 8.566 36.507 1.00 12.69 60 ARG B C 1
ATOM 2655 O O . ARG B 1 62 ? 48.850 7.358 36.682 1.00 13.23 60 ARG B O 1
ATOM 2663 N N . ALA B 1 63 ? 47.865 9.118 35.729 1.00 10.83 61 ALA B N 1
ATOM 2664 C CA . ALA B 1 63 ? 46.866 8.323 35.021 1.00 10.88 61 ALA B CA 1
ATOM 2665 C C . ALA B 1 63 ? 46.870 8.658 33.542 1.00 9.53 61 ALA B C 1
ATOM 2666 O O . ALA B 1 63 ? 47.119 9.810 33.173 1.00 10.18 61 ALA B O 1
ATOM 2668 N N . ARG B 1 64 ? 46.578 7.655 32.718 1.00 7.56 62 ARG B N 1
ATOM 2669 C CA . ARG B 1 64 ? 46.388 7.779 31.281 1.00 7.02 62 ARG B CA 1
ATOM 2670 C C . ARG B 1 64 ? 45.061 7.105 30.932 1.00 6.93 62 ARG B C 1
ATOM 2671 O O . ARG B 1 64 ? 44.878 5.946 31.253 1.00 7.81 62 ARG B O 1
ATOM 2679 N N . ILE B 1 65 ? 44.171 7.843 30.289 1.00 6.19 63 ILE B N 1
ATOM 2680 C CA . ILE B 1 65 ? 42.840 7.373 29.934 1.00 6.34 63 ILE B CA 1
ATOM 2681 C C . ILE B 1 65 ? 42.757 7.314 28.434 1.00 6.78 63 ILE B C 1
ATOM 2682 O O . ILE B 1 65 ? 43.044 8.311 27.743 1.00 7.24 63 ILE B O 1
ATOM 2687 N N . PHE B 1 66 ? 42.324 6.167 27.924 1.00 6.73 64 PHE B N 1
ATOM 2688 C CA . PHE B 1 66 ? 42.135 5.998 26.486 1.00 7.45 64 PHE B CA 1
ATOM 2689 C C . PHE B 1 66 ? 40.722 5.571 26.145 1.00 8.11 64 PHE B C 1
ATOM 2690 O O . PHE B 1 66 ? 40.150 4.714 26.826 1.00 8.04 64 PHE B O 1
ATOM 2698 N N . THR B 1 67 ? 40.182 6.140 25.067 1.00 8.62 65 THR B N 1
ATOM 2699 C CA . THR B 1 67 ? 39.054 5.537 24.359 1.00 9.22 65 THR B CA 1
ATOM 2700 C C . THR B 1 67 ? 39.615 4.668 23.253 1.00 9.84 65 THR B C 1
ATOM 2701 O O . THR B 1 67 ? 40.822 4.600 23.063 1.00 10.23 65 THR B O 1
ATOM 2705 N N . LEU B 1 68 ? 38.748 4.010 22.488 1.00 10.80 66 LEU B N 1
ATOM 2706 C CA . LEU B 1 68 ? 39.228 3.219 21.365 1.00 12.33 66 LEU B CA 1
ATOM 2707 C C . LEU B 1 68 ? 39.805 4.103 20.250 1.00 13.39 66 LEU B C 1
ATOM 2708 O O . LEU B 1 68 ? 40.561 3.626 19.432 1.00 14.05 66 LEU B O 1
ATOM 2713 N N . GLU B 1 69 ? 39.471 5.392 20.252 1.00 14.97 67 GLU B N 1
ATOM 2714 C CA . GLU B 1 69 ? 39.935 6.323 19.215 1.00 16.31 67 GLU B CA 1
ATOM 2715 C C . GLU B 1 69 ? 41.240 7.033 19.570 1.00 15.98 67 GLU B C 1
ATOM 2716 O O . GLU B 1 69 ? 42.141 7.162 18.725 1.00 16.98 67 GLU B O 1
ATOM 2722 N N . GLU B 1 70 ? 41.346 7.472 20.821 1.00 14.70 68 GLU B N 1
ATOM 2723 C CA . GLU B 1 70 ? 42.381 8.424 21.227 1.00 14.49 68 GLU B CA 1
ATOM 2724 C C . GLU B 1 70 ? 42.538 8.511 22.743 1.00 13.05 68 GLU B C 1
ATOM 2725 O O . GLU B 1 70 ? 41.682 8.091 23.489 1.00 11.22 68 GLU B O 1
ATOM 2731 N N . GLU B 1 71 ? 43.634 9.091 23.204 1.00 11.37 69 GLU B N 1
ATOM 2732 C CA . GLU B 1 71 ? 43.767 9.461 24.612 1.00 10.46 69 GLU B CA 1
ATOM 2733 C C . GLU B 1 71 ? 42.827 10.615 24.975 1.00 10.43 69 GLU B C 1
ATOM 2734 O O . GLU B 1 71 ? 42.674 11.564 24.209 1.00 11.02 69 GLU B O 1
ATOM 2740 N N . LEU B 1 72 ? 42.208 10.540 26.153 1.00 10.00 70 LEU B N 1
ATOM 2741 C CA . LEU B 1 72 ? 41.297 11.575 26.652 1.00 10.81 70 LEU B CA 1
ATOM 2742 C C . LEU B 1 72 ? 41.699 11.970 28.075 1.00 10.35 70 LEU B C 1
ATOM 2743 O O . LEU B 1 72 ? 41.135 11.469 29.053 1.00 10.33 70 LEU B O 1
ATOM 2748 N N . PRO B 1 73 ? 42.683 12.861 28.199 1.00 10.03 71 PRO B N 1
ATOM 2749 C CA . PRO B 1 73 ? 43.282 13.217 29.495 1.00 9.78 71 PRO B CA 1
ATOM 2750 C C . PRO B 1 73 ? 42.463 14.214 30.329 1.00 10.43 71 PRO B C 1
ATOM 2751 O O . PRO B 1 73 ? 42.953 15.287 30.676 1.00 10.77 71 PRO B O 1
ATOM 2755 N N . PHE B 1 74 ? 41.241 13.824 30.677 1.00 10.88 72 PHE B N 1
ATOM 2756 C CA . PHE B 1 74 ? 40.283 14.707 31.355 1.00 11.18 72 PHE B CA 1
ATOM 2757 C C . PHE B 1 74 ? 39.592 13.952 32.477 1.00 11.80 72 PHE B C 1
ATOM 2758 O O . PHE B 1 74 ? 39.399 12.736 32.391 1.00 11.73 72 PHE B O 1
ATOM 2766 N N . ALA B 1 75 ? 39.256 14.677 33.541 1.00 12.24 73 ALA B N 1
ATOM 2767 C CA . ALA B 1 75 ? 38.590 14.103 34.695 1.00 11.85 73 ALA B CA 1
ATOM 2768 C C . ALA B 1 75 ? 37.261 13.504 34.277 1.00 12.43 73 ALA B C 1
ATOM 2769 O O . ALA B 1 75 ? 36.437 14.162 33.654 1.00 13.45 73 ALA B O 1
ATOM 2771 N N . GLY B 1 76 ? 37.082 12.228 34.585 1.00 12.44 74 GLY B N 1
ATOM 2772 C CA . GLY B 1 76 ? 35.885 11.502 34.190 1.00 11.69 74 GLY B CA 1
ATOM 2773 C C . GLY B 1 76 ? 35.722 10.209 34.961 1.00 10.86 74 GLY B C 1
ATOM 2774 O O . GLY B 1 76 ? 36.471 9.969 35.927 1.00 10.89 74 GLY B O 1
ATOM 2775 N N . HIS B 1 77 ? 34.778 9.372 34.520 1.00 10.39 75 HIS B N 1
ATOM 2776 C CA . HIS B 1 77 ? 34.446 8.121 35.212 1.00 9.36 75 HIS B CA 1
ATOM 2777 C C . HIS B 1 77 ? 35.659 7.230 35.536 1.00 8.38 75 HIS B C 1
ATOM 2778 O O . HIS B 1 77 ? 35.673 6.610 36.600 1.00 7.84 75 HIS B O 1
ATOM 2785 N N . PRO B 1 78 ? 36.671 7.133 34.667 1.00 7.01 76 PRO B N 1
ATOM 2786 C CA . PRO B 1 78 ? 37.788 6.249 34.998 1.00 6.37 76 PRO B CA 1
ATOM 2787 C C . PRO B 1 78 ? 38.509 6.594 36.288 1.00 6.28 76 PRO B C 1
ATOM 2788 O O . PRO B 1 78 ? 39.052 5.693 36.918 1.00 6.18 76 PRO B O 1
ATOM 2792 N N . LEU B 1 79 ? 38.526 7.868 36.682 1.00 6.24 77 LEU B N 1
ATOM 2793 C CA . LEU B 1 79 ? 39.183 8.241 37.930 1.00 6.40 77 LEU B CA 1
ATOM 2794 C C . LEU B 1 79 ? 38.470 7.662 39.148 1.00 6.67 77 LEU B C 1
ATOM 2795 O O . LEU B 1 79 ? 39.117 7.302 40.127 1.00 6.62 77 LEU B O 1
ATOM 2800 N N . LEU B 1 80 ? 37.143 7.609 39.093 1.00 6.27 78 LEU B N 1
ATOM 2801 C CA . LEU B 1 80 ? 36.354 7.025 40.183 1.00 6.26 78 LEU B CA 1
ATOM 2802 C C . LEU B 1 80 ? 36.664 5.544 40.338 1.00 6.44 78 LEU B C 1
ATOM 2803 O O . LEU B 1 80 ? 36.817 5.041 41.454 1.00 6.73 78 LEU B O 1
ATOM 2808 N N . GLY B 1 81 ? 36.759 4.846 39.208 1.00 6.35 79 GLY B N 1
ATOM 2809 C CA . GLY B 1 81 ? 37.131 3.444 39.221 1.00 6.39 79 GLY B CA 1
ATOM 2810 C C . GLY B 1 81 ? 38.534 3.232 39.736 1.00 6.57 79 GLY B C 1
ATOM 2811 O O . GLY B 1 81 ? 38.768 2.324 40.528 1.00 6.78 79 GLY B O 1
ATOM 2812 N N . ALA B 1 82 ? 39.461 4.086 39.324 1.00 6.45 80 ALA B N 1
ATOM 2813 C CA . ALA B 1 82 ? 40.830 3.974 39.800 1.00 6.87 80 ALA B CA 1
ATOM 2814 C C . ALA B 1 82 ? 40.901 4.160 41.321 1.00 7.57 80 ALA B C 1
ATOM 2815 O O . ALA B 1 82 ? 41.595 3.408 42.011 1.00 7.92 80 ALA B O 1
ATOM 2817 N N . ALA B 1 83 ? 40.178 5.141 41.854 1.00 6.93 81 ALA B N 1
ATOM 2818 C CA . ALA B 1 83 ? 40.182 5.405 43.281 1.00 7.69 81 ALA B CA 1
ATOM 2819 C C . ALA B 1 83 ? 39.644 4.213 44.070 1.00 7.62 81 ALA B C 1
ATOM 2820 O O . ALA B 1 83 ? 40.235 3.815 45.069 1.00 8.18 81 ALA B O 1
ATOM 2822 N N . ALA B 1 84 ? 38.544 3.632 43.602 1.00 7.52 82 ALA B N 1
ATOM 2823 C CA . ALA B 1 84 ? 37.986 2.449 44.242 1.00 7.50 82 ALA B CA 1
ATOM 2824 C C . ALA B 1 84 ? 38.990 1.302 44.222 1.00 7.37 82 ALA B C 1
ATOM 2825 O O . ALA B 1 84 ? 39.179 0.620 45.225 1.00 7.61 82 ALA B O 1
ATOM 2827 N N . LEU B 1 85 ? 39.646 1.092 43.087 1.00 7.53 83 LEU B N 1
ATOM 2828 C CA . LEU B 1 85 ? 40.631 0.023 43.019 1.00 7.68 83 LEU B CA 1
ATOM 2829 C C . LEU B 1 85 ? 41.842 0.279 43.927 1.00 8.53 83 LEU B C 1
ATOM 2830 O O . LEU B 1 85 ? 42.342 -0.638 44.566 1.00 8.93 83 LEU B O 1
ATOM 2835 N N . LEU B 1 86 ? 42.314 1.512 43.981 1.00 8.16 84 LEU B N 1
ATOM 2836 C CA . LEU B 1 86 ? 43.423 1.837 44.871 1.00 8.26 84 LEU B CA 1
ATOM 2837 C C . LEU B 1 86 ? 43.048 1.564 46.331 1.00 8.42 84 LEU B C 1
ATOM 2838 O O . LEU B 1 86 ? 43.857 1.051 47.091 1.00 9.24 84 LEU B O 1
ATOM 2843 N N . HIS B 1 87 ? 41.813 1.853 46.698 1.00 8.28 85 HIS B N 1
ATOM 2844 C CA . HIS B 1 87 ? 41.302 1.571 48.039 1.00 9.12 85 HIS B CA 1
ATOM 2845 C C . HIS B 1 87 ? 41.270 0.056 48.289 1.00 8.71 85 HIS B C 1
ATOM 2846 O O . HIS B 1 87 ? 41.713 -0.415 49.335 1.00 10.12 85 HIS B O 1
ATOM 2853 N N . HIS B 1 88 ? 40.773 -0.703 47.320 1.00 8.80 86 HIS B N 1
ATOM 2854 C CA . HIS B 1 88 ? 40.800 -2.158 47.373 1.00 9.04 86 HIS B CA 1
ATOM 2855 C C . HIS B 1 88 ? 42.205 -2.682 47.644 1.00 9.77 86 HIS B C 1
ATOM 2856 O O . HIS B 1 88 ? 42.405 -3.552 48.513 1.00 10.25 86 HIS B O 1
ATOM 2863 N N . LEU B 1 89 ? 43.192 -2.155 46.927 1.00 10.31 87 LEU B N 1
ATOM 2864 C CA . LEU B 1 89 ? 44.559 -2.687 47.020 1.00 12.07 87 LEU B CA 1
ATOM 2865 C C . LEU B 1 89 ? 45.285 -2.255 48.283 1.00 14.32 87 LEU B C 1
ATOM 2866 O O . LEU B 1 89 ? 46.039 -3.047 48.852 1.00 14.82 87 LEU B O 1
ATOM 2871 N N . ARG B 1 90 ? 45.065 -1.023 48.727 1.00 16.43 88 ARG B N 1
ATOM 2872 C CA . ARG B 1 90 ? 45.816 -0.469 49.862 1.00 19.27 88 ARG B CA 1
ATOM 2873 C C . ARG B 1 90 ? 45.231 -0.922 51.196 1.00 20.78 88 ARG B C 1
ATOM 2874 O O . ARG B 1 90 ? 45.962 -1.141 52.171 1.00 21.13 88 ARG B O 1
ATOM 2882 N N . GLY B 1 91 ? 43.913 -1.069 51.242 1.00 22.56 89 GLY B N 1
ATOM 2883 C CA . GLY B 1 91 ? 43.203 -1.199 52.497 1.00 24.38 89 GLY B CA 1
ATOM 2884 C C . GLY B 1 91 ? 42.955 0.175 53.101 1.00 26.03 89 GLY B C 1
ATOM 2885 O O . GLY B 1 91 ? 43.348 1.196 52.538 1.00 26.44 89 GLY B O 1
ATOM 2886 N N . GLY B 1 92 ? 42.317 0.191 54.261 1.00 28.26 90 GLY B N 1
ATOM 2887 C CA . GLY B 1 92 ? 41.971 1.433 54.942 1.00 29.63 90 GLY B CA 1
ATOM 2888 C C . GLY B 1 92 ? 40.497 1.442 55.287 1.00 30.74 90 GLY B C 1
ATOM 2889 O O . GLY B 1 92 ? 39.693 0.849 54.565 1.00 31.41 90 GLY B O 1
ATOM 2890 N N . ASP B 1 93 ? 40.151 2.119 56.382 1.00 31.67 91 ASP B N 1
ATOM 2891 C CA . ASP B 1 93 ? 38.817 2.027 56.983 1.00 32.18 91 ASP B CA 1
ATOM 2892 C C . ASP B 1 93 ? 37.926 3.192 56.620 1.00 31.43 91 ASP B C 1
ATOM 2893 O O . ASP B 1 93 ? 36.782 3.004 56.200 1.00 32.54 91 ASP B O 1
ATOM 2898 N N . ASN B 1 94 ? 38.428 4.397 56.840 1.00 30.42 92 ASN B N 1
ATOM 2899 C CA . ASN B 1 94 ? 37.618 5.591 56.668 1.00 29.66 92 ASN B CA 1
ATOM 2900 C C . ASN B 1 94 ? 37.593 5.987 55.201 1.00 27.89 92 ASN B C 1
ATOM 2901 O O . ASN B 1 94 ? 37.734 5.150 54.311 1.00 28.57 92 ASN B O 1
ATOM 2906 N N . GLU B 1 95 ? 37.388 7.272 54.963 1.00 25.79 93 GLU B N 1
ATOM 2907 C CA . GLU B 1 95 ? 37.599 7.860 53.674 1.00 23.87 93 GLU B CA 1
ATOM 2908 C C . GLU B 1 95 ? 39.091 7.864 53.371 1.00 21.66 93 GLU B C 1
ATOM 2909 O O . GLU B 1 95 ? 39.921 8.216 54.224 1.00 22.21 93 GLU B O 1
ATOM 2915 N N . GLN B 1 96 ? 39.433 7.411 52.175 1.00 17.85 94 GLN B N 1
ATOM 2916 C CA . GLN B 1 96 ? 40.781 7.489 51.661 1.00 16.56 94 GLN B CA 1
ATOM 2917 C C . GLN B 1 96 ? 40.844 8.610 50.639 1.00 15.38 94 GLN B C 1
ATOM 2918 O O . GLN B 1 96 ? 39.891 8.840 49.893 1.00 14.92 94 GLN B O 1
ATOM 2924 N N . HIS B 1 97 ? 41.954 9.325 50.618 1.00 14.03 95 HIS B N 1
ATOM 2925 C CA . HIS B 1 97 ? 42.161 10.415 49.677 1.00 14.13 95 HIS B CA 1
ATOM 2926 C C . HIS B 1 97 ? 43.248 10.016 48.697 1.00 13.01 95 HIS B C 1
ATOM 2927 O O . HIS B 1 97 ? 44.228 9.353 49.066 1.00 13.41 95 HIS B O 1
ATOM 2934 N N . TRP B 1 98 ? 43.066 10.421 47.450 1.00 10.83 96 TRP B N 1
ATOM 2935 C CA . TRP B 1 98 ? 43.994 10.146 46.360 1.00 10.50 96 TRP B CA 1
ATOM 2936 C C . TRP B 1 98 ? 44.129 11.384 45.504 1.00 10.56 96 TRP B C 1
ATOM 2937 O O . TRP B 1 98 ? 43.204 12.202 45.406 1.00 10.48 96 TRP B O 1
ATOM 2948 N N . THR B 1 99 ? 45.286 11.519 44.876 1.00 10.85 97 THR B N 1
ATOM 2949 C CA . THR B 1 99 ? 45.507 12.535 43.871 1.00 11.73 97 THR B CA 1
ATOM 2950 C C . THR B 1 99 ? 45.863 11.835 42.573 1.00 11.25 97 THR B C 1
ATOM 2951 O O . THR B 1 99 ? 46.832 11.096 42.534 1.00 11.63 97 THR B O 1
ATOM 2955 N N . LEU B 1 100 ? 45.062 12.027 41.525 1.00 10.33 98 LEU B N 1
ATOM 2956 C CA . LEU B 1 100 ? 45.307 11.417 40.226 1.00 11.17 98 LEU B CA 1
ATOM 2957 C C . LEU B 1 100 ? 45.658 12.507 39.232 1.00 11.14 98 LEU B C 1
ATOM 2958 O O . LEU B 1 100 ? 44.899 13.448 39.032 1.00 11.34 98 LEU B O 1
ATOM 2963 N N . HIS B 1 101 ? 46.829 12.389 38.625 1.00 11.35 99 HIS B N 1
ATOM 2964 C CA . HIS B 1 101 ? 47.347 13.424 37.749 1.00 11.52 99 HIS B CA 1
ATOM 2965 C C . HIS B 1 101 ? 47.010 13.083 36.307 1.00 11.51 99 HIS B C 1
ATOM 2966 O O . HIS B 1 101 ? 47.327 11.992 35.836 1.00 11.78 99 HIS B O 1
ATOM 2973 N N . LEU B 1 102 ? 46.335 14.005 35.639 1.00 11.88 100 LEU B N 1
ATOM 2974 C CA . LEU B 1 102 ? 46.044 13.937 34.212 1.00 12.39 100 LEU B CA 1
ATOM 2975 C C . LEU B 1 102 ? 46.731 15.130 33.598 1.00 12.62 100 LEU B C 1
ATOM 2976 O O . LEU B 1 102 ? 46.211 16.235 33.632 1.00 11.98 100 LEU B O 1
ATOM 2981 N N . ALA B 1 103 ? 47.918 14.897 33.040 1.00 13.70 101 ALA B N 1
ATOM 2982 C CA . ALA B 1 103 ? 48.755 15.980 32.529 1.00 13.90 101 ALA B CA 1
ATOM 2983 C C . ALA B 1 103 ? 48.907 17.044 33.632 1.00 13.84 101 ALA B C 1
ATOM 2984 O O . ALA B 1 103 ? 49.294 16.693 34.739 1.00 13.72 101 ALA B O 1
ATOM 2986 N N . SER B 1 104 ? 48.584 18.312 33.359 1.00 14.54 102 SER B N 1
ATOM 2987 C CA . SER B 1 104 ? 48.796 19.386 34.338 1.00 15.01 102 SER B CA 1
ATOM 2988 C C . SER B 1 104 ? 47.770 19.430 35.473 1.00 15.08 102 SER B C 1
ATOM 2989 O O . SER B 1 104 ? 47.937 20.200 36.415 1.00 15.64 102 SER B O 1
ATOM 2992 N N . LYS B 1 105 ? 46.730 18.613 35.380 1.00 15.03 103 LYS B N 1
ATOM 2993 C CA . LYS B 1 105 ? 45.649 18.602 36.367 1.00 15.34 103 LYS B CA 1
ATOM 2994 C C . LYS B 1 105 ? 45.918 17.609 37.484 1.00 14.35 103 LYS B C 1
ATOM 2995 O O . LYS B 1 105 ? 46.246 16.445 37.239 1.00 14.66 103 LYS B O 1
ATOM 3001 N N . SER B 1 106 ? 45.763 18.067 38.712 1.00 13.53 104 SER B N 1
ATOM 3002 C CA . SER B 1 106 ? 45.856 17.228 39.889 1.00 13.69 104 SER B CA 1
ATOM 3003 C C . SER B 1 106 ? 44.454 17.060 40.437 1.00 12.63 104 SER B C 1
ATOM 3004 O O . SER B 1 106 ? 43.906 17.995 41.035 1.00 14.57 104 SER B O 1
ATOM 3007 N N . VAL B 1 107 ? 43.853 15.897 40.209 1.00 10.72 105 VAL B N 1
ATOM 3008 C CA . VAL B 1 107 ? 42.455 15.675 40.575 1.00 9.63 105 VAL B CA 1
ATOM 3009 C C . VAL B 1 107 ? 42.346 14.994 41.930 1.00 9.12 105 VAL B C 1
ATOM 3010 O O . VAL B 1 107 ? 42.919 13.929 42.161 1.00 9.14 105 VAL B O 1
ATOM 3014 N N . ALA B 1 108 ? 41.615 15.636 42.830 1.00 8.64 106 ALA B N 1
ATOM 3015 C CA . ALA B 1 108 ? 41.393 15.123 44.173 1.00 8.09 106 ALA B CA 1
ATOM 3016 C C . ALA B 1 108 ? 40.235 14.145 44.187 1.00 8.69 106 ALA B C 1
ATOM 3017 O O . ALA B 1 108 ? 39.122 14.480 43.754 1.00 9.47 106 ALA B O 1
ATOM 3019 N N . LEU B 1 109 ? 40.505 12.935 44.661 1.00 8.68 107 LEU B N 1
ATOM 3020 C CA . LEU B 1 109 ? 39.511 11.870 44.785 1.00 9.79 107 LEU B CA 1
ATOM 3021 C C . LEU B 1 109 ? 39.387 11.412 46.210 1.00 9.70 107 LEU B C 1
ATOM 3022 O O . LEU B 1 109 ? 40.362 11.448 46.970 1.00 9.39 107 LEU B O 1
ATOM 3027 N N . ARG B 1 110 ? 38.180 10.997 46.570 1.00 9.00 108 ARG B N 1
ATOM 3028 C CA . ARG B 1 110 ? 37.893 10.393 47.860 1.00 9.83 108 ARG B CA 1
ATOM 3029 C C . ARG B 1 110 ? 37.170 9.096 47.617 1.00 9.54 108 ARG B C 1
ATOM 3030 O O . ARG B 1 110 ? 36.320 9.018 46.734 1.00 9.94 108 ARG B O 1
ATOM 3038 N N . SER B 1 111 ? 37.482 8.075 48.404 1.00 9.29 109 SER B N 1
ATOM 3039 C CA . SER B 1 111 ? 36.790 6.798 48.316 1.00 9.68 109 SER B CA 1
ATOM 3040 C C . SER B 1 111 ? 36.436 6.276 49.699 1.00 10.22 109 SER B C 1
ATOM 3041 O O . SER B 1 111 ? 37.140 6.543 50.670 1.00 9.97 109 SER B O 1
ATOM 3044 N N . VAL B 1 112 ? 35.335 5.535 49.774 1.00 11.23 110 VAL B N 1
ATOM 3045 C CA . VAL B 1 112 ? 34.943 4.816 50.974 1.00 12.83 110 VAL B CA 1
ATOM 3046 C C . VAL B 1 112 ? 34.438 3.429 50.600 1.00 14.00 110 VAL B C 1
ATOM 3047 O O . VAL B 1 112 ? 33.877 3.216 49.523 1.00 12.98 110 VAL B O 1
ATOM 3051 N N . ARG B 1 113 ? 34.664 2.469 51.487 1.00 15.24 111 ARG B N 1
ATOM 3052 C CA . ARG B 1 113 ? 34.021 1.170 51.344 1.00 17.33 111 ARG B CA 1
ATOM 3053 C C . ARG B 1 113 ? 32.521 1.313 51.463 1.00 18.03 111 ARG B C 1
ATOM 3054 O O . ARG B 1 113 ? 32.006 2.130 52.249 1.00 20.09 111 ARG B O 1
ATOM 3062 N N . ALA B 1 114 ? 31.815 0.531 50.666 1.00 17.61 112 ALA B N 1
ATOM 3063 C CA . ALA B 1 114 ? 30.369 0.450 50.749 1.00 17.80 112 ALA B CA 1
ATOM 3064 C C . ALA B 1 114 ? 30.008 -1.010 51.020 1.00 18.02 112 ALA B C 1
ATOM 3065 O O . ALA B 1 114 ? 30.870 -1.894 50.982 1.00 18.31 112 ALA B O 1
ATOM 3067 N N . GLY B 1 115 ? 28.736 -1.254 51.316 1.00 18.73 113 GLY B N 1
ATOM 3068 C CA . GLY B 1 115 ? 28.266 -2.613 51.525 1.00 18.53 113 GLY B CA 1
ATOM 3069 C C . GLY B 1 115 ? 28.542 -3.483 50.316 1.00 17.63 113 GLY B C 1
ATOM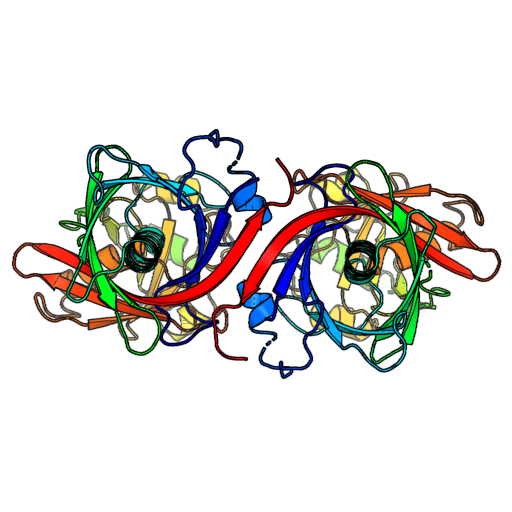 3070 O O . GLY B 1 115 ? 28.920 -4.651 50.458 1.00 18.37 113 GLY B O 1
ATOM 3071 N N . SER B 1 116 ? 28.327 -2.908 49.135 1.00 16.65 114 SER B N 1
ATOM 3072 C CA . SER B 1 116 ? 28.687 -3.505 47.855 1.00 15.22 114 SER B CA 1
ATOM 3073 C C . SER B 1 116 ? 29.677 -2.556 47.199 1.00 13.98 114 SER B C 1
ATOM 3074 O O . SER B 1 116 ? 29.344 -1.399 46.910 1.00 15.16 114 SER B O 1
ATOM 3077 N N . GLY B 1 117 ? 30.911 -3.004 47.034 1.00 12.23 115 GLY B N 1
ATOM 3078 C CA . GLY B 1 117 ? 31.904 -2.202 46.354 1.00 10.97 115 GLY B CA 1
ATOM 3079 C C . GLY B 1 117 ? 32.325 -0.988 47.165 1.00 10.25 115 GLY B C 1
ATOM 3080 O O . GLY B 1 117 ? 32.591 -1.089 48.368 1.00 9.71 115 GLY B O 1
ATOM 3081 N N . PHE B 1 118 ? 32.390 0.153 46.487 1.00 9.16 116 PHE B N 1
ATOM 3082 C CA . PHE B 1 118 ? 32.913 1.396 47.028 1.00 8.70 116 PHE B CA 1
ATOM 3083 C C . PHE B 1 118 ? 32.025 2.544 46.595 1.00 8.55 116 PHE B C 1
ATOM 3084 O O . PHE B 1 118 ? 31.211 2.412 45.686 1.00 8.27 116 PHE B O 1
ATOM 3092 N N . TYR B 1 119 ? 32.187 3.668 47.275 1.00 8.73 117 TYR B N 1
ATOM 3093 C CA . TYR B 1 119 ? 31.700 4.949 46.788 1.00 8.82 117 TYR B CA 1
ATOM 3094 C C . TYR B 1 119 ? 32.922 5.793 46.531 1.00 9.06 117 TYR B C 1
ATOM 3095 O O . TYR B 1 119 ? 33.859 5.784 47.339 1.00 9.47 117 TYR B O 1
ATOM 3104 N N . ALA B 1 120 ? 32.945 6.502 45.409 1.00 8.19 118 ALA B N 1
ATOM 3105 C CA . ALA B 1 120 ? 34.042 7.384 45.096 1.00 8.45 118 ALA B CA 1
ATOM 3106 C C . ALA B 1 120 ? 33.532 8.698 44.519 1.00 8.79 118 ALA B C 1
ATOM 3107 O O . ALA B 1 120 ? 32.498 8.736 43.869 1.00 8.39 118 ALA B O 1
ATOM 3109 N N . GLU B 1 121 ? 34.254 9.773 44.785 1.00 9.07 119 GLU B N 1
ATOM 3110 C CA . GLU B 1 121 ? 33.913 11.077 44.237 1.00 9.66 119 GLU B CA 1
ATOM 3111 C C . GLU B 1 121 ? 35.163 11.836 43.832 1.00 9.30 119 GLU B C 1
ATOM 3112 O O . GLU B 1 121 ? 36.237 11.626 44.385 1.00 9.26 119 GLU B O 1
ATOM 3126 N N . ASP B 1 123 ? 36.643 15.890 42.600 1.00 8.05 121 ASP B N 1
ATOM 3127 C CA . ASP B 1 123 ? 36.472 17.328 42.515 1.00 8.58 121 ASP B CA 1
ATOM 3128 C C . ASP B 1 123 ? 36.936 17.766 41.127 1.00 8.15 121 ASP B C 1
ATOM 3129 O O . ASP B 1 123 ? 38.124 17.714 40.821 1.00 8.52 121 ASP B O 1
ATOM 3134 N N . GLN B 1 124 ? 35.992 18.153 40.276 1.00 7.57 122 GLN B N 1
ATOM 3135 C CA . GLN B 1 124 ? 36.297 18.557 38.900 1.00 8.40 122 GLN B CA 1
ATOM 3136 C C . GLN B 1 124 ? 36.669 20.036 38.767 1.00 8.86 122 GLN B C 1
ATOM 3137 O O . GLN B 1 124 ? 36.948 20.504 37.660 1.00 10.34 122 GLN B O 1
ATOM 3143 N N . GLY B 1 125 ? 36.696 20.751 39.886 1.00 8.86 123 GLY B N 1
ATOM 3144 C CA . GLY B 1 125 ? 36.991 22.176 39.865 1.00 9.15 123 GLY B CA 1
ATOM 3145 C C . GLY B 1 125 ? 35.799 22.990 39.417 1.00 9.42 123 GLY B C 1
ATOM 3146 O O . GLY B 1 125 ? 34.658 22.528 39.422 1.00 10.10 123 GLY B O 1
ATOM 3147 N N . ARG B 1 126 ? 36.065 24.231 39.037 1.00 10.15 124 ARG B N 1
ATOM 3148 C CA . ARG B 1 126 ? 35.014 25.128 38.577 1.00 10.85 124 ARG B CA 1
ATOM 3149 C C . ARG B 1 126 ? 34.685 24.904 37.110 1.00 10.91 124 ARG B C 1
ATOM 3150 O O . ARG B 1 126 ? 35.583 24.803 36.268 1.00 12.41 124 ARG B O 1
ATOM 3158 N N . ALA B 1 127 ? 33.398 24.835 36.797 1.00 11.08 125 ALA B N 1
ATOM 3159 C CA . ALA B 1 127 ? 32.975 24.698 35.419 1.00 10.83 125 ALA B CA 1
ATOM 3160 C C . ALA B 1 127 ? 33.238 26.000 34.658 1.00 10.80 125 ALA B C 1
ATOM 3161 O O . ALA B 1 127 ? 33.133 27.106 35.211 1.00 11.44 125 ALA B O 1
ATOM 3163 N N . GLU B 1 128 ? 33.584 25.837 33.392 1.00 10.38 126 GLU B N 1
ATOM 3164 C CA . GLU B 1 128 ? 33.806 26.943 32.470 1.00 10.84 126 GLU B CA 1
ATOM 3165 C C . GLU B 1 128 ? 32.725 26.924 31.397 1.00 10.12 126 GLU B C 1
ATOM 3166 O O . GLU B 1 128 ? 32.521 25.922 30.706 1.00 10.35 126 GLU B O 1
ATOM 3172 N N . PHE B 1 129 ? 32.027 28.040 31.276 1.00 9.58 127 PHE B N 1
ATOM 3173 C CA . PHE B 1 129 ? 31.008 28.201 30.248 1.00 9.48 127 PHE B CA 1
ATOM 3174 C C . PHE B 1 129 ? 31.583 28.906 29.043 1.00 9.76 127 PHE B C 1
ATOM 3175 O O . PHE B 1 129 ? 32.420 29.806 29.173 1.00 10.88 127 PHE B O 1
ATOM 3183 N N . GLY B 1 130 ? 31.109 28.504 27.871 1.00 9.40 128 GLY B N 1
ATOM 3184 C CA . GLY B 1 130 ? 31.593 29.024 26.603 1.00 9.28 128 GLY B CA 1
ATOM 3185 C C . GLY B 1 130 ? 30.482 29.398 25.646 1.00 9.50 128 GLY B C 1
ATOM 3186 O O . GLY B 1 130 ? 29.490 30.027 26.026 1.00 8.89 128 GLY B O 1
ATOM 3187 N N . ALA B 1 131 ? 30.647 29.002 24.395 1.00 9.70 129 ALA B N 1
ATOM 3188 C CA . ALA B 1 131 ? 29.820 29.497 23.309 1.00 10.09 129 ALA B CA 1
ATOM 3189 C C . ALA B 1 131 ? 28.334 29.256 23.503 1.00 10.51 129 ALA B C 1
ATOM 3190 O O . ALA B 1 131 ? 27.914 28.292 24.170 1.00 10.64 129 ALA B O 1
ATOM 3192 N N . THR B 1 132 ? 27.551 30.129 22.888 1.00 11.19 130 THR B N 1
ATOM 3193 C CA . THR B 1 132 ? 26.109 30.095 22.898 1.00 11.63 130 THR B CA 1
ATOM 3194 C C . THR B 1 132 ? 25.652 30.105 21.445 1.00 12.12 130 THR B C 1
ATOM 3195 O O . THR B 1 132 ? 25.418 31.182 20.878 1.00 13.44 130 THR B O 1
ATOM 3199 N N . PRO B 1 133 ? 25.579 28.933 20.820 1.00 12.43 131 PRO B N 1
ATOM 3200 C CA . PRO B 1 133 ? 25.260 28.872 19.390 1.00 12.55 131 PRO B CA 1
ATOM 3201 C C . PRO B 1 133 ? 23.920 29.540 19.080 1.00 12.93 131 PRO B C 1
ATOM 3202 O O . PRO B 1 133 ? 23.000 29.498 19.902 1.00 12.33 131 PRO B O 1
ATOM 3206 N N . ASP B 1 134 ? 23.813 30.135 17.895 1.00 13.43 132 ASP B N 1
ATOM 3207 C CA . ASP B 1 134 ? 22.575 30.797 17.487 1.00 13.85 132 ASP B CA 1
ATOM 3208 C C . ASP B 1 134 ? 21.524 29.766 17.073 1.00 13.58 132 ASP B C 1
ATOM 3209 O O . ASP B 1 134 ? 21.798 28.561 16.995 1.00 12.07 132 ASP B O 1
ATOM 3214 N N . ALA B 1 135 ? 20.319 30.245 16.805 1.00 13.74 133 ALA B N 1
ATOM 3215 C CA . ALA B 1 135 ? 19.186 29.361 16.592 1.00 13.60 133 ALA B CA 1
ATOM 3216 C C . ALA B 1 135 ? 19.395 28.435 15.404 1.00 13.01 133 ALA B C 1
ATOM 3217 O O . ALA B 1 135 ? 19.052 27.260 15.467 1.00 13.18 133 ALA B O 1
ATOM 3219 N N . GLY B 1 136 ? 19.961 28.969 14.329 1.00 13.18 134 GLY B N 1
ATOM 3220 C CA . GLY B 1 136 ? 20.203 28.192 13.126 1.00 12.80 134 GLY B CA 1
ATOM 3221 C C . GLY B 1 136 ? 21.140 27.042 13.407 1.00 12.35 134 GLY B C 1
ATOM 3222 O O . GLY B 1 136 ? 20.936 25.924 12.951 1.00 12.68 134 GLY B O 1
ATOM 3223 N N . THR B 1 137 ? 22.186 27.333 14.175 1.00 11.90 135 THR B N 1
ATOM 3224 C CA . THR B 1 137 ? 23.188 26.340 14.519 1.00 11.96 135 THR B CA 1
ATOM 3225 C C . THR B 1 137 ? 22.602 25.269 15.454 1.00 11.14 135 THR B C 1
ATOM 3226 O O . THR B 1 137 ? 22.858 24.091 15.285 1.00 11.53 135 THR B O 1
ATOM 3230 N N . CYS B 1 138 ? 21.797 25.682 16.423 1.00 10.95 136 CYS B N 1
ATOM 3231 C CA . CYS B 1 138 ? 21.144 24.729 17.319 1.00 10.79 136 CYS B CA 1
ATOM 3232 C C . CYS B 1 138 ? 20.239 23.760 16.565 1.00 10.66 136 CYS B C 1
ATOM 3233 O O . CYS B 1 138 ? 20.245 22.574 16.838 1.00 10.19 136 CYS B O 1
ATOM 3236 N N . ARG B 1 139 ? 19.467 24.283 15.615 1.00 11.08 137 ARG B N 1
ATOM 3237 C CA . ARG B 1 139 ? 18.594 23.480 14.777 1.00 11.39 137 ARG B CA 1
ATOM 3238 C C . ARG B 1 139 ? 19.408 22.487 13.952 1.00 10.54 137 ARG B C 1
ATOM 3239 O O . ARG B 1 139 ? 18.998 21.347 13.783 1.00 11.45 137 ARG B O 1
ATOM 3247 N N . TRP B 1 140 ? 20.536 22.943 13.414 1.00 10.40 138 TRP B N 1
ATOM 3248 C CA . TRP B 1 140 ? 21.424 22.083 12.637 1.00 10.06 138 TRP B CA 1
ATOM 3249 C C . TRP B 1 140 ? 21.920 20.905 13.479 1.00 9.65 138 TRP B C 1
ATOM 3250 O O . TRP B 1 140 ? 21.963 19.771 13.003 1.00 9.45 138 TRP B O 1
ATOM 3261 N N . PHE B 1 141 ? 22.277 21.168 14.733 1.00 8.87 139 PHE B N 1
ATOM 3262 C CA . PHE B 1 141 ? 22.732 20.099 15.628 1.00 8.36 139 PHE B CA 1
ATOM 3263 C C . PHE B 1 141 ? 21.606 19.117 15.970 1.00 8.04 139 PHE B C 1
ATOM 3264 O O . PHE B 1 141 ? 21.821 17.922 15.981 1.00 8.73 139 PHE B O 1
ATOM 3272 N N . ALA B 1 142 ? 20.410 19.625 16.249 1.00 8.47 140 ALA B N 1
ATOM 3273 C CA . ALA B 1 142 ? 19.259 18.753 16.452 1.00 8.57 140 ALA B CA 1
ATOM 3274 C C . ALA B 1 142 ? 19.068 17.836 15.237 1.00 8.76 140 ALA B C 1
ATOM 3275 O O . ALA B 1 142 ? 18.931 16.631 15.371 1.00 9.26 140 ALA B O 1
ATOM 3277 N N . GLU B 1 143 ? 19.105 18.420 14.044 1.00 9.27 141 GLU B N 1
ATOM 3278 C CA . GLU B 1 143 ? 18.913 17.671 12.813 1.00 9.89 141 GLU B CA 1
ATOM 3279 C C . GLU B 1 143 ? 20.028 16.655 12.569 1.00 8.81 141 GLU B C 1
ATOM 3280 O O . GLU B 1 143 ? 19.797 15.585 11.993 1.00 10.09 141 GLU B O 1
ATOM 3286 N N . ALA B 1 144 ? 21.228 16.975 13.039 1.00 9.54 142 ALA B N 1
ATOM 3287 C CA . ALA B 1 144 ? 22.360 16.064 12.935 1.00 9.16 142 ALA B CA 1
ATOM 3288 C C . ALA B 1 144 ? 22.172 14.813 13.787 1.00 9.30 142 ALA B C 1
ATOM 3289 O O . ALA B 1 144 ? 22.860 13.817 13.588 1.00 9.62 142 ALA B O 1
ATOM 3291 N N . PHE B 1 145 ? 21.224 14.881 14.725 1.00 8.97 143 PHE B N 1
ATOM 3292 C CA . PHE B 1 145 ? 20.811 13.728 15.536 1.00 9.17 143 PHE B CA 1
ATOM 3293 C C . PHE B 1 145 ? 19.410 13.212 15.211 1.00 9.60 143 PHE B C 1
ATOM 3294 O O . PHE B 1 145 ? 18.780 12.528 16.036 1.00 10.02 143 PHE B O 1
ATOM 3302 N N . SER B 1 146 ? 18.948 13.486 13.989 1.00 9.87 144 SER B N 1
ATOM 3303 C CA . SER B 1 146 ? 17.634 13.014 13.518 1.00 10.28 144 SER B CA 1
ATOM 3304 C C . SER B 1 146 ? 16.451 13.640 14.264 1.00 10.28 144 SER B C 1
ATOM 3305 O O . SER B 1 146 ? 15.358 13.070 14.311 1.00 10.96 144 SER B O 1
ATOM 3308 N N . LEU B 1 147 ? 16.680 14.806 14.846 1.00 10.40 145 LEU B N 1
ATOM 3309 C CA . LEU B 1 147 ? 15.668 15.530 15.602 1.00 10.87 145 LEU B CA 1
ATOM 3310 C C . LEU B 1 147 ? 15.257 16.775 14.827 1.00 11.52 145 LEU B C 1
ATOM 3311 O O . LEU B 1 147 ? 15.949 17.212 13.916 1.00 11.92 145 LEU B O 1
ATOM 3316 N N . SER B 1 148 ? 14.105 17.322 15.177 1.00 12.78 146 SER B N 1
ATOM 3317 C CA . SER B 1 148 ? 13.579 18.537 14.560 1.00 13.33 146 SER B CA 1
ATOM 3318 C C . SER B 1 148 ? 13.790 19.733 15.492 1.00 13.38 146 SER B C 1
ATOM 3319 O O . SER B 1 148 ? 14.121 19.567 16.662 1.00 12.92 146 SER B O 1
ATOM 3322 N N . ALA B 1 149 ? 13.583 20.945 14.985 1.00 13.32 147 ALA B N 1
ATOM 3323 C CA . ALA B 1 149 ? 13.706 22.147 15.813 1.00 13.11 147 ALA B CA 1
ATOM 3324 C C . ALA B 1 149 ? 12.764 22.071 17.015 1.00 12.73 147 ALA B C 1
ATOM 3325 O O . ALA B 1 149 ? 13.077 22.538 18.104 1.00 12.10 147 ALA B O 1
ATOM 3327 N N . ASN B 1 150 ? 11.601 21.471 16.800 1.00 12.85 148 ASN B N 1
ATOM 3328 C CA . ASN B 1 150 ? 10.571 21.332 17.820 1.00 13.64 148 ASN B CA 1
ATOM 3329 C C . ASN B 1 150 ? 10.993 20.410 18.978 1.00 12.32 148 ASN B C 1
ATOM 3330 O O . ASN B 1 150 ? 10.429 20.452 20.064 1.00 12.49 148 ASN B O 1
ATOM 3335 N N . ASP B 1 151 ? 11.972 19.553 18.722 1.00 10.96 149 ASP B N 1
ATOM 3336 C CA . ASP B 1 151 ? 12.512 18.650 19.734 1.00 10.32 149 ASP B CA 1
ATOM 3337 C C . ASP B 1 151 ? 13.481 19.320 20.710 1.00 9.99 149 ASP B C 1
ATOM 3338 O O . ASP B 1 151 ? 13.768 18.758 21.761 1.00 9.76 149 ASP B O 1
ATOM 3343 N N . LEU B 1 152 ? 14.008 20.490 20.364 1.00 9.02 150 LEU B N 1
ATOM 3344 C CA . LEU B 1 152 ? 14.770 21.283 21.323 1.00 9.13 150 LEU B CA 1
ATOM 3345 C C . LEU B 1 152 ? 13.816 21.728 22.417 1.00 9.60 150 LEU B C 1
ATOM 3346 O O . LEU B 1 152 ? 12.694 22.128 22.127 1.00 10.78 150 LEU B O 1
ATOM 3351 N N . SER B 1 153 ? 14.243 21.625 23.670 1.00 9.82 151 SER B N 1
ATOM 3352 C CA . SER B 1 153 ? 13.361 21.923 24.784 1.00 9.99 151 SER B CA 1
ATOM 3353 C C . SER B 1 153 ? 13.237 23.398 25.136 1.00 11.36 151 SER B C 1
ATOM 3354 O O . SER B 1 153 ? 12.414 23.759 25.979 1.00 13.45 151 SER B O 1
ATOM 3357 N N . GLY B 1 154 ? 14.054 24.248 24.529 1.00 11.66 152 GLY B N 1
ATOM 3358 C CA . GLY B 1 154 ? 13.990 25.684 24.747 1.00 12.16 152 GLY B CA 1
ATOM 3359 C C . GLY B 1 154 ? 15.060 26.232 25.677 1.00 12.37 152 GLY B C 1
ATOM 3360 O O . GLY B 1 154 ? 15.317 27.435 25.706 1.00 14.72 152 GLY B O 1
ATOM 3361 N N . HIS B 1 155 ? 15.683 25.363 26.451 1.00 10.62 153 HIS B N 1
ATOM 3362 C CA . HIS B 1 155 ? 16.809 25.776 27.278 1.00 10.27 153 HIS B CA 1
ATOM 3363 C C . HIS B 1 155 ? 18.009 25.938 26.351 1.00 9.44 153 HIS B C 1
ATOM 3364 O O . HIS B 1 155 ? 18.248 25.072 25.518 1.00 10.25 153 HIS B O 1
ATOM 3371 N N . PRO B 1 156 ? 18.719 27.059 26.432 1.00 9.29 154 PRO B N 1
ATOM 3372 C CA . PRO B 1 156 ? 19.742 27.373 25.426 1.00 9.11 154 PRO B CA 1
ATOM 3373 C C . PRO B 1 156 ? 20.905 26.395 25.425 1.00 8.26 154 PRO B C 1
ATOM 3374 O O . PRO B 1 156 ? 21.489 26.158 26.492 1.00 8.37 154 PRO B O 1
ATOM 3378 N N . PRO B 1 157 ? 21.242 25.817 24.280 1.00 7.57 155 PRO B N 1
ATOM 3379 C CA . PRO B 1 157 ? 22.474 25.038 24.192 1.00 7.60 155 PRO B CA 1
ATOM 3380 C C . PRO B 1 157 ? 23.694 25.886 24.526 1.00 7.54 155 PRO B C 1
ATOM 3381 O O . PRO B 1 157 ? 23.756 27.069 24.195 1.00 7.68 155 PRO B O 1
ATOM 3385 N N . ARG B 1 158 ? 24.633 25.273 25.233 1.00 6.89 156 ARG B N 1
ATOM 3386 C CA . ARG B 1 158 ? 25.861 25.934 25.660 1.00 6.70 156 ARG B CA 1
ATOM 3387 C C . ARG B 1 158 ? 27.008 24.960 25.619 1.00 7.25 156 ARG B C 1
ATOM 3388 O O . ARG B 1 158 ? 26.836 23.764 25.879 1.00 7.13 156 ARG B O 1
ATOM 3396 N N . VAL B 1 159 ? 28.196 25.472 25.349 1.00 7.12 157 VAL B N 1
ATOM 3397 C CA . VAL B 1 159 ? 29.410 24.714 25.570 1.00 7.17 157 VAL B CA 1
ATOM 3398 C C . VAL B 1 159 ? 29.803 24.895 27.029 1.00 7.04 157 VAL B C 1
ATOM 3399 O O . VAL B 1 159 ? 29.837 26.009 27.536 1.00 7.42 157 VAL B O 1
ATOM 3403 N N . VAL B 1 160 ? 30.021 23.784 27.728 1.00 6.56 158 VAL B N 1
ATOM 3404 C CA . VAL B 1 160 ? 30.364 23.801 29.141 1.00 6.48 158 VAL B CA 1
ATOM 3405 C C . VAL B 1 160 ? 31.441 22.750 29.373 1.00 6.66 158 VAL B C 1
ATOM 3406 O O . VAL B 1 160 ? 31.415 21.701 28.753 1.00 6.66 158 VAL B O 1
ATOM 3410 N N . SER B 1 161 ? 32.379 23.025 30.289 1.00 6.90 159 SER B N 1
ATOM 3411 C CA . SER B 1 161 ? 33.581 22.201 30.439 1.00 7.73 159 SER B CA 1
ATOM 3412 C C . SER B 1 161 ? 34.080 22.178 31.872 1.00 7.64 159 SER B C 1
ATOM 3413 O O . SER B 1 161 ? 34.095 23.200 32.535 1.00 8.88 159 SER B O 1
ATOM 3416 N N . THR B 1 162 ? 34.534 21.015 32.324 1.00 8.34 160 THR B N 1
ATOM 3417 C CA . THR B 1 162 ? 35.425 20.933 33.491 1.00 9.11 160 THR B CA 1
ATOM 3418 C C . THR B 1 162 ? 36.795 20.402 33.059 1.00 9.95 160 THR B C 1
ATOM 3419 O O . THR B 1 162 ? 37.536 19.866 33.872 1.00 11.15 160 THR B O 1
ATOM 3423 N N . GLY B 1 163 ? 37.114 20.571 31.777 1.00 10.15 161 GLY B N 1
ATOM 3424 C CA . GLY B 1 163 ? 38.341 20.093 31.163 1.00 10.73 161 GLY B CA 1
ATOM 3425 C C . GLY B 1 163 ? 38.144 19.675 29.717 1.00 11.03 161 GLY B C 1
ATOM 3426 O O . GLY B 1 163 ? 38.932 19.997 28.824 1.00 11.42 161 GLY B O 1
ATOM 3427 N N . LEU B 1 164 ? 37.073 18.913 29.487 1.00 10.28 162 LEU B N 1
ATOM 3428 C CA . LEU B 1 164 ? 36.677 18.465 28.163 1.00 10.47 162 LEU B CA 1
ATOM 3429 C C . LEU B 1 164 ? 35.379 19.162 27.764 1.00 9.98 162 LEU B C 1
ATOM 3430 O O . LEU B 1 164 ? 34.319 18.864 28.314 1.00 9.28 162 LEU B O 1
ATOM 3435 N N . PRO B 1 165 ? 35.430 20.110 26.838 1.00 9.27 163 PRO B N 1
ATOM 3436 C CA . PRO B 1 165 ? 34.229 20.888 26.526 1.00 8.91 163 PRO B CA 1
ATOM 3437 C C . PRO B 1 165 ? 33.169 20.099 25.752 1.00 8.37 163 PRO B C 1
ATOM 3438 O O . PRO B 1 165 ? 33.447 19.485 24.751 1.00 8.40 163 PRO B O 1
ATOM 3442 N N . TYR B 1 166 ? 31.941 20.130 26.254 1.00 7.37 164 TYR B N 1
ATOM 3443 C CA . TYR B 1 166 ? 30.799 19.516 25.591 1.00 7.13 164 TYR B CA 1
ATOM 3444 C C . TYR B 1 166 ? 29.819 20.600 25.149 1.00 6.57 164 TYR B C 1
ATOM 3445 O O . TYR B 1 166 ? 29.549 21.542 25.898 1.00 6.53 164 TYR B O 1
ATOM 3454 N N . LEU B 1 167 ? 29.284 20.464 23.943 1.00 6.73 165 LEU B N 1
ATOM 3455 C CA . LEU B 1 167 ? 28.051 21.162 23.594 1.00 6.25 165 LEU B CA 1
ATOM 3456 C C . LEU B 1 167 ? 26.886 20.416 24.246 1.00 6.49 165 LEU B C 1
ATOM 3457 O O . LEU B 1 167 ? 26.566 19.293 23.852 1.00 6.83 165 LEU B O 1
ATOM 3462 N N . LEU B 1 168 ? 26.268 21.039 25.239 1.00 6.46 166 LEU B N 1
ATOM 3463 C CA . LEU B 1 168 ? 25.055 20.501 25.853 1.00 6.12 166 LEU B CA 1
ATOM 3464 C C . LEU B 1 168 ? 23.871 20.952 25.022 1.00 6.15 166 LEU B C 1
ATOM 3465 O O . LEU B 1 168 ? 23.682 22.149 24.826 1.00 6.99 166 LEU B O 1
ATOM 3470 N N . LEU B 1 169 ? 23.108 20.004 24.508 1.00 6.08 167 LEU B N 1
ATOM 3471 C CA . LEU B 1 169 ? 21.988 20.292 23.612 1.00 6.74 167 LEU B CA 1
ATOM 3472 C C . LEU B 1 169 ? 20.683 19.847 24.283 1.00 6.17 167 LEU B C 1
ATOM 3473 O O . LEU B 1 169 ? 20.363 18.655 24.266 1.00 6.41 167 LEU B O 1
ATOM 3478 N N . PRO B 1 170 ? 19.956 20.766 24.928 1.00 6.47 168 PRO B N 1
ATOM 3479 C CA . PRO B 1 170 ? 18.710 20.374 25.593 1.00 6.41 168 PRO B CA 1
ATOM 3480 C C . PRO B 1 170 ? 17.594 19.995 24.626 1.00 6.43 168 PRO B C 1
ATOM 3481 O O . PRO B 1 170 ? 17.182 20.776 23.753 1.00 6.84 168 PRO B O 1
ATOM 3485 N N . VAL B 1 171 ? 17.147 18.753 24.778 1.00 6.29 169 VAL B N 1
ATOM 3486 C CA . VAL B 1 171 ? 16.052 18.162 24.014 1.00 6.86 169 VAL B CA 1
ATOM 3487 C C . VAL B 1 171 ? 15.023 17.515 24.951 1.00 6.62 169 VAL B C 1
ATOM 3488 O O . VAL B 1 171 ? 15.294 17.254 26.125 1.00 6.97 169 VAL B O 1
ATOM 3492 N N . THR B 1 172 ? 13.829 17.264 24.427 1.00 6.73 170 THR B N 1
ATOM 3493 C CA . THR B 1 172 ? 12.785 16.630 25.220 1.00 6.67 170 THR B CA 1
ATOM 3494 C C . THR B 1 172 ? 13.100 15.154 25.443 1.00 6.89 170 THR B C 1
ATOM 3495 O O . THR B 1 172 ? 13.918 14.566 24.736 1.00 6.88 170 THR B O 1
ATOM 3499 N N . ALA B 1 173 ? 12.421 14.533 26.397 1.00 6.45 171 ALA B N 1
ATOM 3500 C CA . ALA B 1 173 ? 12.582 13.096 26.634 1.00 7.28 171 ALA B CA 1
ATOM 3501 C C . ALA B 1 173 ? 12.196 12.281 25.393 1.00 7.13 171 ALA B C 1
ATOM 3502 O O . ALA B 1 173 ? 12.853 11.315 25.045 1.00 7.47 171 ALA B O 1
ATOM 3504 N N . GLU B 1 174 ? 11.128 12.688 24.711 1.00 7.97 172 GLU B N 1
ATOM 3505 C CA . GLU B 1 174 ? 10.665 11.997 23.511 1.00 7.83 172 GLU B CA 1
ATOM 3506 C C . GLU B 1 174 ? 11.789 12.009 22.470 1.00 7.34 172 GLU B C 1
ATOM 3507 O O . GLU B 1 174 ? 12.115 10.992 21.873 1.00 7.89 172 GLU B O 1
ATOM 3513 N N . ALA B 1 175 ? 12.388 13.179 22.286 1.00 7.12 173 ALA B N 1
ATOM 3514 C CA . ALA B 1 175 ? 13.458 13.329 21.312 1.00 7.37 173 ALA B CA 1
ATOM 3515 C C . ALA B 1 175 ? 14.691 12.524 21.720 1.00 6.89 173 ALA B C 1
ATOM 3516 O O . ALA B 1 175 ? 15.310 11.852 20.901 1.00 7.19 173 ALA B O 1
ATOM 3518 N N . LEU B 1 176 ? 15.041 12.562 23.008 1.00 6.71 174 LEU B N 1
ATOM 3519 C CA . LEU B 1 176 ? 16.232 11.864 23.463 1.00 7.04 174 LEU B CA 1
ATOM 3520 C C . LEU B 1 176 ? 16.172 10.386 23.094 1.00 7.35 174 LEU B C 1
ATOM 3521 O O . LEU B 1 176 ? 17.172 9.784 22.694 1.00 6.87 174 LEU B O 1
ATOM 3526 N N . GLY B 1 177 ? 14.979 9.805 23.178 1.00 7.63 175 GLY B N 1
ATOM 3527 C CA . GLY B 1 177 ? 14.803 8.394 22.933 1.00 9.04 175 GLY B CA 1
ATOM 3528 C C . GLY B 1 177 ? 14.751 7.968 21.488 1.00 9.36 175 GLY B C 1
ATOM 3529 O O . GLY B 1 177 ? 14.686 6.765 21.210 1.00 10.77 175 GLY B O 1
ATOM 3530 N N . ARG B 1 178 ? 14.771 8.920 20.558 1.00 9.70 176 ARG B N 1
ATOM 3531 C CA . ARG B 1 178 ? 14.881 8.575 19.147 1.00 10.11 176 ARG B CA 1
ATOM 3532 C C . ARG B 1 178 ? 16.044 9.268 18.439 1.00 9.63 176 ARG B C 1
ATOM 3533 O O . ARG B 1 178 ? 16.101 9.296 17.215 1.00 10.70 176 ARG B O 1
ATOM 3541 N N . ALA B 1 179 ? 16.992 9.776 19.223 1.00 8.68 177 ALA B N 1
ATOM 3542 C CA . ALA B 1 179 ? 18.180 10.404 18.680 1.00 8.99 177 ALA B CA 1
ATOM 3543 C C . ALA B 1 179 ? 19.056 9.388 17.945 1.00 9.47 177 ALA B C 1
ATOM 3544 O O . ALA B 1 179 ? 19.204 8.251 18.372 1.00 10.18 177 ALA B O 1
ATOM 3546 N N . ARG B 1 180 ? 19.607 9.817 16.814 1.00 9.77 178 ARG B N 1
ATOM 3547 C CA . ARG B 1 180 ? 20.502 8.994 16.001 1.00 10.94 178 ARG B CA 1
ATOM 3548 C C . ARG B 1 180 ? 21.350 9.921 15.134 1.00 11.10 178 ARG B C 1
ATOM 3549 O O . ARG B 1 180 ? 20.827 10.690 14.324 1.00 10.98 178 ARG B O 1
ATOM 3557 N N . GLN B 1 181 ? 22.661 9.859 15.308 1.00 11.00 179 GLN B N 1
ATOM 3558 C CA . GLN B 1 181 ? 23.563 10.732 14.555 1.00 11.23 179 GLN B CA 1
ATOM 3559 C C . GLN B 1 181 ? 23.567 10.340 13.080 1.00 11.84 179 GLN B C 1
ATOM 3560 O O . GLN B 1 181 ? 23.753 9.169 12.741 1.00 12.73 179 GLN B O 1
ATOM 3566 N N . VAL B 1 182 ? 23.354 11.340 12.223 1.00 12.24 180 VAL B N 1
ATOM 3567 C CA . VAL B 1 182 ? 23.307 11.153 10.770 1.00 13.20 180 VAL B CA 1
ATOM 3568 C C . VAL B 1 182 ? 24.148 12.197 10.015 1.00 14.10 180 VAL B C 1
ATOM 3569 O O . VAL B 1 182 ? 24.076 12.276 8.786 1.00 16.20 180 VAL B O 1
ATOM 3573 N N . ASN B 1 183 ? 24.950 12.986 10.718 1.00 14.23 181 ASN B N 1
ATOM 3574 C CA . ASN B 1 183 ? 25.791 13.998 10.068 1.00 15.20 181 ASN B CA 1
ATOM 3575 C C . ASN B 1 183 ? 27.129 14.094 10.790 1.00 15.63 181 ASN B C 1
ATOM 3576 O O . ASN B 1 183 ? 27.233 13.750 11.973 1.00 15.72 181 ASN B O 1
ATOM 3581 N N . ASP B 1 184 ? 28.169 14.513 10.071 1.00 15.58 182 ASP B N 1
ATOM 3582 C CA . ASP B 1 184 ? 29.480 14.711 10.666 1.00 15.93 182 ASP B CA 1
ATOM 3583 C C . ASP B 1 184 ? 29.491 16.023 11.442 1.00 14.93 182 ASP B C 1
ATOM 3584 O O . ASP B 1 184 ? 29.036 17.050 10.950 1.00 15.16 182 ASP B O 1
ATOM 3589 N N . LEU B 1 185 ? 30.024 15.967 12.657 1.00 14.80 183 LEU B N 1
ATOM 3590 C CA . LEU B 1 185 ? 29.926 17.067 13.602 1.00 14.37 183 LEU B CA 1
ATOM 3591 C C . LEU B 1 185 ? 31.189 17.893 13.770 1.00 14.73 183 LEU B C 1
ATOM 3592 O O . LEU B 1 185 ? 31.147 18.923 14.431 1.00 14.08 183 LEU B O 1
ATOM 3597 N N . GLN B 1 186 ? 32.316 17.440 13.213 1.00 15.87 184 GLN B N 1
ATOM 3598 C CA . GLN B 1 186 ? 33.614 18.004 13.604 1.00 16.47 184 GLN B CA 1
ATOM 3599 C C . GLN B 1 186 ? 33.795 19.487 13.308 1.00 16.44 184 GLN B C 1
ATOM 3600 O O . GLN B 1 186 ? 34.251 20.224 14.171 1.00 15.82 184 GLN B O 1
ATOM 3606 N N . GLU B 1 187 ? 33.443 19.919 12.100 1.00 16.74 185 GLU B N 1
ATOM 3607 C CA . GLU B 1 187 ? 33.578 21.324 11.714 1.00 17.41 185 GLU B CA 1
ATOM 3608 C C . GLU B 1 187 ? 32.733 22.222 12.608 1.00 16.06 185 GLU B C 1
ATOM 3609 O O . GLU B 1 187 ? 33.183 23.262 13.083 1.00 16.30 185 GLU B O 1
ATOM 3615 N N . ALA B 1 188 ? 31.498 21.798 12.841 1.00 14.59 186 ALA B N 1
ATOM 3616 C CA . ALA B 1 188 ? 30.562 22.593 13.607 1.00 13.95 186 ALA B CA 1
ATOM 3617 C C . ALA B 1 188 ? 30.994 22.664 15.078 1.00 12.98 186 ALA B C 1
ATOM 3618 O O . ALA B 1 188 ? 30.872 23.706 15.696 1.00 12.71 186 ALA B O 1
ATOM 3620 N N . LEU B 1 189 ? 31.521 21.565 15.613 1.00 12.72 187 LEU B N 1
ATOM 3621 C CA . LEU B 1 189 ? 31.968 21.538 17.011 1.00 12.35 187 LEU B CA 1
ATOM 3622 C C . LEU B 1 189 ? 33.229 22.377 17.188 1.00 12.78 187 LEU B C 1
ATOM 3623 O O . LEU B 1 189 ? 33.368 23.115 18.153 1.00 12.29 187 LEU B O 1
ATOM 3628 N N . ASP B 1 190 ? 34.148 22.252 16.233 1.00 14.08 188 ASP B N 1
ATOM 3629 C CA . ASP B 1 190 ? 35.374 23.046 16.234 1.00 15.08 188 ASP B CA 1
ATOM 3630 C C . ASP B 1 190 ? 35.067 24.540 16.286 1.00 14.99 188 ASP B C 1
ATOM 3631 O O . ASP B 1 190 ? 35.728 25.289 17.009 1.00 15.75 188 ASP B O 1
ATOM 3636 N N . LYS B 1 191 ? 34.066 24.974 15.523 1.00 15.28 189 LYS B N 1
ATOM 3637 C CA . LYS B 1 191 ? 33.676 26.384 15.487 1.00 16.01 189 LYS B CA 1
ATOM 3638 C C . LYS B 1 191 ? 33.198 26.888 16.844 1.00 15.19 189 LYS B C 1
ATOM 3639 O O . LYS B 1 191 ? 33.358 28.059 17.179 1.00 16.12 189 LYS B O 1
ATOM 3645 N N . LEU B 1 192 ? 32.601 25.991 17.620 1.00 13.83 190 LEU B N 1
ATOM 3646 C CA . LEU B 1 192 ? 32.130 26.324 18.952 1.00 13.21 190 LEU B CA 1
ATOM 3647 C C . LEU B 1 192 ? 33.119 26.032 20.075 1.00 12.35 190 LEU B C 1
ATOM 3648 O O . LEU B 1 192 ? 32.815 26.307 21.223 1.00 12.11 190 LEU B O 1
ATOM 3653 N N . GLY B 1 193 ? 34.277 25.462 19.759 1.00 11.88 191 GLY B N 1
ATOM 3654 C CA . GLY B 1 193 ? 35.259 25.110 20.769 1.00 11.86 191 GLY B CA 1
ATOM 3655 C C . GLY B 1 193 ? 34.826 23.943 21.641 1.00 11.45 191 GLY B C 1
ATOM 3656 O O . GLY B 1 193 ? 35.198 23.873 22.812 1.00 12.52 191 GLY B O 1
ATOM 3657 N N . ALA B 1 194 ? 34.035 23.045 21.057 1.00 11.13 192 ALA B N 1
ATOM 3658 C CA . ALA B 1 194 ? 33.515 21.867 21.746 1.00 10.91 192 ALA B CA 1
ATOM 3659 C C . ALA B 1 194 ? 34.107 20.592 21.147 1.00 10.75 192 ALA B C 1
ATOM 3660 O O . ALA B 1 194 ? 34.389 20.527 19.948 1.00 11.64 192 ALA B O 1
ATOM 3662 N N . ALA B 1 195 ? 34.296 19.578 21.991 1.00 9.99 193 ALA B N 1
ATOM 3663 C CA . ALA B 1 195 ? 34.835 18.286 21.560 1.00 9.56 193 ALA B CA 1
ATOM 3664 C C . ALA B 1 195 ? 33.750 17.274 21.198 1.00 9.30 193 ALA B C 1
ATOM 3665 O O . ALA B 1 195 ? 33.925 16.477 20.288 1.00 9.83 193 ALA B O 1
ATOM 3667 N N . PHE B 1 196 ? 32.645 17.289 21.948 1.00 8.54 194 PHE B N 1
ATOM 3668 C CA . PHE B 1 196 ? 31.570 16.316 21.782 1.00 8.19 194 PHE B CA 1
ATOM 3669 C C . PHE B 1 196 ? 30.235 16.983 22.059 1.00 7.43 194 PHE B C 1
ATOM 3670 O O . PHE B 1 196 ? 30.187 17.987 22.736 1.00 7.72 194 PHE B O 1
ATOM 3678 N N . VAL B 1 197 ? 29.167 16.383 21.548 1.00 7.97 195 VAL B N 1
ATOM 3679 C CA . VAL B 1 197 ? 27.789 16.748 21.889 1.00 8.28 195 VAL B CA 1
ATOM 3680 C C . VAL B 1 197 ? 27.290 15.815 22.987 1.00 7.67 195 VAL B C 1
ATOM 3681 O O . VAL B 1 197 ? 27.496 14.612 22.926 1.00 8.19 195 VAL B O 1
ATOM 3685 N N . TYR B 1 198 ? 26.621 16.398 23.980 1.00 6.60 196 TYR B N 1
ATOM 3686 C CA . TYR B 1 198 ? 25.881 15.651 24.999 1.00 6.18 196 TYR B CA 1
ATOM 3687 C C . TYR B 1 198 ? 24.423 16.075 24.879 1.00 5.75 196 TYR B C 1
ATOM 3688 O O . TYR B 1 198 ? 24.093 17.234 25.127 1.00 7.07 196 TYR B O 1
ATOM 3697 N N . LEU B 1 199 ? 23.546 15.142 24.505 1.00 6.00 197 LEU B N 1
ATOM 3698 C CA . LEU B 1 199 ? 22.105 15.420 24.421 1.00 6.42 197 LEU B CA 1
ATOM 3699 C C . LEU B 1 199 ? 21.548 15.346 25.825 1.00 6.39 197 LEU B C 1
ATOM 3700 O O . LEU B 1 199 ? 21.788 14.371 26.544 1.00 6.64 197 LEU B O 1
ATOM 3705 N N . LEU B 1 200 ? 20.797 16.364 26.217 1.00 6.20 198 LEU B N 1
ATOM 3706 C CA . LEU B 1 200 ? 20.367 16.511 27.606 1.00 5.91 198 LEU B CA 1
ATOM 3707 C C . LEU B 1 200 ? 18.874 16.746 27.733 1.00 5.83 198 LEU B C 1
ATOM 3708 O O . LEU B 1 200 ? 18.347 17.723 27.204 1.00 6.50 198 LEU B O 1
ATOM 3713 N N . ASP B 1 201 ? 18.206 15.840 28.430 1.00 5.72 199 ASP B N 1
ATOM 3714 C CA . ASP B 1 201 ? 16.828 16.050 28.867 1.00 6.41 199 ASP B CA 1
ATOM 3715 C C . ASP B 1 201 ? 16.938 16.709 30.249 1.00 6.51 199 ASP B C 1
ATOM 3716 O O . ASP B 1 201 ? 17.157 16.052 31.273 1.00 6.60 199 ASP B O 1
ATOM 3721 N N . VAL B 1 202 ? 16.817 18.036 30.280 1.00 6.69 200 VAL B N 1
ATOM 3722 C CA . VAL B 1 202 ? 17.005 18.776 31.512 1.00 8.01 200 VAL B CA 1
ATOM 3723 C C . VAL B 1 202 ? 15.963 18.422 32.562 1.00 8.37 200 VAL B C 1
ATOM 3724 O O . VAL B 1 202 ? 16.297 18.312 33.722 1.00 9.77 200 VAL B O 1
ATOM 3728 N N . ASP B 1 203 ? 14.710 18.222 32.157 1.00 8.90 201 ASP B N 1
ATOM 3729 C CA . ASP B 1 203 ? 13.640 17.950 33.146 1.00 9.34 201 ASP B CA 1
ATOM 3730 C C . ASP B 1 203 ? 13.748 16.562 33.754 1.00 8.93 201 ASP B C 1
ATOM 3731 O O . ASP B 1 203 ? 13.527 16.380 34.950 1.00 10.11 201 ASP B O 1
ATOM 3736 N N . GLY B 1 204 ? 14.117 15.593 32.928 1.00 8.44 202 GLY B N 1
ATOM 3737 C CA . GLY B 1 204 ? 14.340 14.234 33.371 1.00 8.23 202 GLY B CA 1
ATOM 3738 C C . GLY B 1 204 ? 15.717 13.974 33.960 1.00 8.07 202 GLY B C 1
ATOM 3739 O O . GLY B 1 204 ? 15.949 12.904 34.530 1.00 9.53 202 GLY B O 1
ATOM 3740 N N . ARG B 1 205 ? 16.624 14.950 33.821 1.00 6.95 203 ARG B N 1
ATOM 3741 C CA . ARG B 1 205 ? 18.011 14.823 34.277 1.00 6.89 203 ARG B CA 1
ATOM 3742 C C . ARG B 1 205 ? 18.650 13.555 33.722 1.00 7.10 203 ARG B C 1
ATOM 3743 O O . ARG B 1 205 ? 19.270 12.790 34.445 1.00 7.77 203 ARG B O 1
ATOM 3751 N N . GLU B 1 206 ? 18.471 13.348 32.425 1.00 6.57 204 GLU B N 1
ATOM 3752 C CA . GLU B 1 206 ? 18.986 12.180 31.734 1.00 6.79 204 GLU B CA 1
ATOM 3753 C C . GLU B 1 206 ? 19.648 12.663 30.454 1.00 6.17 204 GLU B C 1
ATOM 3754 O O . GLU B 1 206 ? 19.194 13.634 29.838 1.00 6.59 204 GLU B O 1
ATOM 3760 N N . GLY B 1 207 ? 20.717 11.999 30.051 1.00 5.93 205 GLY B N 1
ATOM 3761 C CA . GLY B 1 207 ? 21.406 12.362 28.828 1.00 6.12 205 GLY B CA 1
ATOM 3762 C C . GLY B 1 207 ? 21.855 11.178 27.998 1.00 5.91 205 GLY B C 1
ATOM 3763 O O . GLY B 1 207 ? 21.761 10.019 28.433 1.00 6.25 205 GLY B O 1
ATOM 3764 N N . ARG B 1 208 ? 22.343 11.477 26.795 1.00 6.05 206 ARG B N 1
ATOM 3765 C CA . ARG B 1 208 ? 22.943 10.476 25.940 1.00 6.09 206 ARG B CA 1
ATOM 3766 C C . ARG B 1 208 ? 24.109 11.115 25.201 1.00 6.24 206 ARG B C 1
ATOM 3767 O O . ARG B 1 208 ? 24.057 12.291 24.840 1.00 6.69 206 ARG B O 1
ATOM 3775 N N . THR B 1 209 ? 25.131 10.317 24.957 1.00 6.66 207 THR B N 1
ATOM 3776 C CA . THR B 1 209 ? 26.291 10.783 24.197 1.00 7.82 207 THR B CA 1
ATOM 3777 C C . THR B 1 209 ? 27.030 9.590 23.584 1.00 7.83 207 THR B C 1
ATOM 3778 O O . THR B 1 209 ? 26.942 8.472 24.066 1.00 7.75 207 THR B O 1
ATOM 3782 N N . TRP B 1 210 ? 27.725 9.866 22.485 1.00 8.38 208 TRP B N 1
ATOM 3783 C CA . TRP B 1 210 ? 28.404 8.858 21.676 1.00 8.12 208 TRP B CA 1
ATOM 3784 C C . TRP B 1 210 ? 29.825 9.287 21.387 1.00 9.86 208 TRP B C 1
ATOM 3785 O O . TRP B 1 210 ? 30.223 10.418 21.644 1.00 10.72 208 TRP B O 1
ATOM 3796 N N . ASP B 1 211 ? 30.580 8.363 20.808 1.00 10.36 209 ASP B N 1
ATOM 3797 C CA . ASP B 1 211 ? 31.817 8.732 20.127 1.00 11.44 209 ASP B CA 1
ATOM 3798 C C . ASP B 1 211 ? 31.519 9.717 18.989 1.00 12.11 209 ASP B C 1
ATOM 3799 O O . ASP B 1 211 ? 30.370 9.963 18.632 1.00 11.54 209 ASP B O 1
ATOM 3804 N N . ASN B 1 212 ? 32.565 10.306 18.420 1.00 13.53 210 ASN B N 1
ATOM 3805 C CA . ASN B 1 212 ? 32.390 11.328 17.388 1.00 14.73 210 ASN B CA 1
ATOM 3806 C C . ASN B 1 212 ? 31.620 10.905 16.129 1.00 14.63 210 ASN B C 1
ATOM 3807 O O . ASN B 1 212 ? 31.028 11.736 15.440 1.00 14.78 210 ASN B O 1
ATOM 3812 N N . LEU B 1 213 ? 31.611 9.610 15.841 1.00 15.80 211 LEU B N 1
ATOM 3813 C CA . LEU B 1 213 ? 30.927 9.099 14.666 1.00 17.20 211 LEU B CA 1
ATOM 3814 C C . LEU B 1 213 ? 29.509 8.640 14.976 1.00 17.63 211 LEU B C 1
ATOM 3815 O O . LEU B 1 213 ? 28.761 8.272 14.062 1.00 19.32 211 LEU B O 1
ATOM 3820 N N . GLY B 1 214 ? 29.128 8.686 16.249 1.00 16.45 212 GLY B N 1
ATOM 3821 C CA . GLY B 1 214 ? 27.785 8.322 16.656 1.00 16.76 212 GLY B CA 1
ATOM 3822 C C . GLY B 1 214 ? 27.520 6.832 16.622 1.00 16.93 212 GLY B C 1
ATOM 3823 O O . GLY B 1 214 ? 26.351 6.437 16.586 1.00 18.18 212 GLY B O 1
ATOM 3824 N N . LEU B 1 215 ? 28.572 6.018 16.653 1.00 16.20 213 LEU B N 1
ATOM 3825 C CA . LEU B 1 215 ? 28.461 4.564 16.505 1.00 17.11 213 LEU B CA 1
ATOM 3826 C C . LEU B 1 215 ? 28.337 3.820 17.833 1.00 15.48 213 LEU B C 1
ATOM 3827 O O . LEU B 1 215 ? 27.522 2.906 17.952 1.00 17.24 213 LEU B O 1
ATOM 3832 N N . VAL B 1 216 ? 29.157 4.177 18.811 1.00 12.89 214 VAL B N 1
ATOM 3833 C CA . VAL B 1 216 ? 29.101 3.556 20.125 1.00 11.56 214 VAL B CA 1
ATOM 3834 C C . VAL B 1 216 ? 28.653 4.596 21.143 1.00 9.83 214 VAL B C 1
ATOM 3835 O O . VAL B 1 216 ? 29.210 5.678 21.231 1.00 8.63 214 VAL B O 1
ATOM 3839 N N . GLU B 1 217 ? 27.614 4.238 21.887 1.00 8.94 215 GLU B N 1
ATOM 3840 C CA . GLU B 1 217 ? 27.049 5.078 22.937 1.00 8.54 215 GLU B CA 1
ATOM 3841 C C . GLU B 1 217 ? 27.763 4.837 24.272 1.00 8.10 215 GLU B C 1
ATOM 3842 O O . GLU B 1 217 ? 28.022 3.693 24.651 1.00 10.28 215 GLU B O 1
ATOM 3848 N N . ASP B 1 218 ? 28.091 5.921 24.973 1.00 7.56 216 ASP B N 1
ATOM 3849 C CA . ASP B 1 218 ? 28.728 5.858 26.279 1.00 7.77 216 ASP B CA 1
ATOM 3850 C C . ASP B 1 218 ? 27.648 5.641 27.334 1.00 7.53 216 ASP B C 1
ATOM 3851 O O . ASP B 1 218 ? 26.595 6.287 27.285 1.00 8.28 216 ASP B O 1
ATOM 3856 N N . VAL B 1 219 ? 27.911 4.764 28.299 1.00 7.63 217 VAL B N 1
ATOM 3857 C CA . VAL B 1 219 ? 26.920 4.423 29.316 1.00 7.25 217 VAL B CA 1
ATOM 3858 C C . VAL B 1 219 ? 26.699 5.538 30.334 1.00 7.39 217 VAL B C 1
ATOM 3859 O O . VAL B 1 219 ? 25.570 5.844 30.697 1.00 7.28 217 VAL B O 1
ATOM 3863 N N . ALA B 1 220 ? 27.784 6.138 30.813 1.00 7.10 218 ALA B N 1
ATOM 3864 C CA . ALA B 1 220 ? 27.706 7.145 31.856 1.00 7.48 218 ALA B CA 1
ATOM 3865 C C . ALA B 1 220 ? 28.961 8.002 31.828 1.00 8.07 218 ALA B C 1
ATOM 3866 O O . ALA B 1 220 ? 30.030 7.537 32.214 1.00 8.53 218 ALA B O 1
ATOM 3868 N N . THR B 1 221 ? 28.806 9.264 31.458 1.00 6.84 219 THR B N 1
ATOM 3869 C CA . THR B 1 221 ? 29.927 10.103 31.052 1.00 7.05 219 THR B CA 1
ATOM 3870 C C . THR B 1 221 ? 30.313 11.055 32.166 1.00 7.31 219 THR B C 1
ATOM 3871 O O . THR B 1 221 ? 29.749 12.138 32.288 1.00 7.27 219 THR B O 1
ATOM 3875 N N . GLY B 1 222 ? 31.263 10.651 32.995 1.00 7.03 220 GLY B N 1
ATOM 3876 C CA . GLY B 1 222 ? 31.691 11.463 34.106 1.00 7.44 220 GLY B CA 1
ATOM 3877 C C . GLY B 1 222 ? 32.229 12.837 33.741 1.00 7.23 220 GLY B C 1
ATOM 3878 O O . GLY B 1 222 ? 32.030 13.781 34.505 1.00 7.34 220 GLY B O 1
ATOM 3879 N N . SER B 1 223 ? 32.897 12.953 32.596 1.00 7.37 221 SER B N 1
ATOM 3880 C CA . SER B 1 223 ? 33.455 14.231 32.166 1.00 7.59 221 SER B CA 1
ATOM 3881 C C . SER B 1 223 ? 32.376 15.189 31.684 1.00 7.31 221 SER B C 1
ATOM 3882 O O . SER B 1 223 ? 32.613 16.385 31.618 1.00 7.87 221 SER B O 1
ATOM 3885 N N . ALA B 1 224 ? 31.198 14.659 31.346 1.00 6.87 222 ALA B N 1
ATOM 3886 C CA . ALA B 1 224 ? 30.037 15.487 30.997 1.00 6.35 222 ALA B CA 1
ATOM 3887 C C . ALA B 1 224 ? 29.150 15.786 32.199 1.00 5.77 222 ALA B C 1
ATOM 3888 O O . ALA B 1 224 ? 28.446 16.783 32.197 1.00 6.64 222 ALA B O 1
ATOM 3890 N N . ALA B 1 225 ? 29.203 14.943 33.226 1.00 5.95 223 ALA B N 1
ATOM 3891 C CA . ALA B 1 225 ? 28.312 15.077 34.384 1.00 6.06 223 ALA B CA 1
ATOM 3892 C C . ALA B 1 225 ? 28.566 16.393 35.131 1.00 6.26 223 ALA B C 1
ATOM 3893 O O . ALA B 1 225 ? 27.620 17.055 35.565 1.00 5.80 223 ALA B O 1
ATOM 3895 N N . GLY B 1 226 ? 29.824 16.794 35.256 1.00 6.08 224 GLY B N 1
ATOM 3896 C CA . GLY B 1 226 ? 30.144 18.048 35.919 1.00 6.27 224 GLY B CA 1
ATOM 3897 C C . GLY B 1 226 ? 29.578 19.230 35.149 1.00 6.14 224 GLY B C 1
ATOM 3898 O O . GLY B 1 226 ? 28.848 20.061 35.702 1.00 5.73 224 GLY B O 1
ATOM 3899 N N . PRO B 1 227 ? 29.896 19.329 33.861 1.00 6.14 225 PRO B N 1
ATOM 3900 C CA . PRO B 1 227 ? 29.273 20.355 33.011 1.00 6.03 225 PRO B CA 1
ATOM 3901 C C . PRO B 1 227 ? 27.742 20.379 33.048 1.00 5.42 225 PRO B C 1
ATOM 3902 O O . PRO B 1 227 ? 27.159 21.450 33.120 1.00 5.44 225 PRO B O 1
ATOM 3906 N N . VAL B 1 228 ? 27.106 19.218 33.008 1.00 5.43 226 VAL B N 1
ATOM 3907 C CA . VAL B 1 228 ? 25.645 19.157 33.060 1.00 5.49 226 VAL B CA 1
ATOM 3908 C C . VAL B 1 228 ? 25.127 19.697 34.381 1.00 5.60 226 VAL B C 1
ATOM 3909 O O . VAL B 1 228 ? 24.207 20.488 34.382 1.00 5.68 226 VAL B O 1
ATOM 3913 N N . ALA B 1 229 ? 25.739 19.310 35.490 1.00 6.02 227 ALA B N 1
ATOM 3914 C CA . ALA B 1 229 ? 25.303 19.809 36.794 1.00 6.11 227 ALA B CA 1
ATOM 3915 C C . ALA B 1 229 ? 25.462 21.321 36.848 1.00 5.94 227 ALA B C 1
ATOM 3916 O O . ALA B 1 229 ? 24.580 22.030 37.312 1.00 6.09 227 ALA B O 1
ATOM 3918 N N . ALA B 1 230 ? 26.593 21.825 36.370 1.00 6.14 228 ALA B N 1
ATOM 3919 C CA . ALA B 1 230 ? 26.832 23.260 36.339 1.00 6.59 228 ALA B CA 1
ATOM 3920 C C . ALA B 1 230 ? 25.798 23.994 35.494 1.00 6.56 228 ALA B C 1
ATOM 3921 O O . ALA B 1 230 ? 25.324 25.062 35.862 1.00 7.32 228 ALA B O 1
ATOM 3923 N N . TYR B 1 231 ? 25.456 23.413 34.351 1.00 6.39 229 TYR B N 1
ATOM 3924 C CA . TYR B 1 231 ? 24.469 23.989 33.452 1.00 6.53 229 TYR B CA 1
ATOM 3925 C C . TYR B 1 231 ? 23.113 24.077 34.143 1.00 6.58 229 TYR B C 1
ATOM 3926 O O . TYR B 1 231 ? 22.448 25.111 34.106 1.00 7.09 229 TYR B O 1
ATOM 3935 N N . LEU B 1 232 ? 22.695 22.985 34.756 1.00 6.51 230 LEU B N 1
ATOM 3936 C CA . LEU B 1 232 ? 21.396 22.954 35.392 1.00 6.86 230 LEU B CA 1
ATOM 3937 C C . LEU B 1 232 ? 21.312 23.995 36.499 1.00 7.49 230 LEU B C 1
ATOM 3938 O O . LEU B 1 232 ? 20.297 24.682 36.631 1.00 8.00 230 LEU B O 1
ATOM 3943 N N . VAL B 1 233 ? 22.376 24.152 37.264 1.00 7.63 231 VAL B N 1
ATOM 3944 C CA . VAL B 1 233 ? 22.408 25.155 38.330 1.00 8.26 231 VAL B CA 1
ATOM 3945 C C . VAL B 1 233 ? 22.397 26.571 37.729 1.00 9.24 231 VAL B C 1
ATOM 3946 O O . VAL B 1 233 ? 21.660 27.451 38.204 1.00 9.63 231 VAL B O 1
ATOM 3950 N N . GLU B 1 234 ? 23.161 26.790 36.662 1.00 10.27 232 GLU B N 1
ATOM 3951 C CA . GLU B 1 234 ? 23.260 28.095 36.002 1.00 11.48 232 GLU B CA 1
ATOM 3952 C C . GLU B 1 234 ? 21.909 28.594 35.521 1.00 11.16 232 GLU B C 1
ATOM 3953 O O . GLU B 1 234 ? 21.605 29.792 35.630 1.00 12.58 232 GLU B O 1
ATOM 3959 N N . TYR B 1 235 ? 21.091 27.676 35.015 1.00 10.60 233 TYR B N 1
ATOM 3960 C CA . TYR B 1 235 ? 19.811 28.012 34.395 1.00 10.81 233 TYR B CA 1
ATOM 3961 C C . TYR B 1 235 ? 18.625 27.802 35.338 1.00 11.35 233 TYR B C 1
ATOM 3962 O O . TYR B 1 235 ? 17.466 27.850 34.918 1.00 12.64 233 TYR B O 1
ATOM 3971 N N . GLY B 1 236 ? 18.925 27.609 36.621 1.00 11.42 234 GLY B N 1
ATOM 3972 C CA . GLY B 1 236 ? 17.905 27.552 37.657 1.00 12.18 234 GLY B CA 1
ATOM 3973 C C . GLY B 1 236 ? 17.047 26.304 37.702 1.00 12.59 234 GLY B C 1
ATOM 3974 O O . GLY B 1 236 ? 15.940 26.310 38.256 1.00 13.67 234 GLY B O 1
ATOM 3975 N N . LEU B 1 237 ? 17.561 25.224 37.133 1.00 12.06 235 LEU B N 1
ATOM 3976 C CA . LEU B 1 237 ? 16.884 23.946 37.089 1.00 12.64 235 LEU B CA 1
ATOM 3977 C C . LEU B 1 237 ? 17.284 23.059 38.263 1.00 12.52 235 LEU B C 1
ATOM 3978 O O . LEU B 1 237 ? 16.626 22.065 38.533 1.00 14.85 235 LEU B O 1
ATOM 3983 N N . ALA B 1 238 ? 18.376 23.409 38.934 1.00 10.54 236 ALA B N 1
ATOM 3984 C CA . ALA B 1 238 ? 18.797 22.759 40.168 1.00 10.35 236 ALA B CA 1
ATOM 3985 C C . ALA B 1 238 ? 19.418 23.836 41.047 1.00 10.03 236 ALA B C 1
ATOM 3986 O O . ALA B 1 238 ? 19.816 24.892 40.550 1.00 10.80 236 ALA B O 1
ATOM 3988 N N . ALA B 1 239 ? 19.514 23.579 42.341 1.00 10.66 237 ALA B N 1
ATOM 3989 C CA . ALA B 1 239 ? 19.996 24.601 43.263 1.00 10.78 237 ALA B CA 1
ATOM 3990 C C . ALA B 1 239 ? 21.482 24.404 43.560 1.00 9.90 237 ALA B C 1
ATOM 3991 O O . ALA B 1 239 ? 21.964 23.286 43.783 1.00 10.17 237 ALA B O 1
ATOM 3993 N N . ARG B 1 240 ? 22.198 25.509 43.583 1.00 9.78 238 ARG B N 1
ATOM 3994 C CA . ARG B 1 240 ? 23.5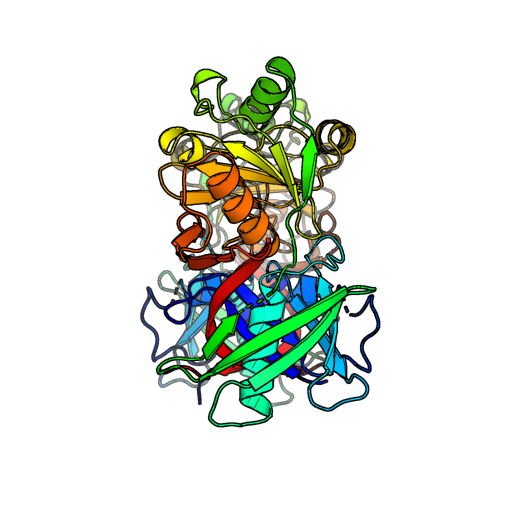96 25.513 43.955 1.00 9.44 238 ARG B CA 1
ATOM 3995 C C . ARG B 1 240 ? 23.737 25.030 45.390 1.00 9.66 238 ARG B C 1
ATOM 3996 O O . ARG B 1 240 ? 22.970 25.418 46.275 1.00 9.89 238 ARG B O 1
ATOM 4004 N N . GLY B 1 241 ? 24.685 24.137 45.610 1.00 8.88 239 GLY B N 1
ATOM 4005 C CA . GLY B 1 241 ? 24.958 23.601 46.925 1.00 8.98 239 GLY B CA 1
ATOM 4006 C C . GLY B 1 241 ? 24.259 22.284 47.251 1.00 8.97 239 GLY B C 1
ATOM 4007 O O . GLY B 1 241 ? 24.736 21.558 48.103 1.00 9.84 239 GLY B O 1
ATOM 4008 N N . GLU B 1 242 ? 23.146 21.968 46.586 1.00 9.49 240 GLU B N 1
ATOM 4009 C CA . GLU B 1 242 ? 22.360 20.774 46.903 1.00 10.21 240 GLU B CA 1
ATOM 4010 C C . GLU B 1 242 ? 22.797 19.612 46.028 1.00 10.27 240 GLU B C 1
ATOM 4011 O O . GLU B 1 242 ? 22.751 19.730 44.808 1.00 11.21 240 GLU B O 1
ATOM 4017 N N . PRO B 1 243 ? 23.199 18.492 46.604 1.00 10.12 241 PRO B N 1
ATOM 4018 C CA . PRO B 1 243 ? 23.474 17.324 45.770 1.00 9.86 241 PRO B CA 1
ATOM 4019 C C . PRO B 1 243 ? 22.246 16.849 45.034 1.00 9.37 241 PRO B C 1
ATOM 4020 O O . PRO B 1 243 ? 21.136 16.907 45.557 1.00 9.94 241 PRO B O 1
ATOM 4024 N N . PHE B 1 244 ? 22.447 16.365 43.819 1.00 8.18 242 PHE B N 1
ATOM 4025 C CA . PHE B 1 244 ? 21.371 15.766 43.064 1.00 7.58 242 PHE B CA 1
ATOM 4026 C C . PHE B 1 244 ? 21.902 14.640 42.180 1.00 8.05 242 PHE B C 1
ATOM 4027 O O . PHE B 1 244 ? 23.055 14.261 42.295 1.00 8.03 242 PHE B O 1
ATOM 4035 N N . VAL B 1 245 ? 21.038 14.066 41.356 1.00 8.39 243 VAL B N 1
ATOM 4036 C CA . VAL B 1 245 ? 21.364 12.865 40.598 1.00 8.07 243 VAL B CA 1
ATOM 4037 C C . VAL B 1 245 ? 21.082 13.060 39.115 1.00 7.42 243 VAL B C 1
ATOM 4038 O O . VAL B 1 245 ? 20.048 13.608 38.731 1.00 8.16 243 VAL B O 1
ATOM 4042 N N . LEU B 1 246 ? 22.027 12.623 38.283 1.00 7.00 244 LEU B N 1
ATOM 4043 C CA . LEU B 1 246 ? 21.832 12.502 36.840 1.00 6.93 244 LEU B CA 1
ATOM 4044 C C . LEU B 1 246 ? 21.723 11.033 36.473 1.00 6.71 244 LEU B C 1
ATOM 4045 O O . LEU B 1 246 ? 22.225 10.175 37.188 1.00 7.26 244 LEU B O 1
ATOM 4050 N N . HIS B 1 247 ? 21.074 10.760 35.345 1.00 6.61 245 HIS B N 1
ATOM 4051 C CA . HIS B 1 247 ? 20.803 9.403 34.881 1.00 6.61 245 HIS B CA 1
ATOM 4052 C C . HIS B 1 247 ? 21.385 9.226 33.490 1.00 6.61 245 HIS B C 1
ATOM 4053 O O . HIS B 1 247 ? 21.288 10.112 32.653 1.00 7.07 245 HIS B O 1
ATOM 4060 N N . GLN B 1 248 ? 22.028 8.090 33.258 1.00 5.92 246 GLN B N 1
ATOM 4061 C CA . GLN B 1 248 ? 22.535 7.744 31.926 1.00 6.23 246 GLN B CA 1
ATOM 4062 C C . GLN B 1 248 ? 22.659 6.230 31.845 1.00 6.11 246 GLN B C 1
ATOM 4063 O O . GLN B 1 248 ? 22.806 5.581 32.870 1.00 7.13 246 GLN B O 1
ATOM 4069 N N . GLY B 1 249 ? 22.552 5.678 30.641 1.00 6.25 247 GLY B N 1
ATOM 4070 C CA . GLY B 1 249 ? 22.804 4.265 30.430 1.00 6.32 247 GLY B CA 1
ATOM 4071 C C . GLY B 1 249 ? 21.594 3.411 30.138 1.00 6.81 247 GLY B C 1
ATOM 4072 O O . GLY B 1 249 ? 21.754 2.270 29.733 1.00 6.58 247 GLY B O 1
ATOM 4073 N N . ARG B 1 250 ? 20.395 3.956 30.309 1.00 6.45 248 ARG B N 1
ATOM 4074 C CA . ARG B 1 250 ? 19.171 3.181 30.103 1.00 6.47 248 ARG B CA 1
ATOM 4075 C C . ARG B 1 250 ? 19.098 2.583 28.691 1.00 6.86 248 ARG B C 1
ATOM 4076 O O . ARG B 1 250 ? 18.635 1.460 28.512 1.00 7.31 248 ARG B O 1
ATOM 4084 N N . PHE B 1 251 ? 19.594 3.315 27.697 1.00 7.46 249 PHE B N 1
ATOM 4085 C CA . PHE B 1 251 ? 19.525 2.875 26.309 1.00 8.15 249 PHE B CA 1
ATOM 4086 C C . PHE B 1 251 ? 20.481 1.734 25.948 1.00 8.45 249 PHE B C 1
ATOM 4087 O O . PHE B 1 251 ? 20.380 1.163 24.866 1.00 9.44 249 PHE B O 1
ATOM 4095 N N . LEU B 1 252 ? 21.387 1.408 26.868 1.00 8.06 250 LEU B N 1
ATOM 4096 C CA . LEU B 1 252 ? 22.250 0.236 26.766 1.00 9.27 250 LEU B CA 1
ATOM 4097 C C . LEU B 1 252 ? 21.895 -0.828 27.787 1.00 8.48 250 LEU B C 1
ATOM 4098 O O . LEU B 1 252 ? 22.664 -1.763 27.995 1.00 9.33 250 LEU B O 1
ATOM 4103 N N . GLU B 1 253 ? 20.719 -0.700 28.404 1.00 8.26 251 GLU B N 1
ATOM 4104 C CA . GLU B 1 253 ? 20.265 -1.605 29.455 1.00 8.26 251 GLU B CA 1
ATOM 4105 C C . GLU B 1 253 ? 21.259 -1.639 30.620 1.00 8.06 251 GLU B C 1
ATOM 4106 O O . GLU B 1 253 ? 21.404 -2.646 31.306 1.00 8.85 251 GLU B O 1
ATOM 4112 N N . ARG B 1 254 ? 21.903 -0.497 30.857 1.00 7.37 252 ARG B N 1
ATOM 4113 C CA . ARG B 1 254 ? 22.859 -0.353 31.941 1.00 7.34 252 ARG B CA 1
ATOM 4114 C C . ARG B 1 254 ? 22.633 0.958 32.701 1.00 7.54 252 ARG B C 1
ATOM 4115 O O . ARG B 1 254 ? 23.477 1.860 32.706 1.00 7.22 252 ARG B O 1
ATOM 4123 N N . PRO B 1 255 ? 21.496 1.062 33.361 1.00 7.78 253 PRO B N 1
ATOM 4124 C CA . PRO B 1 255 ? 21.157 2.292 34.074 1.00 7.85 253 PRO B CA 1
ATOM 4125 C C . PRO B 1 255 ? 22.221 2.640 35.112 1.00 7.64 253 PRO B C 1
ATOM 4126 O O . PRO B 1 255 ? 22.727 1.764 35.839 1.00 8.48 253 PRO B O 1
ATOM 4130 N N . SER B 1 256 ? 22.547 3.931 35.162 1.00 6.60 254 SER B N 1
ATOM 4131 C CA . SER B 1 256 ? 23.604 4.480 35.993 1.00 7.82 254 SER B CA 1
ATOM 4132 C C . SER B 1 256 ? 23.066 5.659 36.777 1.00 7.45 254 SER B C 1
ATOM 4133 O O . SER B 1 256 ? 22.235 6.430 36.269 1.00 8.71 254 SER B O 1
ATOM 4136 N N . ARG B 1 257 ? 23.568 5.815 37.995 1.00 7.83 255 ARG B N 1
ATOM 4137 C CA . ARG B 1 257 ? 23.245 6.929 38.874 1.00 8.63 255 ARG B CA 1
ATOM 4138 C C . ARG B 1 257 ? 24.520 7.750 39.065 1.00 7.63 255 ARG B C 1
ATOM 4139 O O . ARG B 1 257 ? 25.499 7.260 39.625 1.00 7.71 255 ARG B O 1
ATOM 4147 N N . LEU B 1 258 ? 24.509 9.002 38.620 1.00 6.80 256 LEU B N 1
ATOM 4148 C CA . LEU B 1 258 ? 25.654 9.900 38.772 1.00 7.12 256 LEU B CA 1
ATOM 4149 C C . LEU B 1 258 ? 25.315 10.991 39.790 1.00 7.07 256 LEU B C 1
ATOM 4150 O O . LEU B 1 258 ? 24.444 11.829 39.541 1.00 8.22 256 LEU B O 1
ATOM 4155 N N . ASP B 1 259 ? 25.963 10.970 40.945 1.00 6.78 257 ASP B N 1
ATOM 4156 C CA . ASP B 1 259 ? 25.757 11.986 41.956 1.00 7.01 257 ASP B CA 1
ATOM 4157 C C . ASP B 1 259 ? 26.569 13.213 41.591 1.00 6.57 257 ASP B C 1
ATOM 4158 O O . ASP B 1 259 ? 27.755 13.114 41.268 1.00 6.57 257 ASP B O 1
ATOM 4163 N N . VAL B 1 260 ? 25.932 14.373 41.682 1.00 5.96 258 VAL B N 1
ATOM 4164 C CA . VAL B 1 260 ? 26.565 15.645 41.379 1.00 6.58 258 VAL B CA 1
ATOM 4165 C C . VAL B 1 260 ? 26.217 16.720 42.406 1.00 6.29 258 VAL B C 1
ATOM 4166 O O . VAL B 1 260 ? 25.148 16.709 43.021 1.00 6.83 258 VAL B O 1
ATOM 4170 N N . GLN B 1 261 ? 27.136 17.647 42.592 1.00 7.08 259 GLN B N 1
ATOM 4171 C CA . GLN B 1 261 ? 26.892 18.832 43.412 1.00 7.82 259 GLN B CA 1
ATOM 4172 C C . GLN B 1 261 ? 27.716 19.986 42.875 1.00 8.11 259 GLN B C 1
ATOM 4173 O O . GLN B 1 261 ? 28.916 19.841 42.675 1.00 8.49 259 GLN B O 1
ATOM 4179 N N . VAL B 1 262 ? 27.086 21.129 42.643 1.00 7.33 260 VAL B N 1
ATOM 4180 C CA . VAL B 1 262 ? 27.812 22.358 42.359 1.00 7.76 260 VAL B CA 1
ATOM 4181 C C . VAL B 1 262 ? 27.902 23.037 43.710 1.00 8.38 260 VAL B C 1
ATOM 4182 O O . VAL B 1 262 ? 26.935 23.616 44.186 1.00 7.96 260 VAL B O 1
ATOM 4186 N N . ALA B 1 263 ? 29.036 22.930 44.375 1.00 7.99 261 ALA B N 1
ATOM 4187 C CA . ALA B 1 263 ? 29.150 23.506 45.710 1.00 9.07 261 ALA B CA 1
ATOM 4188 C C . ALA B 1 263 ? 29.076 25.026 45.634 1.00 9.70 261 ALA B C 1
ATOM 4189 O O . ALA B 1 263 ? 29.400 25.621 44.613 1.00 9.10 261 ALA B O 1
ATOM 4191 N N . THR B 1 264 ? 28.636 25.666 46.715 1.00 10.02 262 THR B N 1
ATOM 4192 C CA . THR B 1 264 ? 28.515 27.122 46.689 1.00 10.83 262 THR B CA 1
ATOM 4193 C C . THR B 1 264 ? 29.865 27.809 46.599 1.00 11.94 262 THR B C 1
ATOM 4194 O O . THR B 1 264 ? 29.920 28.948 46.155 1.00 13.75 262 THR B O 1
ATOM 4198 N N . ASP B 1 265 ? 30.928 27.123 46.989 1.00 12.86 263 ASP B N 1
ATOM 4199 C CA . ASP B 1 265 ? 32.269 27.680 46.808 1.00 14.47 263 ASP B CA 1
ATOM 4200 C C . ASP B 1 265 ? 32.869 27.419 45.416 1.00 14.23 263 ASP B C 1
ATOM 4201 O O . ASP B 1 265 ? 34.038 27.731 45.186 1.00 15.07 263 ASP B O 1
ATOM 4206 N N . GLY B 1 266 ? 32.066 26.882 44.493 1.00 14.02 264 GLY B N 1
ATOM 4207 C CA . GLY B 1 266 ? 32.401 26.837 43.075 1.00 14.07 264 GLY B CA 1
ATOM 4208 C C . GLY B 1 266 ? 32.713 25.475 42.461 1.00 13.64 264 GLY B C 1
ATOM 4209 O O . GLY B 1 266 ? 32.491 25.295 41.258 1.00 14.60 264 GLY B O 1
ATOM 4210 N N . SER B 1 267 ? 33.245 24.573 43.278 1.00 13.90 265 SER B N 1
ATOM 4211 C CA . SER B 1 267 ? 33.719 23.236 42.888 1.00 14.50 265 SER B CA 1
ATOM 4212 C C . SER B 1 267 ? 32.556 22.361 42.453 1.00 12.90 265 SER B C 1
ATOM 4213 O O . SER B 1 267 ? 31.572 22.249 43.173 1.00 12.13 265 SER B O 1
ATOM 4216 N N . VAL B 1 268 ? 32.688 21.705 41.310 1.00 10.92 266 VAL B N 1
ATOM 4217 C CA . VAL B 1 268 ? 31.705 20.710 40.901 1.00 10.92 266 VAL B CA 1
ATOM 4218 C C . VAL B 1 268 ? 32.221 19.320 41.231 1.00 10.13 266 VAL B C 1
ATOM 4219 O O . VAL B 1 268 ? 33.288 18.922 40.780 1.00 10.12 266 VAL B O 1
ATOM 4223 N N . ARG B 1 269 ? 31.448 18.600 42.029 1.00 8.88 267 ARG B N 1
ATOM 4224 C CA . ARG B 1 269 ? 31.768 17.265 42.481 1.00 9.68 267 ARG B CA 1
ATOM 4225 C C . ARG B 1 269 ? 30.913 16.258 41.736 1.00 8.47 267 ARG B C 1
ATOM 4226 O O . ARG B 1 269 ? 29.723 16.468 41.514 1.00 8.26 267 ARG B O 1
ATOM 4234 N N . VAL B 1 270 ? 31.534 15.147 41.363 1.00 7.23 268 VAL B N 1
ATOM 4235 C CA . VAL B 1 270 ? 30.871 14.067 40.667 1.00 6.97 268 VAL B CA 1
ATOM 4236 C C . VAL B 1 270 ? 31.273 12.764 41.354 1.00 6.96 268 VAL B C 1
ATOM 4237 O O . VAL B 1 270 ? 32.457 12.510 41.582 1.00 7.16 268 VAL B O 1
ATOM 4241 N N . GLY B 1 271 ? 30.305 11.926 41.684 1.00 6.58 269 GLY B N 1
ATOM 4242 C CA . GLY B 1 271 ? 30.579 10.686 42.389 1.00 6.61 269 GLY B CA 1
ATOM 4243 C C . GLY B 1 271 ? 29.578 9.600 42.109 1.00 6.60 269 GLY B C 1
ATOM 4244 O O . GLY B 1 271 ? 28.586 9.799 41.421 1.00 6.81 269 GLY B O 1
ATOM 4245 N N . GLY B 1 272 ? 29.857 8.427 42.642 1.00 6.76 270 GLY B N 1
ATOM 4246 C CA . GLY B 1 272 ? 28.931 7.321 42.540 1.00 6.79 270 GLY B CA 1
ATOM 4247 C C . GLY B 1 272 ? 29.478 6.049 43.122 1.00 6.78 270 GLY B C 1
ATOM 4248 O O . GLY B 1 272 ? 30.628 5.983 43.559 1.00 6.50 270 GLY B O 1
ATOM 4249 N N . HIS B 1 273 ? 28.641 5.025 43.136 1.00 6.91 271 HIS B N 1
ATOM 4250 C CA . HIS B 1 273 ? 29.083 3.707 43.533 1.00 7.74 271 HIS B CA 1
ATOM 4251 C C . HIS B 1 273 ? 29.924 3.077 42.445 1.00 7.17 271 HIS B C 1
ATOM 4252 O O . HIS B 1 273 ? 29.699 3.304 41.251 1.00 6.62 271 HIS B O 1
ATOM 4259 N N . VAL B 1 274 ? 30.893 2.276 42.864 1.00 6.39 272 VAL B N 1
ATOM 4260 C CA . VAL B 1 274 ? 31.800 1.555 41.965 1.00 6.84 272 VAL B CA 1
ATOM 4261 C C . VAL B 1 274 ? 31.812 0.102 42.398 1.00 7.30 272 VAL B C 1
ATOM 4262 O O . VAL B 1 274 ? 31.999 -0.183 43.586 1.00 6.98 272 VAL B O 1
ATOM 4266 N N . GLN B 1 275 ? 31.600 -0.808 41.456 1.00 6.67 273 GLN B N 1
ATOM 4267 C CA . GLN B 1 275 ? 31.635 -2.236 41.725 1.00 6.90 273 GLN B CA 1
ATOM 4268 C C . GLN B 1 275 ? 32.918 -2.818 41.157 1.00 7.06 273 GLN B C 1
ATOM 4269 O O . GLN B 1 275 ? 33.408 -2.387 40.116 1.00 7.10 273 GLN B O 1
ATOM 4275 N N . LEU B 1 276 ? 33.442 -3.825 41.840 1.00 7.38 274 LEU B N 1
ATOM 4276 C CA . LEU B 1 276 ? 34.661 -4.515 41.438 1.00 7.52 274 LEU B CA 1
ATOM 4277 C C . LEU B 1 276 ? 34.281 -5.928 40.994 1.00 7.28 274 LEU B C 1
ATOM 4278 O O . LEU B 1 276 ? 33.837 -6.744 41.812 1.00 7.45 274 LEU B O 1
ATOM 4283 N N . LEU B 1 277 ? 34.456 -6.221 39.714 1.00 6.95 275 LEU B N 1
ATOM 4284 C CA . LEU B 1 277 ? 33.914 -7.449 39.136 1.00 7.53 275 LEU B CA 1
ATOM 4285 C C . LEU B 1 277 ? 34.920 -8.552 38.898 1.00 7.27 275 LEU B C 1
ATOM 4286 O O . LEU B 1 277 ? 34.578 -9.716 39.038 1.00 7.61 275 LEU B O 1
ATOM 4291 N N . ALA B 1 278 ? 36.142 -8.217 38.496 1.00 6.98 276 ALA B N 1
ATOM 4292 C CA . ALA B 1 278 ? 37.103 -9.263 38.122 1.00 6.84 276 ALA B CA 1
ATOM 4293 C C . ALA B 1 278 ? 38.535 -8.796 38.214 1.00 6.46 276 ALA B C 1
ATOM 4294 O O . ALA B 1 278 ? 38.827 -7.619 38.021 1.00 6.15 276 ALA B O 1
ATOM 4296 N N . ARG B 1 279 ? 39.411 -9.743 38.519 1.00 6.74 277 ARG B N 1
ATOM 4297 C CA . ARG B 1 279 ? 40.857 -9.572 38.493 1.00 7.34 277 ARG B CA 1
ATOM 4298 C C . ARG B 1 279 ? 41.407 -10.409 37.357 1.00 7.56 277 ARG B C 1
ATOM 4299 O O . ARG B 1 279 ? 41.293 -11.630 37.380 1.00 8.04 277 ARG B O 1
ATOM 4307 N N . ALA B 1 280 ? 42.062 -9.761 36.406 1.00 8.06 278 ALA B N 1
ATOM 4308 C CA . ALA B 1 280 ? 42.557 -10.421 35.197 1.00 8.49 278 ALA B CA 1
ATOM 4309 C C . ALA B 1 280 ? 44.078 -10.451 35.162 1.00 9.98 278 ALA B C 1
ATOM 4310 O O . ALA B 1 280 ? 44.740 -9.465 35.470 1.00 11.75 278 ALA B O 1
ATOM 4312 N N . GLU B 1 281 ? 44.631 -11.609 34.842 1.00 11.01 279 GLU B N 1
ATOM 4313 C CA . GLU B 1 281 ? 46.071 -11.771 34.709 1.00 12.18 279 GLU B CA 1
ATOM 4314 C C . GLU B 1 281 ? 46.386 -12.001 33.240 1.00 12.37 279 GLU B C 1
ATOM 4315 O O . GLU B 1 281 ? 45.756 -12.853 32.606 1.00 11.74 279 GLU B O 1
ATOM 4321 N N . LEU B 1 282 ? 47.318 -11.234 32.684 1.00 13.28 280 LEU B N 1
ATOM 4322 C CA . LEU B 1 282 ? 47.722 -11.413 31.297 1.00 14.83 280 LEU B CA 1
ATOM 4323 C C . LEU B 1 282 ? 48.505 -12.708 31.120 1.00 15.93 280 LEU B C 1
ATOM 4324 O O . LEU B 1 282 ? 49.325 -13.077 31.962 1.00 16.89 280 LEU B O 1
ATOM 4329 N N . LEU B 1 283 ? 48.229 -13.373 29.998 1.00 17.36 281 LEU B N 1
ATOM 4330 C CA . LEU B 1 283 ? 48.859 -14.635 29.605 1.00 18.66 281 LEU B CA 1
ATOM 4331 C C . LEU B 1 283 ? 49.787 -14.434 28.399 1.00 20.68 281 LEU B C 1
ATOM 4332 O O . LEU B 1 283 ? 50.289 -15.406 27.828 1.00 21.36 281 LEU B O 1
ATOM 4337 N N . THR B 1 284 ? 49.994 -13.182 28.001 1.00 22.11 282 THR B N 1
ATOM 4338 C CA . THR B 1 284 ? 50.933 -12.839 26.931 1.00 24.13 282 THR B CA 1
ATOM 4339 C C . THR B 1 284 ? 51.655 -11.534 27.242 1.00 25.73 282 THR B C 1
ATOM 4340 O O . THR B 1 284 ? 51.109 -10.656 27.904 1.00 26.35 282 THR B O 1
ATOM 4344 N N . SER B 1 285 ? 52.873 -11.411 26.720 1.00 27.70 283 SER B N 1
ATOM 4345 C CA . SER B 1 285 ? 53.681 -10.204 26.856 1.00 28.84 283 SER B CA 1
ATOM 4346 C C . SER B 1 285 ? 53.779 -9.482 25.512 1.00 29.30 283 SER B C 1
ATOM 4347 O O . SER B 1 285 ? 53.060 -9.796 24.549 1.00 30.17 283 SER B O 1
#